Protein 2PL2 (pdb70)

Radius of gyration: 21.68 Å; Cα contacts (8 Å, |Δi|>4): 576; chains: 2; bounding box: 60×59×41 Å

Organism: Thermus thermophilus (strain ATCC BAA-163 / DSM 7039 / HB27) (NCBI:txid262724)

Foldseek 3Di:
DLVVLQVVLVVVVVVVNLVSSLVSLVVSCVVVVQDLSSLLSNLVSCVVVVNQVSQLVSLVSNCVVPVLDLSSLLSNLVSLQSCLVVPPDPVSNVVSLVVSLVSLVSSCVSPVLALSSLQSNLVSCVSVVNLPSNLVSLVSSCVSPPALVSLQSNLVSCVVVVVLVSSLVSLVVNCVRPVVDPVSVVVNVVSVVD/DLVVLQVVLVVCVVVVNLVSSLVSLVVSCVVPVPDLSSLLSNLVSCLVVVVLPSNLVSLVVCCVVPVLDLSSLLSNLSSLCSVLVVDPDPVSNVVSLVVNLVSLVSSCVSPVQALSSLLSNLVSCVVVVNLVVSLVSLVSSCVRPVALVSLQSNLVSCVVVPNLVSSLVSLVVNCVVPVPPVVSVVVSVVSVVD

Secondary structure (DSSP, 8-state):
--HHHHHHHHHHHHTT-HHHHHHHHHHHHTTSSS-HHHHHHHHHHHHHTT-HHHHHHHHHHHHHH-TT-HHHHHHHHHHHHHHHHT-SSHHHHHHHHHHHHHHHHHHHHH-TT-HHHHHHHHHHHHHTT-HHHHHHHHHHHHHH---HHHHHHHHHHHHHHT-HHHHHHHHHHHHHHSTT-HHHHHHHHHHHT-/--HHHHHHHHHHHHHT-HHHHHHHHHHHHHHSTT-HHHHHHHHHHHHHTT-HHHHHHHHHHHHHH-TT-HHHHHHHHHHHHHHHHT-SSHHHHHHHHHHHHHHHHHHHHH-TT-HHHHHHHHHHHHHTT-HHHHHHHHHHHHHH---HHHHHHHHHHHHHHT-HHHHHHHHHHHHHH-TT-HHHHHHHHHHHT-

Sequence (388 aa):
AEQNPLRLGVQLYALGRYDAALTLFERALKENPQDPEALYWLARTQLKLGLVNPALENGKTLVARTPRYLGGYMVLSEAYVALYRQAEDRERGKGYLEQALSVLKDAERVNPRYAPLHLQRGLVYALLGERDKAEASLKQALALEDTPEIRSALAELYLSMGRLDEALAQYAKALEQAPKDLDLRVRYASALLLAEQNPLRLGVQLYALGRYDAALTLFERALKENPQDPEALYWLARTQLKLGLVNPALENGKTLVARTPRYLGGYMVLSEAYVALYRQAEDRERGKGYLEQALSVLKDAERVNPRYAPLHLQRGLVYALLGERDKAEASLKQALALEDTPEIRSALAELYLSMGRLDEALAQYAKALEQAPKDLDLRVRYASALLL

Nearest PDB structures (foldseek):
  2pl2-assembly1_B  TM=1.001E+00  e=4.351E-23  Thermus thermophilus HB27
  5dse-assembly2_C  TM=8.347E-01  e=1.462E-06  Homo sapiens
  5dse-assembly1_A  TM=8.287E-01  e=6.857E-06  Homo sapiens
  5w5h-assembly1_C  TM=8.176E-01  e=6.968E-05  Homo sapiens
  7kdt-assembly1_A  TM=7.840E-01  e=1.098E-04  Homo sapiens

B-factor: mean 37.28, std 11.04, range [10.26, 83.62]

InterPro domains:
  IPR011990 Tetratricopeptide-like helical domain superfamily [G3DSA:1.25.40.10] (25-217)
  IPR011990 Tetratricopeptide-like helical domain superfamily [G3DSA:1.25.40.10] (218-277)
  IPR011990 Tetratricopeptide-like helical domain superfamily [G3DSA:1.25.40.10] (278-355)
  IPR011990 Tetratricopeptide-like helical domain superfamily [SSF48452] (34-166)
  IPR011990 Tetratricopeptide-like helical domain superfamily [SSF48452] (125-348)
  IPR019734 Tetratricopeptide repeat [PF13181] (143-172)
  IPR019734 Tetratricopeptide repeat [PS50005] (29-62)
  IPR019734 Tetratricopeptide repeat [PS50005] (175-208)
  IPR019734 Tetratricopeptide repeat [PS50005] (243-276)
  IPR019734 Tetratricopeptide repeat [PS50005] (278-311)
  IPR019734 Tetratricopeptide repeat [SM00028] (33-62)
  IPR019734 Tetratricopeptide repeat [SM00028] (63-96)
  IPR019734 Tetratricopeptide repeat [SM00028] (142-175)
  IPR019734 Tetratricopeptide repeat [SM00028] (176-208)
  IPR019734 Tetratricopeptide repeat [SM00028] (243-276)
  IPR019734 Tetratricopeptide repeat [SM00028] (278-311)
  IPR019734 Tetratricopeptide repeat [SM00028] (312-345)
  IPR050498 Photosystem I assembly protein Ycf3 [PTHR44858] (43-270)

CATH classification: 1.25.40.10

Solvent-accessible surface area: 20330 Å² total; per-residue (Å²): 106,30,126,96,9,20,124,60,0,48,80,16,20,84,72,27,38,59,92,43,0,27,72,14,0,80,140,0,25,173,99,49,100,131,28,43,81,0,24,33,37,15,0,66,0,18,32,106,36,40,35,18,82,61,0,24,99,22,0,92,49,0,37,76,191,42,71,202,65,29,5,0,13,22,0,12,0,46,0,19,12,30,13,57,89,45,24,132,60,221,138,109,0,122,34,39,2,83,77,0,28,60,18,2,90,72,0,32,188,56,54,84,198,76,9,40,5,6,24,19,38,0,61,0,35,37,41,39,43,44,132,89,93,0,22,64,2,4,101,65,0,23,87,57,97,71,37,38,124,6,27,14,25,2,0,62,8,8,56,82,42,59,90,59,121,77,0,33,62,26,0,40,90,0,21,127,70,32,76,176,42,72,88,4,115,57,70,62,52,11,6,86,111,166,100,30,133,96,15,16,123,65,0,47,81,17,18,82,73,34,37,54,84,38,0,28,72,16,0,88,147,0,27,157,88,45,88,125,28,38,81,0,24,29,31,20,0,75,0,15,34,109,27,34,40,20,78,60,0,23,106,32,0,81,42,2,28,79,202,40,66,209,61,26,9,0,13,21,0,11,0,47,0,10,8,24,14,64,110,66,28,163,67,221,141,140,2,133,35,48,3,77,86,0,28,53,11,2,92,61,0,34,173,58,59,75,185,79,2,36,5,2,22,16,40,0,62,0,33,42,53,44,40,51,120,97,93,0,26,56,1,5,105,73,0,21,84,56,94,74,42,38,119,5,29,15,18,3,0,68,9,8,54,85,48,50,87,75,119,83,0,28,54,26,1,37,91,0,20,138,64,28,80,167,51,80,85,5,111,51,67,59,49,11,8,88,105,148

Structure (mmCIF, N/CA/C/O backbone):
data_2PL2
#
_entry.id   2PL2
#
_cell.length_a   90.070
_cell.length_b   71.020
_cell.length_c   77.720
_cell.angle_alpha   90.00
_cell.angle_beta   122.97
_cell.angle_gamma   90.00
#
_symmetry.space_group_name_H-M   'C 1 2 1'
#
loop_
_entity.id
_entity.type
_entity.pdbx_description
1 polymer 'Hypothetical conserved protein TTC0263'
2 water water
#
loop_
_atom_site.group_PDB
_atom_site.id
_atom_site.type_symbol
_atom_site.label_atom_id
_atom_site.label_alt_id
_atom_site.label_comp_id
_atom_site.label_asym_id
_atom_site.label_entity_id
_atom_site.label_seq_id
_atom_site.pdbx_PDB_ins_code
_atom_site.Cartn_x
_atom_site.Cartn_y
_atom_site.Cartn_z
_atom_site.occupancy
_atom_site.B_iso_or_equiv
_atom_site.auth_seq_id
_atom_site.auth_comp_id
_atom_site.auth_asym_id
_atom_site.auth_atom_id
_atom_site.pdbx_PDB_model_num
ATOM 1 N N . ALA A 1 4 ? 30.227 14.867 13.753 1.00 54.78 28 ALA A N 1
ATOM 2 C CA . ALA A 1 4 ? 29.995 13.511 14.335 1.00 55.39 28 ALA A CA 1
ATOM 3 C C . ALA A 1 4 ? 28.511 13.289 14.626 1.00 55.32 28 ALA A C 1
ATOM 4 O O . ALA A 1 4 ? 27.997 12.173 14.499 1.00 54.93 28 ALA A O 1
ATOM 6 N N . GLU A 1 5 ? 27.825 14.356 15.029 1.00 54.57 29 GLU A N 1
ATOM 7 C CA . GLU A 1 5 ? 26.398 14.268 15.316 1.00 53.72 29 GLU A CA 1
ATOM 8 C C . GLU A 1 5 ? 25.604 14.642 14.070 1.00 53.07 29 GLU A C 1
ATOM 9 O O . GLU A 1 5 ? 24.396 14.439 14.010 1.00 53.33 29 GLU A O 1
ATOM 15 N N . GLN A 1 6 ? 26.294 15.193 13.077 1.00 52.10 30 GLN A N 1
ATOM 16 C CA . GLN A 1 6 ? 25.646 15.618 11.840 1.00 53.21 30 GLN A CA 1
ATOM 17 C C . GLN A 1 6 ? 25.010 14.464 11.063 1.00 50.53 30 GLN A C 1
ATOM 18 O O . GLN A 1 6 ? 23.800 14.462 10.830 1.00 49.54 30 GLN A O 1
ATOM 24 N N . ASN A 1 7 ? 25.825 13.488 10.672 1.00 47.45 31 ASN A N 1
ATOM 25 C CA . ASN A 1 7 ? 25.333 12.348 9.915 1.00 46.74 31 ASN A CA 1
ATOM 26 C C . ASN A 1 7 ? 24.203 11.589 10.603 1.00 45.33 31 ASN A C 1
ATOM 27 O O . ASN A 1 7 ? 23.119 11.442 10.041 1.00 46.21 31 ASN A O 1
ATOM 32 N N . PRO A 1 8 ? 24.433 11.095 11.827 1.00 43.13 32 PRO A N 1
ATOM 33 C CA . PRO A 1 8 ? 23.335 10.368 12.470 1.00 41.17 32 PRO A CA 1
ATOM 34 C C . PRO A 1 8 ? 22.058 11.195 12.631 1.00 38.47 32 PRO A C 1
ATOM 35 O O . PRO A 1 8 ? 20.955 10.688 12.431 1.00 38.76 32 PRO A O 1
ATOM 39 N N . LEU A 1 9 ? 22.205 12.466 12.984 1.00 36.17 33 LEU A N 1
ATOM 40 C CA . LEU A 1 9 ? 21.045 13.333 13.165 1.00 34.92 33 LEU A CA 1
ATOM 41 C C . LEU A 1 9 ? 20.322 13.589 11.844 1.00 34.19 33 LEU A C 1
ATOM 42 O O . LEU A 1 9 ? 19.092 13.548 11.781 1.00 32.27 33 LEU A O 1
ATOM 47 N N . ARG A 1 10 ? 21.092 13.843 10.789 1.00 34.70 34 ARG A N 1
ATOM 48 C CA . ARG A 1 10 ? 20.511 14.113 9.480 1.00 37.14 34 ARG A CA 1
ATOM 49 C C . ARG A 1 10 ? 19.788 12.903 8.905 1.00 37.44 34 ARG A C 1
ATOM 50 O O . ARG A 1 10 ? 18.709 13.037 8.325 1.00 37.29 34 ARG A O 1
ATOM 58 N N . LEU A 1 11 ? 20.378 11.724 9.071 1.00 37.44 35 LEU A N 1
ATOM 59 C CA . LEU A 1 11 ? 19.767 10.505 8.561 1.00 36.74 35 LEU A CA 1
ATOM 60 C C . LEU A 1 11 ? 18.517 10.193 9.361 1.00 35.81 35 LEU A C 1
ATOM 61 O O . LEU A 1 11 ? 17.527 9.689 8.828 1.00 35.26 35 LEU A O 1
ATOM 66 N N . GLY A 1 12 ? 18.561 10.507 10.646 1.00 33.10 36 GLY A N 1
ATOM 67 C CA . GLY A 1 12 ? 17.408 10.252 11.479 1.00 30.92 36 GLY A CA 1
ATOM 68 C C . GLY A 1 12 ? 16.203 11.045 11.016 1.00 29.82 36 GLY A C 1
ATOM 69 O O . GLY A 1 12 ? 15.092 10.518 10.970 1.00 30.74 36 GLY A O 1
ATOM 70 N N . VAL A 1 13 ? 16.407 12.312 10.667 1.00 29.69 37 VAL A N 1
ATOM 71 C CA . VAL A 1 13 ? 15.296 13.160 10.221 1.00 28.58 37 VAL A CA 1
ATOM 72 C C . VAL A 1 13 ? 14.690 12.633 8.920 1.00 27.07 37 VAL A C 1
ATOM 73 O O . VAL A 1 13 ? 13.481 12.711 8.707 1.00 26.84 37 VAL A O 1
ATOM 77 N N . GLN A 1 14 ? 15.540 12.105 8.048 1.00 27.05 38 GLN A N 1
ATOM 78 C CA . GLN A 1 14 ? 15.081 11.561 6.772 1.00 27.02 38 GLN A CA 1
ATOM 79 C C . GLN A 1 14 ? 14.224 10.323 7.031 1.00 27.49 38 GLN A C 1
ATOM 80 O O . GLN A 1 14 ? 13.082 10.247 6.576 1.00 28.70 38 GLN A O 1
ATOM 86 N N . LEU A 1 15 ? 14.756 9.377 7.799 1.00 28.33 39 LEU A N 1
ATOM 87 C CA . LEU A 1 15 ? 14.020 8.156 8.125 1.00 28.02 39 LEU A CA 1
ATOM 88 C C . LEU A 1 15 ? 12.726 8.478 8.838 1.00 27.97 39 LEU A C 1
ATOM 89 O O . LEU A 1 15 ? 11.736 7.764 8.675 1.00 27.60 39 LEU A O 1
ATOM 94 N N . TYR A 1 16 ? 12.726 9.540 9.640 1.00 27.25 40 TYR A N 1
ATOM 95 C CA . TYR A 1 16 ? 11.512 9.890 10.355 1.00 26.66 40 TYR A CA 1
ATOM 96 C C . TYR A 1 16 ? 10.468 10.272 9.323 1.00 26.63 40 TYR A C 1
ATOM 97 O O . TYR A 1 16 ? 9.337 9.818 9.390 1.00 27.05 40 TYR A O 1
ATOM 106 N N . ALA A 1 17 ? 10.860 11.108 8.361 1.00 26.91 41 ALA A N 1
ATOM 107 C CA . ALA A 1 17 ? 9.955 11.554 7.295 1.00 25.51 41 ALA A CA 1
ATOM 108 C C . ALA A 1 17 ? 9.502 10.371 6.447 1.00 26.79 41 ALA A C 1
ATOM 109 O O . ALA A 1 17 ? 8.452 10.425 5.804 1.00 28.71 41 ALA A O 1
ATOM 111 N N . LEU A 1 18 ? 10.303 9.309 6.436 1.00 24.10 42 LEU A N 1
ATOM 112 C CA . LEU A 1 18 ? 9.952 8.113 5.681 1.00 21.75 42 LEU A CA 1
ATOM 113 C C . LEU A 1 18 ? 9.048 7.183 6.500 1.00 22.52 42 LEU A C 1
ATOM 114 O O . LEU A 1 18 ? 8.599 6.151 6.013 1.00 23.06 42 LEU A O 1
ATOM 119 N N . GLY A 1 19 ? 8.774 7.556 7.748 1.00 22.73 43 GLY A N 1
ATOM 120 C CA . GLY A 1 19 ? 7.905 6.742 8.588 1.00 22.59 43 GLY A CA 1
ATOM 121 C C . GLY A 1 19 ? 8.558 5.568 9.307 1.00 23.27 43 GLY A C 1
ATOM 122 O O . GLY A 1 19 ? 7.867 4.761 9.940 1.00 24.50 43 GLY A O 1
ATOM 123 N N . ARG A 1 20 ? 9.878 5.456 9.215 1.00 22.60 44 ARG A N 1
ATOM 124 C CA . ARG A 1 20 ? 10.594 4.368 9.877 1.00 25.01 44 ARG A CA 1
ATOM 125 C C . ARG A 1 20 ? 11.101 4.908 11.223 1.00 26.61 44 ARG A C 1
ATOM 126 O O . ARG A 1 20 ? 12.273 5.261 11.380 1.00 25.07 44 ARG A O 1
ATOM 134 N N . TYR A 1 21 ? 10.189 4.976 12.185 1.00 26.90 45 TYR A N 1
ATOM 135 C CA . TYR A 1 21 ? 10.486 5.508 13.499 1.00 28.67 45 TYR A CA 1
ATOM 136 C C . TYR A 1 21 ? 11.458 4.671 14.313 1.00 30.40 45 TYR A C 1
ATOM 137 O O . TYR A 1 21 ? 12.406 5.209 14.879 1.00 31.28 45 TYR A O 1
ATOM 146 N N . ASP A 1 22 ? 11.243 3.363 14.364 1.00 31.42 46 ASP A N 1
ATOM 147 C CA . ASP A 1 22 ? 12.151 2.496 15.102 1.00 31.33 46 ASP A CA 1
ATOM 148 C C . ASP A 1 22 ? 13.594 2.716 14.686 1.00 30.82 46 ASP A C 1
ATOM 149 O O . ASP A 1 22 ? 14.490 2.701 15.523 1.00 33.53 46 ASP A O 1
ATOM 154 N N . ALA A 1 23 ? 13.828 2.911 13.395 1.00 29.62 47 ALA A N 1
ATOM 155 C CA . ALA A 1 23 ? 15.189 3.157 12.920 1.00 30.16 47 ALA A CA 1
ATOM 156 C C . ALA A 1 23 ? 15.574 4.593 13.262 1.00 30.38 47 ALA A C 1
ATOM 157 O O . ALA A 1 23 ? 16.742 4.891 13.513 1.00 29.62 47 ALA A O 1
ATOM 159 N N . ALA A 1 24 ? 14.575 5.472 13.275 1.00 30.82 48 ALA A N 1
ATOM 160 C CA . ALA A 1 24 ? 14.788 6.883 13.576 1.00 32.38 48 ALA A CA 1
ATOM 161 C C . ALA A 1 24 ? 15.284 7.058 15.012 1.00 32.22 48 ALA A C 1
ATOM 162 O O . ALA A 1 24 ? 16.239 7.797 15.268 1.00 31.19 48 ALA A O 1
ATOM 164 N N . LEU A 1 25 ? 14.630 6.356 15.935 1.00 32.58 49 LEU A N 1
ATOM 165 C CA . LEU A 1 25 ? 14.959 6.420 17.354 1.00 33.41 49 LEU A CA 1
ATOM 166 C C . LEU A 1 25 ? 16.431 6.148 17.645 1.00 34.23 49 LEU A C 1
ATOM 167 O O . LEU A 1 25 ? 17.086 6.940 18.316 1.00 33.48 49 LEU A O 1
ATOM 172 N N . THR A 1 26 ? 16.943 5.033 17.130 1.00 33.53 50 THR A N 1
ATOM 173 C CA . THR A 1 26 ? 18.328 4.651 17.349 1.00 34.84 50 THR A CA 1
ATOM 174 C C . THR A 1 26 ? 19.326 5.681 16.825 1.00 35.01 50 THR A C 1
ATOM 175 O O . THR A 1 26 ? 20.381 5.904 17.429 1.00 36.00 50 THR A O 1
ATOM 179 N N . LEU A 1 27 ? 19.001 6.320 15.707 1.00 35.08 51 LEU A N 1
ATOM 180 C CA . LEU A 1 27 ? 19.892 7.332 15.143 1.00 34.09 51 LEU A CA 1
ATOM 181 C C . LEU A 1 27 ? 19.909 8.579 16.016 1.00 35.03 51 LEU A C 1
ATOM 182 O O . LEU A 1 27 ? 20.952 9.186 16.217 1.00 33.86 51 LEU A O 1
ATOM 187 N N . PHE A 1 28 ? 18.741 8.956 16.529 1.00 34.73 52 PHE A N 1
ATOM 188 C CA . PHE A 1 28 ? 18.622 10.127 17.390 1.00 34.98 52 PHE A CA 1
ATOM 189 C C . PHE A 1 28 ? 19.321 9.894 18.732 1.00 36.13 52 PHE A C 1
ATOM 190 O O . PHE A 1 28 ? 19.716 10.844 19.417 1.00 36.01 52 PHE A O 1
ATOM 198 N N . GLU A 1 29 ? 19.458 8.625 19.110 1.00 36.34 53 GLU A N 1
ATOM 199 C CA . GLU A 1 29 ? 20.125 8.290 20.350 1.00 35.98 53 GLU A CA 1
ATOM 200 C C . GLU A 1 29 ? 21.622 8.468 20.119 1.00 36.97 53 GLU A C 1
ATOM 201 O O . GLU A 1 29 ? 22.320 9.047 20.951 1.00 38.02 53 GLU A O 1
ATOM 207 N N . ARG A 1 30 ? 22.108 8.018 18.966 1.00 38.21 54 ARG A N 1
ATOM 208 C CA . ARG A 1 30 ?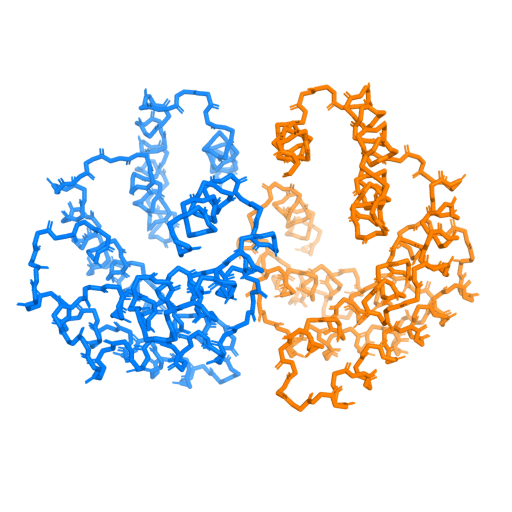 23.521 8.179 18.636 1.00 39.16 54 ARG A CA 1
ATOM 209 C C . ARG A 1 30 ? 23.846 9.671 18.514 1.00 38.65 54 ARG A C 1
ATOM 210 O O . ARG A 1 30 ? 24.982 10.089 18.718 1.00 38.64 54 ARG A O 1
ATOM 218 N N . ALA A 1 31 ? 22.831 10.459 18.175 1.00 37.73 55 ALA A N 1
ATOM 219 C CA . ALA A 1 31 ? 22.972 11.898 18.012 1.00 36.26 55 ALA A CA 1
ATOM 220 C C . ALA A 1 31 ? 23.195 12.519 19.374 1.00 35.59 55 ALA A C 1
ATOM 221 O O . ALA A 1 31 ? 23.934 13.492 19.517 1.00 34.32 55 ALA A O 1
ATOM 223 N N . LEU A 1 32 ? 22.537 11.946 20.371 1.00 35.64 56 LEU A N 1
ATOM 224 C CA . LEU A 1 32 ? 22.657 12.416 21.736 1.00 36.42 56 LEU A CA 1
ATOM 225 C C . LEU A 1 32 ? 23.962 11.966 22.393 1.00 38.65 56 LEU A C 1
ATOM 226 O O . LEU A 1 32 ? 24.578 12.726 23.131 1.00 39.19 56 LEU A O 1
ATOM 231 N N . LYS A 1 33 ? 24.394 10.737 22.123 1.00 40.48 57 LYS A N 1
ATOM 232 C CA . LYS A 1 33 ? 25.633 10.259 22.714 1.00 42.77 57 LYS A CA 1
ATOM 233 C C . LYS A 1 33 ? 26.804 11.106 22.242 1.00 42.91 57 LYS A C 1
ATOM 234 O O . LYS A 1 33 ? 27.891 11.028 22.809 1.00 45.27 57 LYS A O 1
ATOM 240 N N . GLU A 1 34 ? 26.587 11.917 21.210 1.00 42.01 58 GLU A N 1
ATOM 241 C CA . GLU A 1 34 ? 27.647 12.774 20.695 1.00 41.73 58 GLU A CA 1
ATOM 242 C C . GLU A 1 34 ? 27.491 14.198 21.206 1.00 40.48 58 GLU A C 1
ATOM 243 O O . GLU A 1 34 ? 28.473 14.914 21.374 1.00 38.65 58 GLU A O 1
ATOM 249 N N . ASN A 1 35 ? 26.248 14.592 21.451 1.00 40.23 59 ASN A N 1
ATOM 250 C CA . ASN A 1 35 ? 25.914 15.929 21.931 1.00 41.52 59 ASN A CA 1
ATOM 251 C C . ASN A 1 35 ? 24.694 15.738 22.837 1.00 42.81 59 ASN A C 1
ATOM 252 O O . ASN A 1 35 ? 23.572 16.072 22.466 1.00 42.08 59 ASN A O 1
ATOM 257 N N . PRO A 1 36 ? 24.915 15.206 24.051 1.00 44.45 60 PRO A N 1
ATOM 258 C CA . PRO A 1 36 ? 23.939 14.901 25.106 1.00 45.10 60 PRO A CA 1
ATOM 259 C C . PRO A 1 36 ? 22.845 15.923 25.401 1.00 47.64 60 PRO A C 1
ATOM 260 O O . PRO A 1 36 ? 21.747 15.567 25.840 1.00 48.43 60 PRO A O 1
ATOM 264 N N . GLN A 1 37 ? 23.139 17.192 25.164 1.00 49.22 61 GLN A N 1
ATOM 265 C CA . GLN A 1 37 ? 22.176 18.252 25.438 1.00 50.59 61 GLN A CA 1
ATOM 266 C C . GLN A 1 37 ? 21.297 18.580 24.239 1.00 50.76 61 GLN A C 1
ATOM 267 O O . GLN A 1 37 ? 20.071 18.458 24.300 1.00 51.48 61 GLN A O 1
ATOM 273 N N . ASP A 1 38 ? 21.951 19.001 23.160 1.00 49.22 62 ASP A N 1
ATOM 274 C CA . ASP A 1 38 ? 21.313 19.390 21.910 1.00 47.75 62 ASP A CA 1
ATOM 275 C C . ASP A 1 38 ? 19.794 19.209 21.901 1.00 45.70 62 ASP A C 1
ATOM 276 O O . ASP A 1 38 ? 19.289 18.093 21.829 1.00 45.75 62 ASP A O 1
ATOM 281 N N . PRO A 1 39 ? 19.047 20.322 21.975 1.00 43.62 63 PRO A N 1
ATOM 282 C CA . PRO A 1 39 ? 17.581 20.285 21.981 1.00 42.38 63 PRO A CA 1
ATOM 283 C C . PRO A 1 39 ? 16.960 19.715 20.699 1.00 40.37 63 PRO A C 1
ATOM 284 O O . PRO A 1 39 ? 15.916 19.062 20.750 1.00 38.91 63 PRO A O 1
ATOM 288 N N . GLU A 1 40 ? 17.596 19.973 19.556 1.00 38.69 64 GLU A N 1
ATOM 289 C CA . GLU A 1 40 ? 17.090 19.475 18.287 1.00 37.92 64 GLU A CA 1
ATOM 290 C C . GLU A 1 40 ? 17.040 17.945 18.263 1.00 35.22 64 GLU A C 1
ATOM 291 O O . GLU A 1 40 ? 16.046 17.372 17.822 1.00 34.90 64 GLU A O 1
ATOM 297 N N . ALA A 1 41 ? 18.089 17.282 18.744 1.00 33.64 65 ALA A N 1
ATOM 298 C CA . ALA A 1 41 ? 18.078 15.822 18.781 1.00 32.25 65 ALA A CA 1
ATOM 299 C C . ALA A 1 41 ? 16.994 15.341 19.754 1.00 31.61 65 ALA A C 1
ATOM 300 O O . ALA A 1 41 ? 16.231 14.425 19.420 1.00 31.96 65 ALA A O 1
ATOM 302 N N . LEU A 1 42 ? 16.918 15.973 20.932 1.00 30.18 66 LEU A N 1
ATOM 303 C CA . LEU A 1 42 ? 15.928 15.633 21.968 1.00 29.46 66 LEU A CA 1
ATOM 304 C C . LEU A 1 42 ? 14.519 15.836 21.449 1.00 28.92 66 LEU A C 1
ATOM 305 O O . LEU A 1 42 ? 13.589 15.112 21.805 1.00 26.60 66 LEU A O 1
ATOM 310 N N . TYR A 1 43 ? 14.363 16.876 20.642 1.00 29.52 67 TYR A N 1
ATOM 311 C CA . TYR A 1 43 ? 13.074 17.191 20.046 1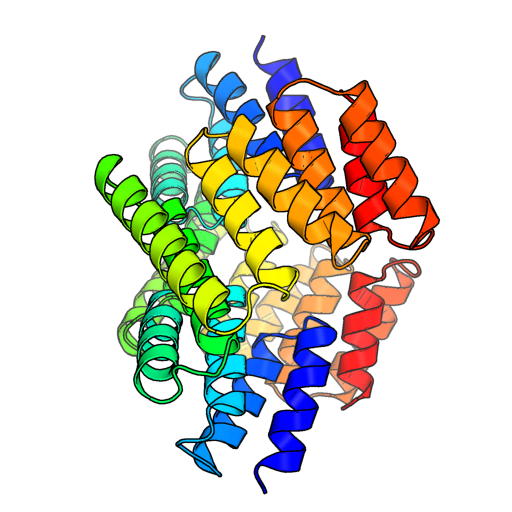.00 29.79 67 TYR A CA 1
ATOM 312 C C . TYR A 1 43 ? 12.668 16.036 19.127 1.00 27.47 67 TYR A C 1
ATOM 313 O O . TYR A 1 43 ? 11.587 15.465 19.277 1.00 24.29 67 TYR A O 1
ATOM 322 N N . TRP A 1 44 ? 13.544 15.701 18.182 1.00 26.81 68 TRP A N 1
ATOM 323 C CA . TRP A 1 44 ? 13.259 14.627 17.241 1.00 28.88 68 TRP A CA 1
ATOM 324 C C . TRP A 1 44 ? 13.104 13.296 17.959 1.00 30.79 68 TRP A C 1
ATOM 325 O O . TRP A 1 44 ? 12.216 12.508 17.628 1.00 31.35 68 TRP A O 1
ATOM 336 N N . LEU A 1 45 ? 13.964 13.058 18.944 1.00 30.87 69 LEU A N 1
ATOM 337 C CA . LEU A 1 45 ? 13.904 11.841 19.736 1.00 31.27 69 LEU A CA 1
ATOM 338 C C . LEU A 1 45 ? 12.518 11.735 20.353 1.00 31.22 69 LEU A C 1
ATOM 339 O O . LEU A 1 45 ? 11.856 10.704 20.250 1.00 31.85 69 LEU A O 1
ATOM 344 N N . ALA A 1 46 ? 12.089 12.808 21.005 1.00 30.97 70 ALA A N 1
ATOM 345 C CA . ALA A 1 46 ? 10.784 12.845 21.640 1.00 30.08 70 ALA A CA 1
ATOM 346 C C . ALA A 1 46 ? 9.669 12.598 20.624 1.00 29.18 70 ALA A C 1
ATOM 347 O O . ALA A 1 46 ? 8.733 11.853 20.898 1.00 27.67 70 ALA A O 1
ATOM 349 N N . ARG A 1 47 ? 9.763 13.240 19.461 1.00 30.17 71 ARG A N 1
ATOM 350 C CA . ARG A 1 47 ? 8.752 13.079 18.420 1.00 30.50 71 ARG A CA 1
ATOM 351 C C . ARG A 1 47 ? 8.658 11.617 18.025 1.00 29.52 71 ARG A C 1
ATOM 352 O O . ARG A 1 47 ? 7.565 11.066 17.879 1.00 28.43 71 ARG A O 1
ATOM 360 N N . THR A 1 48 ? 9.813 10.990 17.862 1.00 29.09 72 THR A N 1
ATOM 361 C CA . THR A 1 48 ? 9.862 9.586 17.496 1.00 30.69 72 THR A CA 1
ATOM 362 C C . THR A 1 48 ? 9.291 8.696 18.612 1.00 33.20 72 THR A C 1
ATOM 363 O O . THR A 1 48 ? 8.660 7.677 18.332 1.00 35.51 72 THR A O 1
ATOM 367 N N . GLN A 1 49 ? 9.498 9.092 19.866 1.00 32.84 73 GLN A N 1
ATOM 368 C CA . GLN A 1 49 ? 8.988 8.334 21.003 1.00 32.23 73 GLN A CA 1
ATOM 369 C C . GLN A 1 49 ? 7.463 8.357 21.043 1.00 34.72 73 GLN A C 1
ATOM 370 O O . GLN A 1 49 ? 6.827 7.361 21.384 1.00 34.72 73 GLN A O 1
ATOM 376 N N . LEU A 1 50 ? 6.872 9.500 20.703 1.00 36.56 74 LEU A N 1
ATOM 377 C CA . LEU A 1 50 ? 5.415 9.618 20.695 1.00 36.94 74 LEU A CA 1
ATOM 378 C C . LEU A 1 50 ? 4.864 8.638 19.655 1.00 38.16 74 LEU A C 1
ATOM 379 O O . LEU A 1 50 ? 3.887 7.939 19.908 1.00 37.99 74 LEU A O 1
ATOM 384 N N . LYS A 1 51 ? 5.508 8.592 18.489 1.00 38.10 75 LYS A N 1
ATOM 385 C CA . LYS A 1 51 ? 5.105 7.700 17.406 1.00 36.95 75 LYS A CA 1
ATOM 386 C C . LYS A 1 51 ? 5.229 6.244 17.839 1.00 35.86 75 LYS A C 1
ATOM 387 O O . LYS A 1 51 ? 4.385 5.421 17.510 1.00 36.16 75 LYS A O 1
ATOM 393 N N . LEU A 1 52 ? 6.282 5.929 18.589 1.00 35.28 76 LEU A N 1
ATOM 394 C CA . LEU A 1 52 ? 6.493 4.563 19.065 1.00 33.73 76 LEU A CA 1
ATOM 395 C C . LEU A 1 52 ? 5.733 4.285 20.365 1.00 34.08 76 LEU A C 1
ATOM 396 O O . LEU A 1 52 ? 6.056 3.356 21.097 1.00 35.76 76 LEU A O 1
ATOM 401 N N . GLY A 1 53 ? 4.725 5.098 20.653 1.00 33.93 77 GLY A N 1
ATOM 402 C CA . GLY A 1 53 ? 3.940 4.906 21.863 1.00 34.08 77 GLY A CA 1
ATOM 403 C C . GLY A 1 53 ? 4.665 5.083 23.192 1.00 33.75 77 GLY A C 1
ATOM 404 O O . GLY A 1 53 ? 4.123 4.722 24.239 1.00 33.69 77 GLY A O 1
ATOM 405 N N . LEU A 1 54 ? 5.875 5.642 23.162 1.00 32.73 78 LEU A N 1
ATOM 406 C CA . LEU A 1 54 ? 6.666 5.870 24.379 1.00 30.63 78 LEU A CA 1
ATOM 407 C C . LEU A 1 54 ? 6.346 7.240 25.028 1.00 30.50 78 LEU A C 1
ATOM 408 O O . LEU A 1 54 ? 7.191 8.131 25.058 1.00 29.23 78 LEU A O 1
ATOM 413 N N . VAL A 1 55 ? 5.137 7.386 25.558 1.00 30.84 79 VAL A N 1
ATOM 414 C CA . VAL A 1 55 ? 4.682 8.634 26.168 1.00 34.38 79 VAL A CA 1
ATOM 415 C C . VAL A 1 55 ? 5.581 9.288 27.234 1.00 35.62 79 VAL A C 1
ATOM 416 O O . VAL A 1 55 ? 6.236 10.303 26.973 1.00 33.06 79 VAL A O 1
ATOM 420 N N . ASN A 1 56 ? 5.600 8.710 28.431 1.00 36.38 80 ASN A N 1
ATOM 421 C CA . ASN A 1 56 ? 6.382 9.263 29.527 1.00 38.07 80 ASN A CA 1
ATOM 422 C C . ASN A 1 56 ? 7.756 9.792 29.127 1.00 37.62 80 ASN A C 1
ATOM 423 O O . ASN A 1 56 ? 8.111 10.922 29.456 1.00 37.67 80 ASN A O 1
ATOM 428 N N . PRO A 1 57 ? 8.549 8.988 28.410 1.00 37.44 81 PRO A N 1
ATOM 429 C CA . PRO A 1 57 ? 9.881 9.438 27.990 1.00 37.15 81 PRO A CA 1
ATOM 430 C C . PRO A 1 57 ? 9.862 10.712 27.128 1.00 37.14 81 PRO A C 1
ATOM 431 O O . PRO A 1 57 ? 10.802 11.517 27.164 1.00 35.79 81 PRO A O 1
ATOM 435 N N . ALA A 1 58 ? 8.790 10.879 26.354 1.00 36.28 82 ALA A N 1
ATOM 436 C CA . ALA A 1 58 ? 8.640 12.034 25.478 1.00 35.68 82 ALA A CA 1
ATOM 437 C C . ALA A 1 58 ? 8.136 13.227 26.263 1.00 35.29 82 ALA A C 1
ATOM 438 O O . ALA A 1 58 ? 8.443 14.372 25.932 1.00 34.88 82 ALA A O 1
ATOM 440 N N . LEU A 1 59 ? 7.343 12.956 27.292 1.00 34.72 83 LEU A N 1
ATOM 441 C CA . LEU A 1 59 ? 6.814 14.009 28.144 1.00 35.21 83 LEU A CA 1
ATOM 442 C C . LEU A 1 59 ? 7.991 14.582 28.935 1.00 35.52 83 LEU A C 1
ATOM 443 O O . LEU A 1 59 ? 8.066 15.784 29.176 1.00 36.28 83 LEU A O 1
ATOM 448 N N . GLU A 1 60 ? 8.915 13.708 29.320 1.00 35.27 84 GLU A N 1
ATOM 449 C CA . GLU A 1 60 ? 10.084 14.105 30.090 1.00 34.56 84 GLU A CA 1
ATOM 450 C C . GLU A 1 60 ? 11.092 14.886 29.252 1.00 34.92 84 GLU A C 1
ATOM 451 O O . GLU A 1 60 ? 11.779 15.771 29.770 1.00 34.42 84 GLU A O 1
ATOM 457 N N . ASN A 1 61 ? 11.181 14.557 27.965 1.00 34.26 85 ASN A N 1
ATOM 458 C CA . ASN A 1 61 ? 12.095 15.249 27.054 1.00 33.66 85 ASN A CA 1
ATOM 459 C C . ASN A 1 61 ? 11.529 16.613 26.664 1.00 32.28 85 ASN A C 1
ATOM 460 O O . ASN A 1 61 ? 12.274 17.560 26.420 1.00 33.72 85 ASN A O 1
ATOM 465 N N . GLY A 1 62 ? 10.207 16.701 26.590 1.00 30.11 86 GLY A N 1
ATOM 466 C CA . GLY A 1 62 ? 9.574 17.960 26.268 1.00 29.03 86 GLY A CA 1
ATOM 467 C C . GLY A 1 62 ? 9.798 18.904 27.435 1.00 29.59 86 GLY A C 1
ATOM 468 O O . GLY A 1 62 ? 10.089 20.092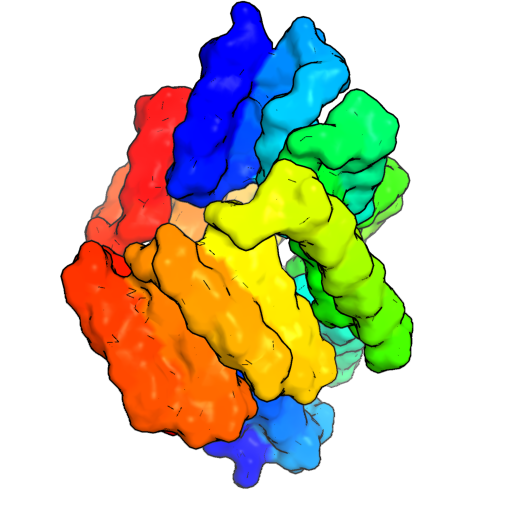 27.241 1.00 27.26 86 GLY A O 1
ATOM 469 N N . LYS A 1 63 ? 9.660 18.360 28.648 1.00 29.15 87 LYS A N 1
ATOM 470 C CA . LYS A 1 63 ? 9.861 19.111 29.883 1.00 28.43 87 LYS A CA 1
ATOM 471 C C . LYS A 1 63 ? 11.254 19.712 29.937 1.00 26.99 87 LYS A C 1
ATOM 472 O O . LYS A 1 63 ? 11.406 20.882 30.221 1.00 27.32 87 LYS A O 1
ATOM 478 N N . THR A 1 64 ? 12.268 18.908 29.655 1.00 28.24 88 THR A N 1
ATOM 479 C CA . THR A 1 64 ? 13.648 19.390 29.684 1.00 29.31 88 THR A CA 1
ATOM 480 C C . THR A 1 64 ? 13.962 20.297 28.494 1.00 28.94 88 THR A C 1
ATOM 481 O O . THR A 1 64 ? 14.986 20.980 28.472 1.00 30.43 88 THR A O 1
ATOM 485 N N . LEU A 1 65 ? 13.067 20.327 27.514 1.00 27.68 89 LEU A N 1
ATOM 486 C CA . LEU A 1 65 ? 13.275 21.173 26.348 1.00 25.86 89 LEU A CA 1
ATOM 487 C C . LEU A 1 65 ? 12.757 22.572 26.619 1.00 25.76 89 LEU A C 1
ATOM 488 O O . LEU A 1 65 ? 13.363 23.556 26.212 1.00 25.65 89 LEU A O 1
ATOM 493 N N . VAL A 1 66 ? 11.631 22.656 27.311 1.00 25.95 90 VAL A N 1
ATOM 494 C CA . VAL A 1 66 ? 11.040 23.947 27.644 1.00 29.73 90 VAL A CA 1
ATOM 495 C C . VAL A 1 66 ? 11.783 24.577 28.815 1.00 30.81 90 VAL A C 1
ATOM 496 O O . VAL A 1 66 ? 11.826 25.801 28.958 1.00 31.17 90 VAL A O 1
ATOM 500 N N . ALA A 1 67 ? 12.389 23.729 29.641 1.00 30.79 91 ALA A N 1
ATOM 501 C CA . ALA A 1 67 ? 13.097 24.194 30.819 1.00 29.76 91 ALA A CA 1
ATOM 502 C C . ALA A 1 67 ? 14.460 24.784 30.529 1.00 30.07 91 ALA A C 1
ATOM 503 O O . ALA A 1 67 ? 14.856 25.765 31.164 1.00 30.51 91 ALA A O 1
ATOM 505 N N . ARG A 1 68 ? 15.176 24.200 29.573 1.00 30.65 92 ARG A N 1
ATOM 506 C CA . ARG A 1 68 ? 16.509 24.683 29.222 1.00 29.94 92 ARG A CA 1
ATOM 507 C C . ARG A 1 68 ? 16.557 25.480 27.916 1.00 30.47 92 ARG A C 1
ATOM 508 O O . ARG A 1 68 ? 17.570 26.103 27.599 1.00 30.58 92 ARG A O 1
ATOM 516 N N . THR A 1 69 ? 15.470 25.441 27.151 1.00 30.19 93 THR A N 1
ATOM 517 C CA . THR A 1 69 ? 15.394 26.167 25.893 1.00 29.19 93 THR A CA 1
ATOM 518 C C . THR A 1 69 ? 13.963 26.651 25.661 1.00 29.75 93 THR A C 1
ATOM 519 O O . THR A 1 69 ? 13.333 26.290 24.680 1.00 29.05 93 THR A O 1
ATOM 523 N N . PRO A 1 70 ? 13.446 27.503 26.562 1.00 29.97 94 PRO A N 1
ATOM 524 C CA . PRO A 1 70 ? 12.088 28.050 26.484 1.00 31.10 94 PRO A CA 1
ATOM 525 C C . PRO A 1 70 ? 11.783 28.846 25.204 1.00 33.80 94 PRO A C 1
ATOM 526 O O . PRO A 1 70 ? 10.632 29.212 24.952 1.00 34.48 94 PRO A O 1
ATOM 530 N N . ARG A 1 71 ? 12.816 29.125 24.415 1.00 34.14 95 ARG A N 1
ATOM 531 C CA . ARG A 1 71 ? 12.655 29.881 23.180 1.00 36.40 95 ARG A CA 1
ATOM 532 C C . ARG A 1 71 ? 12.474 28.970 21.974 1.00 36.28 95 ARG A C 1
ATOM 533 O O . ARG A 1 71 ? 12.115 29.430 20.884 1.00 35.77 95 ARG A O 1
ATOM 541 N N . TYR A 1 72 ? 12.725 27.679 22.180 1.00 35.11 96 TYR A N 1
ATOM 542 C CA . TYR A 1 72 ? 12.588 26.672 21.133 1.00 34.05 96 TYR A CA 1
ATOM 543 C C . TYR A 1 72 ? 11.154 26.134 21.129 1.00 33.60 96 TYR A C 1
ATOM 544 O O . TYR A 1 72 ? 10.661 25.649 22.156 1.00 34.10 96 TYR A O 1
ATOM 553 N N . LEU A 1 73 ? 10.489 26.225 19.978 1.00 32.69 97 LEU A N 1
ATOM 554 C CA . LEU A 1 73 ? 9.109 25.763 19.842 1.00 31.74 97 LEU A CA 1
ATOM 555 C C . LEU A 1 73 ? 8.975 24.261 20.027 1.00 29.91 97 LEU A C 1
ATOM 556 O O . LEU A 1 73 ? 7.943 23.782 20.483 1.00 29.53 97 LEU A O 1
ATOM 561 N N . GLY A 1 74 ? 10.017 23.525 19.653 1.00 29.07 98 GLY A N 1
ATOM 562 C CA . GLY A 1 74 ? 10.005 22.075 19.785 1.00 29.17 98 GLY A CA 1
ATOM 563 C C . GLY A 1 74 ? 9.490 21.563 21.112 1.00 28.97 98 GLY A C 1
ATOM 564 O O . GLY A 1 74 ? 8.615 20.700 21.149 1.00 29.77 98 GLY A O 1
ATOM 565 N N . GLY A 1 75 ? 10.025 22.106 22.202 1.00 30.24 99 GLY A N 1
ATOM 566 C CA . GLY A 1 75 ? 9.613 21.695 23.533 1.00 29.16 99 GLY A CA 1
ATOM 567 C C . GLY A 1 75 ? 8.116 21.735 23.769 1.00 29.64 99 GLY A C 1
ATOM 568 O O . GLY A 1 75 ? 7.527 20.771 24.276 1.00 30.16 99 GLY A O 1
ATOM 569 N N . TYR A 1 76 ? 7.495 22.853 23.412 1.00 28.47 100 TYR A N 1
ATOM 570 C CA . TYR A 1 76 ? 6.061 23.007 23.595 1.00 29.33 100 TYR A CA 1
ATOM 571 C C . TYR A 1 76 ? 5.301 22.034 22.686 1.00 30.96 100 TYR A C 1
ATOM 572 O O . TYR A 1 76 ? 4.331 21.415 23.110 1.00 31.74 100 TYR A O 1
ATOM 581 N N . MET A 1 77 ? 5.740 21.894 21.437 1.00 31.40 101 MET A N 1
ATOM 582 C CA . MET A 1 77 ? 5.062 20.987 20.507 1.00 31.44 101 MET A CA 1
ATOM 583 C C . MET A 1 77 ? 5.130 19.561 21.054 1.00 30.65 101 MET A C 1
ATOM 584 O O . MET A 1 77 ? 4.104 18.901 21.224 1.00 28.96 101 MET A O 1
ATOM 589 N N . VAL A 1 78 ? 6.335 19.097 21.351 1.00 30.45 102 VAL A N 1
ATOM 590 C CA . VAL A 1 78 ? 6.519 17.754 21.891 1.00 32.29 102 VAL A CA 1
ATOM 591 C C . VAL A 1 78 ? 5.645 17.582 23.130 1.00 33.29 102 VAL A C 1
ATOM 592 O O . VAL A 1 78 ? 4.789 16.706 23.188 1.00 34.54 102 VAL A O 1
ATOM 596 N N . LEU A 1 79 ? 5.860 18.451 24.106 1.00 33.37 103 LEU A N 1
ATOM 597 C CA . LEU A 1 79 ? 5.114 18.451 25.357 1.00 33.27 103 LEU A CA 1
ATOM 598 C C . LEU A 1 79 ? 3.607 18.498 25.103 1.00 32.17 103 LEU A C 1
ATOM 599 O O . LEU A 1 79 ? 2.831 17.825 25.770 1.00 32.20 103 LEU A O 1
ATOM 604 N N . SER A 1 80 ? 3.208 19.300 24.128 1.00 33.68 104 SER A N 1
ATOM 605 C CA . SER A 1 80 ? 1.808 19.455 23.759 1.00 33.98 104 SER A CA 1
ATOM 606 C C . SER A 1 80 ? 1.162 18.157 23.274 1.00 35.36 104 SER A C 1
ATOM 607 O O . SER A 1 80 ? 0.059 17.803 23.700 1.00 36.33 104 SER A O 1
ATOM 610 N N . GLU A 1 81 ? 1.840 17.458 22.368 1.00 35.63 105 GLU A N 1
ATOM 611 C CA . GLU A 1 81 ? 1.321 16.204 21.829 1.00 36.67 105 GLU A CA 1
ATOM 612 C C . GLU A 1 81 ? 1.332 15.109 22.891 1.00 38.01 105 GLU A C 1
ATOM 613 O O . GLU A 1 81 ? 0.465 14.237 22.911 1.00 39.30 105 GLU A O 1
ATOM 619 N N . ALA A 1 82 ? 2.318 15.166 23.778 1.00 36.95 106 ALA A N 1
ATOM 620 C CA . ALA A 1 82 ? 2.440 14.197 24.848 1.00 35.04 106 ALA A CA 1
ATOM 621 C C . ALA A 1 82 ? 1.215 14.232 25.757 1.00 34.93 106 ALA A C 1
ATOM 622 O O . ALA A 1 82 ? 0.724 13.179 26.174 1.00 34.37 106 ALA A O 1
ATOM 624 N N . TYR A 1 83 ? 0.711 15.428 26.055 1.00 35.35 107 TYR A N 1
ATOM 625 C CA . TYR A 1 83 ? -0.471 15.539 26.911 1.00 37.66 107 TYR A CA 1
ATOM 626 C C . TYR A 1 83 ? -1.718 14.981 26.230 1.00 39.51 107 TYR A C 1
ATOM 627 O O . TYR A 1 83 ? -2.604 14.429 26.893 1.00 41.31 107 TYR A O 1
ATOM 636 N N . VAL A 1 84 ? -1.796 15.140 24.911 1.00 40.82 108 VAL A N 1
ATOM 637 C CA . VAL A 1 84 ? -2.932 14.625 24.151 1.00 40.50 108 VAL A CA 1
ATOM 638 C C . VAL A 1 84 ? -2.928 13.093 24.180 1.00 40.25 108 VAL A C 1
ATOM 639 O O . VAL A 1 84 ? -3.970 12.468 24.343 1.00 40.06 108 VAL A O 1
ATOM 643 N N . ALA A 1 85 ? -1.755 12.494 24.021 1.00 39.26 109 ALA A N 1
ATOM 644 C CA . ALA A 1 85 ? -1.660 11.046 24.041 1.00 40.62 109 ALA A CA 1
ATOM 645 C C . ALA A 1 85 ? -2.194 10.571 25.383 1.00 42.21 109 ALA A C 1
ATOM 646 O O . ALA A 1 85 ? -2.998 9.642 25.451 1.00 42.55 109 ALA A O 1
ATOM 648 N N . LEU A 1 86 ? -1.741 11.229 26.447 1.00 43.68 110 LEU A N 1
ATOM 649 C CA . LEU A 1 86 ? -2.163 10.919 27.810 1.00 43.15 110 LEU A CA 1
ATOM 650 C C . LEU A 1 86 ? -3.673 11.116 27.974 1.00 45.39 110 LEU A C 1
ATOM 651 O O . LEU A 1 86 ? -4.295 10.483 28.826 1.00 45.07 110 LEU A O 1
ATOM 656 N N . TYR A 1 87 ? -4.252 12.005 27.169 1.00 47.87 111 TYR A N 1
ATOM 657 C CA . TYR A 1 87 ? -5.689 12.276 27.216 1.00 51.69 111 TYR A CA 1
ATOM 658 C C . TYR A 1 87 ? -6.507 11.142 26.614 1.00 52.87 111 TYR A C 1
ATOM 659 O O . TYR A 1 87 ? -7.581 10.816 27.112 1.00 52.07 111 TYR A O 1
ATOM 668 N N . ARG A 1 88 ? -6.017 10.575 25.517 1.00 54.82 112 ARG A N 1
ATOM 669 C CA . ARG A 1 88 ? -6.714 9.480 24.864 1.00 56.76 112 ARG A CA 1
ATOM 670 C C . ARG A 1 88 ? -6.651 8.294 25.809 1.00 58.41 112 ARG A C 1
ATOM 671 O O . ARG A 1 88 ? -7.631 7.567 25.986 1.00 59.33 112 ARG A O 1
ATOM 679 N N . GLN A 1 89 ? -5.483 8.126 26.424 1.00 59.18 113 GLN A N 1
ATOM 680 C CA . GLN A 1 89 ? -5.219 7.048 27.373 1.00 60.00 113 GLN A CA 1
ATOM 681 C C . GLN A 1 89 ? -5.839 7.381 28.734 1.00 62.28 113 GLN A C 1
ATOM 682 O O . GLN A 1 89 ? -5.685 6.635 29.700 1.00 62.75 113 GLN A O 1
ATOM 688 N N . ALA A 1 90 ? -6.557 8.500 28.792 1.00 63.83 114 ALA A N 1
ATOM 689 C CA . ALA A 1 90 ? -7.194 8.940 30.026 1.00 66.46 114 ALA A CA 1
ATOM 690 C C . ALA A 1 90 ? -8.066 7.872 30.668 1.00 68.91 114 ALA A C 1
ATOM 691 O O . ALA A 1 90 ? -9.147 7.555 30.171 1.00 68.96 114 ALA A O 1
ATOM 693 N N . GLU A 1 91 ? -7.587 7.330 31.783 1.00 71.47 115 GLU A N 1
ATOM 694 C CA . GLU A 1 91 ? -8.312 6.308 32.524 1.00 73.33 115 GLU A CA 1
ATOM 695 C C . GLU A 1 91 ? -9.674 6.873 32.936 1.00 73.59 115 GLU A C 1
ATOM 696 O O . GLU A 1 91 ? -10.712 6.249 32.713 1.00 74.13 115 GLU A O 1
ATOM 702 N N . ASP A 1 92 ? -9.656 8.066 33.522 1.00 73.59 116 ASP A N 1
ATOM 703 C CA . ASP A 1 92 ? -10.872 8.743 33.967 1.00 73.82 116 ASP A CA 1
ATOM 704 C C . ASP A 1 92 ? -11.285 9.727 32.871 1.00 73.75 116 ASP A C 1
ATOM 705 O O . ASP A 1 92 ? -10.480 10.066 32.011 1.00 74.33 116 ASP A O 1
ATOM 710 N N . ARG A 1 93 ? -12.532 10.183 32.893 1.00 73.59 117 ARG A N 1
ATOM 711 C CA . ARG A 1 93 ? -12.998 11.135 31.890 1.00 73.60 117 ARG A CA 1
ATOM 712 C C . ARG A 1 93 ? -12.503 12.529 32.250 1.00 71.76 117 ARG A C 1
ATOM 713 O O . ARG A 1 93 ? -12.042 13.278 31.391 1.00 72.26 117 ARG A O 1
ATOM 721 N N . GLU A 1 94 ? -12.601 12.869 33.531 1.00 69.67 118 GLU A N 1
ATOM 722 C CA . GLU A 1 94 ? -12.163 14.172 34.014 1.00 67.62 118 GLU A CA 1
ATOM 723 C C . GLU A 1 94 ? -10.644 14.231 34.075 1.00 64.77 118 GLU A C 1
ATOM 724 O O . GLU A 1 94 ? -10.045 15.298 33.931 1.00 64.55 118 GLU A O 1
ATOM 730 N N . ARG A 1 95 ? -10.021 13.077 34.281 1.00 61.49 119 ARG A N 1
ATOM 731 C CA . ARG A 1 95 ? -8.570 13.014 34.332 1.00 58.64 119 ARG A CA 1
ATOM 732 C C . ARG A 1 95 ? -8.029 13.473 32.983 1.00 55.91 119 ARG A C 1
ATOM 733 O O . ARG A 1 95 ? -6.990 14.132 32.913 1.00 55.71 119 ARG A O 1
ATOM 741 N N . GLY A 1 96 ? -8.747 13.127 31.915 1.00 52.79 120 GLY A N 1
ATOM 742 C CA . GLY A 1 96 ? -8.331 13.502 30.574 1.00 47.91 120 GLY A CA 1
ATOM 743 C C . GLY A 1 96 ? -8.376 14.994 30.302 1.00 45.57 120 GLY A C 1
ATOM 744 O O . GLY A 1 96 ? -7.465 15.545 29.694 1.00 44.62 120 GLY A O 1
ATOM 745 N N . LYS A 1 97 ? -9.437 15.653 30.747 1.00 44.79 121 LYS A N 1
ATOM 746 C CA . LYS A 1 97 ? -9.575 17.088 30.538 1.00 44.28 121 LYS A CA 1
ATOM 747 C C . LYS A 1 97 ? -8.367 17.853 31.049 1.00 42.54 121 LYS A C 1
ATOM 748 O O . LYS A 1 97 ? -7.879 18.763 30.382 1.00 43.47 121 LYS A O 1
ATOM 754 N N . GLY A 1 98 ? -7.890 17.486 32.234 1.00 40.25 122 GLY A N 1
ATOM 755 C CA . GLY A 1 98 ? -6.737 18.163 32.800 1.00 36.34 122 GLY A CA 1
ATOM 756 C C . GLY A 1 98 ? -5.575 18.185 31.830 1.00 34.61 122 GLY A C 1
ATOM 757 O O . GLY A 1 98 ? -5.026 19.248 31.529 1.00 33.53 122 GLY A O 1
ATOM 758 N N . TYR A 1 99 ? -5.205 17.004 31.340 1.00 34.40 123 TYR A N 1
ATOM 759 C CA . TYR A 1 99 ? -4.108 16.862 30.385 1.00 34.54 123 TYR A CA 1
ATOM 760 C C . TYR A 1 99 ? -4.306 17.765 29.152 1.00 35.19 123 TYR A C 1
ATOM 761 O O . TYR A 1 99 ? -3.367 18.391 28.667 1.00 35.01 123 TYR A O 1
ATOM 770 N N . LEU A 1 100 ? -5.538 17.818 28.654 1.00 35.61 124 LEU A N 1
ATOM 771 C CA . LEU A 1 100 ? -5.883 18.620 27.488 1.00 36.80 124 LEU A CA 1
ATOM 772 C C . LEU A 1 100 ? -5.726 20.081 27.844 1.00 37.02 124 LEU A C 1
ATOM 773 O O . LEU A 1 100 ? -5.280 20.897 27.032 1.00 36.60 124 LEU A O 1
ATOM 778 N N . GLU A 1 101 ? -6.111 20.402 29.074 1.00 37.79 125 GLU A N 1
ATOM 779 C CA . GLU A 1 101 ? -6.019 21.763 29.593 1.00 37.15 125 GLU A CA 1
ATOM 780 C C . GLU A 1 101 ? -4.548 22.174 29.614 1.00 34.58 125 GLU A C 1
ATOM 781 O O . GLU A 1 101 ? -4.212 23.318 29.285 1.00 34.84 125 GLU A O 1
ATOM 787 N N . GLN A 1 102 ? -3.678 21.231 29.987 1.00 31.35 126 GLN A N 1
ATOM 788 C CA . GLN A 1 102 ? -2.235 21.484 30.033 1.00 31.73 126 GLN A CA 1
ATOM 789 C C . GLN A 1 102 ? -1.689 21.701 28.634 1.00 31.22 126 GLN A C 1
ATOM 790 O O . GLN A 1 102 ? -0.788 22.523 28.427 1.00 30.57 126 GLN A O 1
ATOM 796 N N . ALA A 1 103 ? -2.231 20.942 27.682 1.00 32.94 127 ALA A N 1
ATOM 797 C CA . ALA A 1 103 ? -1.819 21.041 26.285 1.00 32.99 127 ALA A CA 1
ATOM 798 C C . ALA A 1 103 ? -2.189 22.413 25.738 1.00 32.37 127 ALA A C 1
ATOM 799 O O . ALA A 1 103 ? -1.423 23.006 24.986 1.00 32.64 127 ALA A O 1
ATOM 801 N N . LEU A 1 104 ? -3.357 22.919 26.124 1.00 32.67 128 LEU A N 1
ATOM 802 C CA . LEU A 1 104 ? -3.800 24.239 25.682 1.00 34.04 128 LEU A CA 1
ATOM 803 C C . LEU A 1 104 ? -2.901 25.300 26.279 1.00 34.79 128 LEU A C 1
ATOM 804 O O . LEU A 1 104 ? -2.552 26.286 25.625 1.00 36.85 128 LEU A O 1
ATOM 809 N N . SER A 1 105 ? -2.539 25.096 27.538 1.00 32.72 129 SER A N 1
ATOM 810 C CA . SER A 1 105 ? -1.698 26.040 28.246 1.00 31.28 129 SER A CA 1
ATOM 811 C C . SER A 1 105 ? -0.317 26.136 27.630 1.00 28.70 129 SER A C 1
ATOM 812 O O . SER A 1 105 ? 0.192 27.227 27.388 1.00 28.79 129 SER A O 1
ATOM 815 N N . VAL A 1 106 ? 0.290 24.990 27.370 1.00 26.88 130 VAL A N 1
ATOM 816 C CA . VAL A 1 106 ? 1.629 24.960 26.797 1.00 25.84 130 VAL A CA 1
ATOM 817 C C . VAL A 1 106 ? 1.643 25.516 25.372 1.00 26.52 130 VAL A C 1
ATOM 818 O O . VAL A 1 106 ? 2.595 26.174 24.950 1.00 26.38 130 VAL A O 1
ATOM 822 N N . LEU A 1 107 ? 0.582 25.239 24.625 1.00 29.03 131 LEU A N 1
ATOM 823 C CA . LEU A 1 107 ? 0.476 25.731 23.260 1.00 30.07 131 LEU A CA 1
ATOM 824 C C . LEU A 1 107 ? 0.378 27.243 23.326 1.00 29.55 131 LEU A C 1
ATOM 825 O O . LEU A 1 107 ? 1.003 27.944 22.536 1.00 30.86 131 LEU A O 1
ATOM 830 N N . LYS A 1 108 ? -0.396 27.739 24.285 1.00 31.21 132 LYS A N 1
ATOM 831 C CA . LYS A 1 108 ? -0.548 29.178 24.476 1.00 32.85 132 LYS A CA 1
ATOM 832 C C . LYS A 1 108 ? 0.809 29.833 24.763 1.00 33.51 132 LYS A C 1
ATOM 833 O O . LYS A 1 108 ? 1.139 30.862 24.170 1.00 34.18 132 LYS A O 1
ATOM 839 N N . ASP A 1 109 ? 1.600 29.236 25.661 1.00 33.65 133 ASP A N 1
ATOM 840 C CA . ASP A 1 109 ? 2.925 29.776 25.989 1.00 33.80 133 ASP A CA 1
ATOM 841 C C . ASP A 1 109 ? 3.784 29.786 24.733 1.00 34.41 133 ASP A C 1
ATOM 842 O O . ASP A 1 109 ? 4.557 30.715 24.506 1.00 33.47 133 ASP A O 1
ATOM 847 N N . ALA A 1 110 ? 3.674 28.734 23.929 1.00 35.01 134 ALA A N 1
ATOM 848 C CA . ALA A 1 110 ? 4.452 28.669 22.704 1.00 37.69 134 ALA A CA 1
ATOM 849 C C . ALA A 1 110 ? 4.036 29.811 21.772 1.00 39.61 134 ALA A C 1
ATOM 850 O O . ALA A 1 110 ? 4.859 30.377 21.050 1.00 38.11 134 ALA A O 1
ATOM 852 N N . GLU A 1 111 ? 2.749 30.142 21.795 1.00 42.65 135 GLU A N 1
ATOM 853 C CA . GLU A 1 111 ? 2.218 31.201 20.954 1.00 47.39 135 GLU A CA 1
ATOM 854 C C . GLU A 1 111 ? 2.913 32.526 21.262 1.00 48.61 135 GLU A C 1
ATOM 855 O O . GLU A 1 111 ? 3.023 33.402 20.391 1.00 49.07 135 GLU A O 1
ATOM 861 N N . ARG A 1 112 ? 3.390 32.662 22.498 1.00 48.29 136 ARG A N 1
ATOM 862 C CA . ARG A 1 112 ? 4.093 33.866 22.925 1.00 48.27 136 ARG A CA 1
ATOM 863 C C . ARG A 1 112 ? 5.484 33.943 22.305 1.00 47.72 136 ARG A C 1
ATOM 864 O O . ARG A 1 112 ? 6.047 35.021 22.155 1.00 48.82 136 ARG A O 1
ATOM 872 N N . VAL A 1 113 ? 6.032 32.788 21.946 1.00 47.68 137 VAL A N 1
ATOM 873 C CA . VAL A 1 113 ? 7.356 32.699 21.339 1.00 47.14 137 VAL A CA 1
ATOM 874 C C . VAL A 1 113 ? 7.286 32.861 19.817 1.00 47.72 137 VAL A C 1
ATOM 875 O O . VAL A 1 113 ? 8.292 33.150 19.167 1.00 47.93 137 VAL A O 1
ATOM 879 N N . ASN A 1 114 ? 6.097 32.661 19.255 1.00 47.14 138 ASN A N 1
ATOM 880 C CA . ASN A 1 114 ? 5.885 32.789 17.817 1.00 46.87 138 ASN A CA 1
ATOM 881 C C . ASN A 1 114 ? 4.400 32.609 17.493 1.00 46.71 138 ASN A C 1
ATOM 882 O O . ASN A 1 114 ? 3.873 31.499 17.562 1.00 48.84 138 ASN A O 1
ATOM 887 N N . PRO A 1 115 ? 3.706 33.700 17.131 1.00 45.17 139 PRO A N 1
ATOM 888 C CA . PRO A 1 115 ? 2.277 33.640 16.804 1.00 44.95 139 PRO A CA 1
ATOM 889 C C . PRO A 1 115 ? 1.994 33.194 15.378 1.00 45.10 139 PRO A C 1
ATOM 890 O O . PRO A 1 115 ? 0.871 32.811 15.047 1.00 45.63 139 PRO A O 1
ATOM 894 N N . ARG A 1 116 ? 3.014 33.244 14.533 1.00 45.10 140 ARG A N 1
ATOM 895 C CA . ARG A 1 116 ? 2.856 32.874 13.133 1.00 45.57 140 ARG A CA 1
ATOM 896 C C . ARG A 1 116 ? 3.273 31.448 12.788 1.00 44.13 140 ARG A C 1
ATOM 897 O O . ARG A 1 116 ? 3.550 31.155 11.631 1.00 44.43 140 ARG A O 1
ATOM 905 N N . TYR A 1 117 ? 3.316 30.561 13.779 1.00 43.18 141 TYR A N 1
ATOM 906 C CA . TYR A 1 117 ? 3.706 29.174 13.524 1.00 41.28 141 TYR A CA 1
ATOM 907 C C . TYR A 1 117 ? 2.487 28.270 13.288 1.00 38.61 141 TYR A C 1
ATOM 908 O O . TYR A 1 117 ? 1.732 27.962 14.212 1.00 38.59 141 TYR A O 1
ATOM 917 N N . ALA A 1 118 ? 2.312 27.845 12.039 1.00 35.49 142 ALA A N 1
ATOM 918 C CA . ALA A 1 118 ? 1.179 27.002 11.641 1.00 32.92 142 ALA A CA 1
ATOM 919 C C . ALA A 1 118 ? 0.909 25.786 12.525 1.00 29.88 142 ALA A C 1
ATOM 920 O O . ALA A 1 118 ? -0.227 25.573 12.962 1.00 28.41 142 ALA A O 1
ATOM 922 N N . PRO A 1 119 ? 1.940 24.962 12.787 1.00 28.77 143 PRO A N 1
ATOM 923 C CA . PRO A 1 119 ? 1.764 23.775 13.624 1.00 29.03 143 PRO A CA 1
ATOM 924 C C . PRO A 1 119 ? 1.063 24.041 14.949 1.00 30.01 143 PRO A C 1
ATOM 925 O O . PRO A 1 119 ? 0.208 23.257 15.368 1.00 30.08 143 PRO A O 1
ATOM 929 N N . LEU A 1 120 ? 1.409 25.151 15.600 1.00 31.37 144 LEU A N 1
ATOM 930 C CA . LEU A 1 120 ? 0.794 25.490 16.883 1.00 32.91 144 LEU A CA 1
ATOM 931 C C . LEU A 1 120 ? -0.706 25.628 16.759 1.00 32.52 144 LEU A C 1
ATOM 932 O O . LEU A 1 120 ? -1.459 24.996 17.499 1.00 34.50 144 LEU A O 1
ATOM 937 N N . HIS A 1 121 ? -1.138 26.472 15.829 1.00 30.71 145 HIS A N 1
ATOM 938 C CA . HIS A 1 121 ? -2.558 26.697 15.603 1.00 29.54 145 HIS A CA 1
ATOM 939 C C . HIS A 1 121 ? -3.256 25.402 15.195 1.00 28.61 145 HIS A C 1
ATOM 940 O O . HIS A 1 121 ? -4.424 25.185 15.508 1.00 27.11 145 HIS A O 1
ATOM 947 N N . LEU A 1 122 ? -2.523 24.535 14.510 1.00 28.58 146 LEU A N 1
ATOM 948 C CA . LEU A 1 122 ? -3.062 23.252 14.101 1.00 29.38 146 LEU A CA 1
ATOM 949 C C . LEU A 1 122 ? -3.305 22.423 15.352 1.00 30.64 146 LEU A C 1
ATOM 950 O O . LEU A 1 122 ? -4.404 21.883 15.556 1.00 29.48 146 LEU A O 1
ATOM 955 N N . GLN A 1 123 ? -2.273 22.332 16.192 1.00 33.14 147 GLN A N 1
ATOM 956 C CA . GLN A 1 123 ? -2.365 21.582 17.439 1.00 34.72 147 GLN A CA 1
ATOM 957 C C . GLN A 1 123 ? -3.420 22.188 18.350 1.00 34.71 147 GLN A C 1
ATOM 958 O O . GLN A 1 123 ? -4.186 21.470 18.988 1.00 34.32 147 GLN A O 1
ATOM 964 N N . ARG A 1 124 ? -3.460 23.511 18.418 1.00 34.49 148 ARG A N 1
ATOM 965 C CA . ARG A 1 124 ? -4.431 24.163 19.272 1.00 36.48 148 ARG A CA 1
ATOM 966 C C . ARG A 1 124 ? -5.835 23.774 18.836 1.00 36.17 148 ARG A C 1
ATOM 967 O O . ARG A 1 124 ? -6.699 23.524 19.677 1.00 38.83 148 ARG A O 1
ATOM 975 N N . GLY A 1 125 ? -6.064 23.710 17.526 1.00 35.15 149 GLY A N 1
ATOM 976 C CA . GLY A 1 125 ? -7.379 23.339 17.024 1.00 35.38 149 GLY A CA 1
ATOM 977 C C . GLY A 1 125 ? -7.722 21.894 17.342 1.00 35.48 149 GLY A C 1
ATOM 978 O O . GLY A 1 125 ? -8.843 21.573 17.730 1.00 35.88 149 GLY A O 1
ATOM 979 N N . LEU A 1 126 ? -6.738 21.016 17.187 1.00 36.05 150 LEU A N 1
ATOM 980 C CA . LEU A 1 126 ? -6.919 19.600 17.469 1.00 36.78 150 LEU A CA 1
ATOM 981 C C . LEU A 1 126 ? -7.222 19.410 18.952 1.00 37.04 150 LEU A C 1
ATOM 982 O O . LEU A 1 126 ? -7.942 18.485 19.334 1.00 38.24 150 LEU A O 1
ATOM 987 N N . VAL A 1 127 ? -6.676 20.293 19.785 1.00 35.62 151 VAL A N 1
ATOM 988 C CA . VAL A 1 127 ? -6.891 20.223 21.225 1.00 33.11 151 VAL A CA 1
ATOM 989 C C . VAL A 1 127 ? -8.277 20.730 21.606 1.00 32.81 151 VAL A C 1
ATOM 990 O O . VAL A 1 127 ? -8.949 20.139 22.457 1.00 32.63 151 VAL A O 1
ATOM 994 N N . TYR A 1 128 ? -8.712 21.823 20.986 1.00 34.96 152 TYR A N 1
ATOM 995 C CA . TYR A 1 128 ? -10.046 22.348 21.263 1.00 35.79 152 TYR A CA 1
ATOM 996 C C . TYR A 1 128 ? -11.112 21.332 20.864 1.00 37.51 152 TYR A C 1
ATOM 997 O O . TYR A 1 128 ? -12.150 21.218 21.522 1.00 38.49 152 TYR A O 1
ATOM 1006 N N . ALA A 1 129 ? -10.858 20.600 19.781 1.00 37.56 153 ALA A N 1
ATOM 1007 C CA . ALA A 1 129 ? -11.804 19.588 19.316 1.00 37.65 153 ALA A CA 1
ATOM 1008 C C . ALA A 1 129 ? -11.933 18.476 20.362 1.00 38.44 153 ALA A C 1
ATOM 1009 O O . ALA A 1 129 ? -13.038 18.102 20.747 1.00 38.69 153 ALA A O 1
ATOM 1011 N N . LEU A 1 130 ? -10.801 17.950 20.822 1.00 40.17 154 LEU A N 1
ATOM 1012 C CA . LEU A 1 130 ? -10.814 16.896 21.834 1.00 40.25 154 LEU A CA 1
ATOM 1013 C C . LEU A 1 130 ? -11.561 17.394 23.061 1.00 41.54 154 LEU A C 1
ATOM 1014 O O . LEU A 1 130 ? -12.119 16.600 23.820 1.00 42.02 154 LEU A O 1
ATOM 1019 N N . LEU A 1 131 ? -11.559 18.714 23.252 1.00 43.30 155 LEU A N 1
ATOM 1020 C CA . LEU A 1 131 ? -12.255 19.333 24.374 1.00 45.37 155 LEU A CA 1
ATOM 1021 C C . LEU A 1 131 ? -13.721 19.546 24.007 1.00 46.77 155 LEU A C 1
ATOM 1022 O O . LEU A 1 131 ? -14.488 20.124 24.771 1.00 48.37 155 LEU A O 1
ATOM 1027 N N . GLY A 1 132 ? -14.111 19.075 22.832 1.00 47.74 156 GLY A N 1
ATOM 1028 C CA . GLY A 1 132 ? -15.482 19.254 22.410 1.00 47.95 156 GLY A CA 1
ATOM 1029 C C . GLY A 1 132 ? -15.777 20.723 22.188 1.00 49.15 156 GLY A C 1
ATOM 1030 O O . GLY A 1 132 ? -16.919 21.163 22.319 1.00 50.34 156 GLY A O 1
ATOM 1031 N N . GLU A 1 133 ? -14.742 21.494 21.875 1.00 49.22 157 GLU A N 1
ATOM 1032 C CA . GLU A 1 133 ? -14.919 22.918 21.614 1.00 50.61 157 GLU A CA 1
ATOM 1033 C C . GLU A 1 133 ? -14.815 23.177 20.119 1.00 50.73 157 GLU A C 1
ATOM 1034 O O . GLU A 1 133 ? -13.904 23.859 19.642 1.00 49.57 157 GLU A O 1
ATOM 1040 N N . ARG A 1 134 ? -15.765 22.589 19.395 1.00 51.27 158 ARG A N 1
ATOM 1041 C CA . ARG A 1 134 ? -15.874 22.694 17.943 1.00 50.63 158 ARG A CA 1
ATOM 1042 C C . ARG A 1 134 ? -15.612 24.108 17.461 1.00 48.24 158 ARG A C 1
ATOM 1043 O O . ARG A 1 134 ? -14.817 24.330 16.549 1.00 47.05 158 ARG A O 1
ATOM 1051 N N . ASP A 1 135 ? -16.289 25.054 18.099 1.00 46.17 159 ASP A N 1
ATOM 1052 C CA . ASP A 1 135 ? -16.186 26.472 17.787 1.00 44.44 159 ASP A CA 1
ATOM 1053 C C . ASP A 1 135 ? -14.755 27.003 17.738 1.00 42.64 159 ASP A C 1
ATOM 1054 O O . ASP A 1 135 ? -14.317 27.541 16.715 1.00 42.70 159 ASP A O 1
ATOM 1059 N N . LYS A 1 136 ? -14.028 26.853 18.844 1.00 41.03 160 LYS A N 1
ATOM 1060 C CA . LYS A 1 136 ? -12.651 27.342 18.929 1.00 38.13 160 LYS A CA 1
ATOM 1061 C C . LYS A 1 136 ? -11.706 26.579 18.009 1.00 33.76 160 LYS A C 1
ATOM 1062 O O . LYS A 1 136 ? -10.720 27.140 17.516 1.00 30.08 160 LYS A O 1
ATOM 1068 N N . ALA A 1 137 ? -12.011 25.299 17.801 1.00 31.08 161 ALA A N 1
ATOM 1069 C CA . ALA A 1 137 ? -11.205 24.434 16.945 1.00 30.09 161 ALA A CA 1
ATOM 1070 C C . ALA A 1 137 ? -11.145 24.935 15.501 1.00 28.44 161 ALA A C 1
ATOM 1071 O O . ALA A 1 137 ? -10.073 24.984 14.896 1.00 28.25 161 ALA A O 1
ATOM 1073 N N . GLU A 1 138 ? -12.296 25.334 14.968 1.00 29.31 162 GLU A N 1
ATOM 1074 C CA . GLU A 1 138 ? -12.389 25.817 13.591 1.00 31.86 162 GLU A CA 1
ATOM 1075 C C . GLU A 1 138 ? -11.572 27.091 13.373 1.00 30.57 162 GLU A C 1
ATOM 1076 O O . GLU A 1 138 ? -10.801 27.206 12.414 1.00 29.31 162 GLU A O 1
ATOM 1082 N N . ALA A 1 139 ? -11.742 28.040 14.280 1.00 29.81 163 ALA A N 1
ATOM 1083 C CA . ALA A 1 139 ? -11.019 29.303 14.227 1.00 30.54 163 ALA A CA 1
ATOM 1084 C C . ALA A 1 139 ? -9.501 29.071 14.251 1.00 32.39 163 ALA A C 1
ATOM 1085 O O . ALA A 1 139 ? -8.755 29.702 13.495 1.00 34.03 163 ALA A O 1
ATOM 1087 N N . SER A 1 140 ? -9.041 28.164 15.116 1.00 31.98 164 SER A N 1
ATOM 1088 C CA . SER A 1 140 ? -7.616 27.862 15.220 1.00 31.90 164 SER A CA 1
ATOM 1089 C C . SER A 1 140 ? -7.137 27.191 13.947 1.00 31.31 164 SER A C 1
ATOM 1090 O O . SER A 1 140 ? -6.073 27.525 13.422 1.00 31.11 164 SER A O 1
ATOM 1093 N N . LEU A 1 141 ? -7.920 26.233 13.456 1.00 31.65 165 LEU A N 1
ATOM 1094 C CA . LEU A 1 141 ? -7.556 25.537 12.229 1.00 31.41 165 LEU A CA 1
ATOM 1095 C C . LEU A 1 141 ? -7.563 26.495 11.046 1.00 31.34 165 LEU A C 1
ATOM 1096 O O . LEU A 1 141 ? -6.641 26.491 10.228 1.00 29.09 165 LEU A O 1
ATOM 1101 N N . LYS A 1 142 ? -8.597 27.327 10.961 1.00 33.37 166 LYS A N 1
ATOM 1102 C CA . LYS A 1 142 ? -8.667 28.302 9.882 1.00 34.92 166 LYS A CA 1
ATOM 1103 C C . LYS A 1 142 ? -7.462 29.203 10.031 1.00 35.71 166 LYS A C 1
ATOM 1104 O O . LYS A 1 142 ? -6.832 29.590 9.045 1.00 36.26 166 LYS A O 1
ATOM 1110 N N . GLN A 1 143 ? -7.128 29.510 11.279 1.00 36.90 167 GLN A N 1
ATOM 1111 C CA . GLN A 1 143 ? -5.975 30.348 11.563 1.00 36.93 167 GLN A CA 1
ATOM 1112 C C . GLN A 1 143 ? -4.758 29.621 11.008 1.00 35.07 167 GLN A C 1
ATOM 1113 O O . GLN A 1 143 ? -3.974 30.190 10.252 1.00 35.28 167 GLN A O 1
ATOM 1119 N N . ALA A 1 144 ? -4.626 28.346 11.369 1.00 33.35 168 ALA A N 1
ATOM 1120 C CA . ALA A 1 144 ? -3.513 27.517 10.904 1.00 33.73 168 ALA A CA 1
ATOM 1121 C C . ALA A 1 144 ? -3.400 27.593 9.392 1.00 32.73 168 ALA A C 1
ATOM 1122 O O . ALA A 1 144 ? -2.329 27.841 8.852 1.00 31.66 168 ALA A O 1
ATOM 1124 N N . LEU A 1 145 ? -4.529 27.377 8.727 1.00 35.03 169 LEU A N 1
ATOM 1125 C CA . LEU A 1 145 ? -4.634 27.398 7.267 1.00 34.74 169 LEU A CA 1
ATOM 1126 C C . LEU A 1 145 ? -4.240 28.742 6.669 1.00 34.40 169 LEU A C 1
ATOM 1127 O O . LEU A 1 145 ? -3.557 28.799 5.658 1.00 34.85 169 LEU A O 1
ATOM 1132 N N . ALA A 1 146 ? -4.671 29.825 7.302 1.00 35.91 170 ALA A N 1
ATOM 1133 C CA . ALA A 1 146 ? -4.352 31.173 6.836 1.00 34.97 170 ALA A CA 1
ATOM 1134 C C . ALA A 1 146 ? -2.840 31.374 6.798 1.00 35.65 170 ALA A C 1
ATOM 1135 O O . ALA A 1 146 ? -2.325 32.128 5.972 1.00 36.65 170 ALA A O 1
ATOM 1137 N N . LEU A 1 147 ? -2.126 30.685 7.686 1.00 35.99 171 LEU A N 1
ATOM 1138 C CA . LEU A 1 147 ? -0.664 30.777 7.735 1.00 35.25 171 LEU A CA 1
ATOM 1139 C C . LEU A 1 147 ? -0.002 29.840 6.729 1.00 35.29 171 LEU A C 1
ATOM 1140 O O . LEU A 1 147 ? 0.971 30.199 6.080 1.00 33.36 171 LEU A O 1
ATOM 1145 N N . GLU A 1 148 ? -0.538 28.633 6.602 1.00 37.23 172 GLU A N 1
ATOM 1146 C CA . GLU A 1 148 ? 0.014 27.643 5.678 1.00 38.98 172 GLU A CA 1
ATOM 1147 C C . GLU A 1 148 ? -1.123 26.797 5.137 1.00 39.17 172 GLU A C 1
ATOM 1148 O O . GLU A 1 148 ? -1.653 25.967 5.867 1.00 41.59 172 GLU A O 1
ATOM 1154 N N . ASP A 1 149 ? -1.511 27.000 3.881 1.00 37.71 173 ASP A N 1
ATOM 1155 C CA . ASP A 1 149 ? -2.584 26.189 3.303 1.00 36.89 173 ASP A CA 1
ATOM 1156 C C . ASP A 1 149 ? -1.897 24.898 2.881 1.00 34.38 173 ASP A C 1
ATOM 1157 O O . ASP A 1 149 ? -1.036 24.914 2.003 1.00 34.38 173 ASP A O 1
ATOM 1162 N N . THR A 1 150 ? -2.252 23.783 3.512 1.00 30.82 174 THR A N 1
ATOM 1163 C CA . THR A 1 150 ? -1.608 22.523 3.165 1.00 29.66 174 THR A CA 1
ATOM 1164 C C . THR A 1 150 ? -2.587 21.378 3.242 1.00 27.28 174 THR A C 1
ATOM 1165 O O . THR A 1 150 ? -3.664 21.513 3.826 1.00 28.27 174 THR A O 1
ATOM 1169 N N . PRO A 1 151 ? -2.231 20.231 2.645 1.00 24.78 175 PRO A N 1
ATOM 1170 C CA . PRO A 1 151 ? -3.126 19.071 2.676 1.00 23.98 175 PRO A CA 1
ATOM 1171 C C . PRO A 1 151 ? -3.366 18.585 4.098 1.00 22.27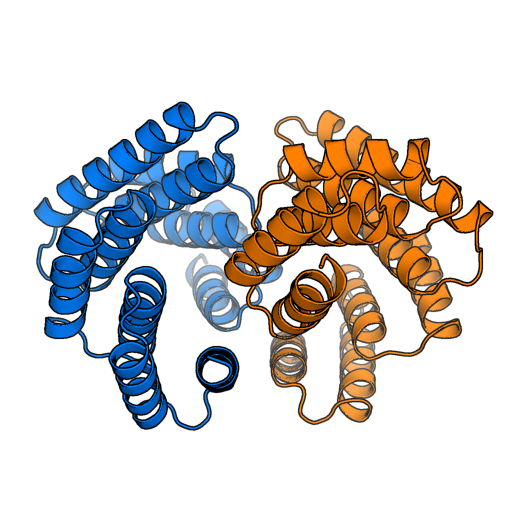 175 PRO A C 1
ATOM 1172 O O . PRO A 1 151 ? -4.506 18.264 4.469 1.00 18.67 175 PRO A O 1
ATOM 1176 N N . GLU A 1 152 ? -2.293 18.537 4.892 1.00 22.62 176 GLU A N 1
ATOM 1177 C CA . GLU A 1 152 ? -2.404 18.104 6.280 1.00 22.73 176 GLU A CA 1
ATOM 1178 C C . GLU A 1 152 ? -3.424 18.943 7.044 1.00 23.80 176 GLU A C 1
ATOM 1179 O O . GLU A 1 152 ? -4.238 18.397 7.792 1.00 26.60 176 GLU A O 1
ATOM 1185 N N . ILE A 1 153 ? -3.408 20.262 6.863 1.00 22.46 177 ILE A N 1
ATOM 1186 C CA . ILE A 1 153 ? -4.369 21.076 7.591 1.00 23.24 177 ILE A CA 1
ATOM 1187 C C . ILE A 1 153 ? -5.765 20.968 6.988 1.00 23.77 177 ILE A C 1
ATOM 1188 O O . ILE A 1 153 ? -6.748 20.892 7.733 1.00 24.56 177 ILE A O 1
ATOM 1193 N N . ARG A 1 154 ? -5.872 2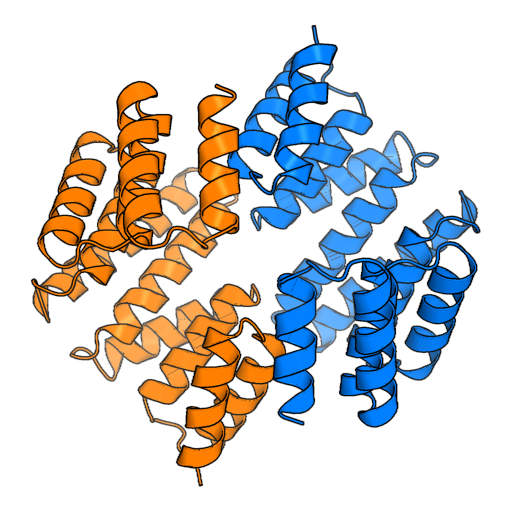0.958 5.655 1.00 25.90 178 ARG A N 1
ATOM 1194 C CA . ARG A 1 154 ? -7.195 20.814 5.038 1.00 26.61 178 ARG A CA 1
ATOM 1195 C C . ARG A 1 154 ? -7.839 19.546 5.615 1.00 24.35 178 ARG A C 1
ATOM 1196 O O . ARG A 1 154 ? -9.046 19.526 5.855 1.00 22.47 178 ARG A O 1
ATOM 1204 N N . SER A 1 155 ? -7.029 18.505 5.851 1.00 23.27 179 SER A N 1
ATOM 1205 C CA . SER A 1 155 ? -7.530 17.236 6.416 1.00 24.76 179 SER A CA 1
ATOM 1206 C C . SER A 1 155 ? -8.046 17.374 7.850 1.00 22.62 179 SER A C 1
ATOM 1207 O O . SER A 1 155 ? -9.077 16.812 8.211 1.00 20.79 179 SER A O 1
ATOM 1210 N N . ALA A 1 156 ? -7.315 18.109 8.682 1.00 22.61 180 ALA A N 1
ATOM 1211 C CA . ALA A 1 156 ? -7.751 18.311 10.062 1.00 21.73 180 ALA A CA 1
ATOM 1212 C C . ALA A 1 156 ? -9.101 19.015 10.015 1.00 21.27 180 ALA A C 1
ATOM 1213 O O . ALA A 1 156 ? -10.063 18.608 10.697 1.00 20.72 180 ALA A O 1
ATOM 1215 N N . LEU A 1 157 ? -9.159 20.074 9.207 1.00 22.05 181 LEU A N 1
ATOM 1216 C CA . LEU A 1 157 ? -10.385 20.843 9.018 1.00 24.58 181 LEU A CA 1
ATOM 1217 C C . LEU A 1 157 ? -11.507 19.883 8.632 1.00 25.25 181 LEU A C 1
ATOM 1218 O O . LEU A 1 157 ? -12.609 19.939 9.181 1.00 25.11 181 LEU A O 1
ATOM 1223 N N . ALA A 1 158 ? -11.210 18.998 7.682 1.00 26.65 182 ALA A N 1
ATOM 1224 C CA . ALA A 1 158 ? -12.171 18.000 7.212 1.00 29.13 182 ALA A CA 1
ATOM 1225 C C . ALA A 1 158 ? -12.660 17.226 8.406 1.00 29.85 182 ALA A C 1
ATOM 1226 O O . ALA A 1 158 ? -13.867 17.122 8.644 1.00 29.28 182 ALA A O 1
ATOM 1228 N N . GLU A 1 159 ? -11.698 16.680 9.147 1.00 33.35 183 GLU A N 1
ATOM 1229 C CA . GLU A 1 159 ? -11.962 15.912 10.362 1.00 34.67 183 GLU A CA 1
ATOM 1230 C C . GLU A 1 159 ? -12.838 16.660 11.338 1.00 32.21 183 GLU A C 1
ATOM 1231 O O . GLU A 1 159 ? -13.772 16.083 11.883 1.00 32.34 183 GLU A O 1
ATOM 1237 N N . LEU A 1 160 ? -12.538 17.934 11.578 1.00 31.34 184 LEU A N 1
ATOM 1238 C CA . LEU A 1 160 ? -13.375 18.725 12.490 1.00 31.67 184 LEU A CA 1
ATOM 1239 C C . LEU A 1 160 ? -14.800 18.905 11.934 1.00 32.47 184 LEU A C 1
ATOM 1240 O O . LEU A 1 160 ? -15.742 19.122 12.688 1.00 32.20 184 LEU A O 1
ATOM 1245 N N . TYR A 1 161 ? -14.959 18.810 10.614 1.00 34.24 185 TYR A N 1
ATOM 1246 C CA . TYR A 1 161 ? -16.282 18.951 10.015 1.00 34.99 185 TYR A CA 1
ATOM 1247 C C . TYR A 1 161 ? -17.106 17.685 10.165 1.00 36.78 185 TYR A C 1
ATOM 1248 O O . TYR A 1 161 ? -18.340 17.743 10.263 1.00 38.12 185 TYR A O 1
ATOM 1257 N N . LEU A 1 162 ? -16.432 16.540 10.187 1.00 37.38 186 LEU A N 1
ATOM 1258 C CA . LEU A 1 162 ? -17.139 15.282 10.377 1.00 38.66 186 LEU A CA 1
ATOM 1259 C C . LEU A 1 162 ? -17.625 15.230 11.822 1.00 40.71 186 LEU A C 1
ATOM 1260 O O . LEU A 1 162 ? -18.717 14.739 12.106 1.00 41.62 186 LEU A O 1
ATOM 1265 N N . SER A 1 163 ? -16.817 15.773 12.726 1.00 43.59 187 SER A N 1
ATOM 1266 C CA . SER A 1 163 ? -17.154 15.812 14.148 1.00 45.85 187 SER A CA 1
ATOM 1267 C C . SER A 1 163 ? -18.333 16.755 14.395 1.00 47.32 187 SER A C 1
ATOM 1268 O O . SER A 1 163 ? -19.200 16.474 15.225 1.00 47.88 187 SER A O 1
ATOM 1271 N N . MET A 1 164 ? -18.348 17.878 13.676 1.00 47.32 188 MET A N 1
ATOM 1272 C CA . MET A 1 164 ? -19.412 18.868 13.804 1.00 47.13 188 MET A CA 1
ATOM 1273 C C . MET A 1 164 ? -20.665 18.467 13.028 1.00 49.16 188 MET A C 1
ATOM 1274 O O . MET A 1 164 ? -21.757 18.977 13.291 1.00 49.78 188 MET A O 1
ATOM 1279 N N . GLY A 1 165 ? -20.509 17.561 12.068 1.00 50.31 189 GLY A N 1
ATOM 1280 C CA . GLY A 1 165 ? -21.654 17.131 11.289 1.00 50.26 189 GLY A CA 1
ATOM 1281 C C . GLY A 1 165 ? -21.760 17.853 9.960 1.00 50.54 189 GLY A C 1
ATOM 1282 O O . GLY A 1 165 ? -22.763 17.708 9.253 1.00 51.14 189 GLY A O 1
ATOM 1283 N N . ARG A 1 166 ? -20.739 18.644 9.627 1.00 49.38 190 ARG A N 1
ATOM 1284 C CA . ARG A 1 166 ? -20.711 19.372 8.360 1.00 48.14 190 ARG A CA 1
ATOM 1285 C C . ARG A 1 166 ? -20.081 18.482 7.288 1.00 46.08 190 ARG A C 1
ATOM 1286 O O . ARG A 1 166 ? -18.989 18.757 6.796 1.00 45.82 190 ARG A O 1
ATOM 1294 N N . LEU A 1 167 ? -20.784 17.411 6.941 1.00 43.22 191 LEU A N 1
ATOM 1295 C CA . LEU A 1 167 ? -20.320 16.450 5.950 1.00 40.63 191 LEU A CA 1
ATOM 1296 C C . LEU A 1 167 ? -19.962 17.059 4.588 1.00 38.40 191 LEU A C 1
ATOM 1297 O O . LEU A 1 167 ? -18.865 16.832 4.058 1.00 36.13 191 LEU A O 1
ATOM 1302 N N . ASP A 1 168 ? -20.876 17.832 4.014 1.00 36.74 192 ASP A N 1
ATOM 1303 C CA . ASP A 1 168 ? -20.600 18.431 2.720 1.00 37.44 192 ASP A CA 1
ATOM 1304 C C . ASP A 1 168 ? -19.325 19.252 2.743 1.00 36.91 192 ASP A C 1
ATOM 1305 O O . ASP A 1 168 ? -18.541 19.212 1.799 1.00 36.44 192 ASP A O 1
ATOM 1310 N N . GLU A 1 169 ? -19.127 19.985 3.833 1.00 36.92 193 GLU A N 1
ATOM 1311 C CA . GLU A 1 169 ? -17.950 20.834 4.008 1.00 36.23 193 GLU A CA 1
ATOM 1312 C C . GLU A 1 169 ? -16.684 20.008 4.236 1.00 34.13 193 GLU A C 1
ATOM 1313 O O . GLU A 1 169 ? -15.593 20.388 3.810 1.00 32.74 193 GLU A O 1
ATOM 1319 N N . ALA A 1 170 ? -16.831 18.869 4.902 1.00 32.50 194 ALA A N 1
ATOM 1320 C CA . ALA A 1 170 ? -15.688 17.991 5.142 1.00 32.02 194 ALA A CA 1
ATOM 1321 C C . ALA A 1 170 ? -15.222 17.461 3.784 1.00 31.09 194 ALA A C 1
ATOM 1322 O O . ALA A 1 170 ? -14.036 17.528 3.438 1.00 32.01 194 ALA A O 1
ATOM 1324 N N . LEU A 1 171 ? -16.173 16.947 3.008 1.00 28.98 195 LEU A N 1
ATOM 1325 C CA . LEU A 1 171 ? -15.865 16.424 1.687 1.00 27.36 195 LEU A CA 1
ATOM 1326 C C . LEU A 1 171 ? -15.184 17.498 0.837 1.00 26.30 195 LEU A C 1
ATOM 1327 O O . LEU A 1 171 ? -14.231 17.211 0.116 1.00 26.00 195 LEU A O 1
ATOM 1332 N N . ALA A 1 172 ? -15.661 18.738 0.936 1.00 24.00 196 ALA A N 1
ATOM 1333 C CA . ALA A 1 172 ? -15.074 19.837 0.169 1.00 23.29 196 ALA A CA 1
ATOM 1334 C C . ALA A 1 172 ? -13.618 20.074 0.529 1.00 23.06 196 ALA A C 1
ATOM 1335 O O . ALA A 1 172 ? -12.800 20.393 -0.340 1.00 23.91 196 ALA A O 1
ATOM 1337 N N . GLN A 1 173 ? -13.288 19.922 1.807 1.00 23.68 197 GLN A N 1
ATOM 1338 C CA . GLN A 1 173 ? -11.909 20.121 2.254 1.00 23.57 197 GLN A CA 1
ATOM 1339 C C . GLN A 1 173 ? -10.989 18.987 1.790 1.00 23.47 197 GLN A C 1
ATOM 1340 O O . GLN A 1 173 ? -9.794 19.213 1.522 1.00 23.77 197 GLN A O 1
ATOM 1346 N N . TYR A 1 174 ? -11.532 17.772 1.684 1.00 21.96 198 TYR A N 1
ATOM 1347 C CA . TYR A 1 174 ? -10.718 16.647 1.212 1.00 20.68 198 TYR A CA 1
ATOM 1348 C C . TYR A 1 174 ? -10.443 16.841 -0.278 1.00 20.20 198 TYR A C 1
ATOM 1349 O O . TYR A 1 174 ? -9.312 16.650 -0.751 1.00 18.41 198 TYR A O 1
ATOM 1358 N N . ALA A 1 175 ? -11.487 17.226 -1.018 1.00 22.04 199 ALA A N 1
ATOM 1359 C CA . ALA A 1 175 ? -11.375 17.457 -2.468 1.00 21.83 199 ALA A CA 1
ATOM 1360 C C . ALA A 1 175 ? -10.273 18.486 -2.739 1.00 21.97 199 ALA A C 1
ATOM 1361 O O . ALA A 1 175 ? -9.493 18.348 -3.687 1.00 24.40 199 ALA A O 1
ATOM 1363 N N . LYS A 1 176 ? -10.201 19.515 -1.898 1.00 21.88 200 LYS A N 1
ATOM 1364 C CA . LYS A 1 176 ? -9.167 20.534 -2.053 1.00 23.72 200 LYS A CA 1
ATOM 1365 C C . LYS A 1 176 ? -7.803 19.947 -1.691 1.00 24.37 200 LYS A C 1
ATOM 1366 O O . LYS A 1 176 ? -6.834 20.073 -2.444 1.00 25.01 200 LYS A O 1
ATOM 1372 N N . ALA A 1 177 ? -7.733 19.311 -0.523 1.00 24.83 201 ALA A N 1
ATOM 1373 C CA . ALA A 1 177 ? -6.497 18.687 -0.061 1.00 23.14 201 ALA A CA 1
ATOM 1374 C C . ALA A 1 177 ? -5.969 17.756 -1.140 1.00 20.32 201 ALA A C 1
ATOM 1375 O O . ALA A 1 177 ? -4.771 17.729 -1.411 1.00 17.70 201 ALA A O 1
ATOM 1377 N N . LEU A 1 178 ? -6.868 17.007 -1.776 1.00 21.92 202 LEU A N 1
ATOM 1378 C CA . LEU A 1 178 ? -6.457 16.089 -2.845 1.00 23.83 202 LEU A CA 1
ATOM 1379 C C . LEU A 1 178 ? -5.980 16.784 -4.116 1.00 25.38 202 LEU A C 1
ATOM 1380 O O . LEU A 1 178 ? -5.311 16.169 -4.938 1.00 25.13 202 LEU A O 1
ATOM 1385 N N . GLU A 1 179 ? -6.311 18.060 -4.289 1.00 27.12 203 GLU A N 1
ATOM 1386 C CA . GLU A 1 179 ? -5.825 18.771 -5.462 1.00 29.72 203 GLU A CA 1
ATOM 1387 C C . GLU A 1 179 ? -4.377 19.176 -5.200 1.00 29.19 203 GLU A C 1
ATOM 1388 O O . GLU A 1 179 ? -3.564 19.260 -6.113 1.00 27.85 203 GLU A O 1
ATOM 1394 N N . GLN A 1 180 ? -4.043 19.423 -3.942 1.00 29.90 204 GLN A N 1
ATOM 1395 C CA . GLN A 1 180 ? -2.667 19.799 -3.608 1.00 28.74 204 GLN A CA 1
ATOM 1396 C C . GLN A 1 180 ? -1.741 18.590 -3.705 1.00 27.37 204 GLN A C 1
ATOM 1397 O O . GLN A 1 180 ? -0.570 18.719 -4.092 1.00 27.75 204 GLN A O 1
ATOM 1403 N N . ALA A 1 181 ? -2.275 17.416 -3.378 1.00 25.46 205 ALA A N 1
ATOM 1404 C CA . ALA A 1 181 ? -1.502 16.178 -3.448 1.00 25.01 205 ALA A CA 1
ATOM 1405 C C . ALA A 1 181 ? -2.431 15.065 -3.943 1.00 24.48 205 ALA A C 1
ATOM 1406 O O . ALA A 1 181 ? -2.910 14.243 -3.170 1.00 21.02 205 ALA A O 1
ATOM 1408 N N . PRO A 1 182 ? -2.687 15.032 -5.257 1.00 25.88 206 PRO A N 1
ATOM 1409 C CA . PRO A 1 182 ? -3.561 14.053 -5.929 1.00 24.93 206 PRO A CA 1
ATOM 1410 C C . PRO A 1 182 ? -3.173 12.566 -5.804 1.00 24.58 206 PRO A C 1
ATOM 1411 O O . PRO A 1 182 ? -4.031 11.680 -5.906 1.00 25.00 206 PRO A O 1
ATOM 1415 N N . LYS A 1 183 ? -1.892 12.285 -5.609 1.00 23.22 207 LYS A N 1
ATOM 1416 C CA . LYS A 1 183 ? -1.463 10.896 -5.465 1.00 24.95 207 LYS A CA 1
ATOM 1417 C C . LYS A 1 183 ? -1.353 10.476 -4.000 1.00 26.28 207 LYS A C 1
ATOM 1418 O O . LYS A 1 183 ? -0.647 9.523 -3.681 1.00 29.43 207 LYS A O 1
ATOM 1424 N N . ASP A 1 184 ? -2.057 11.182 -3.115 1.00 26.57 208 ASP A N 1
ATOM 1425 C CA . ASP A 1 184 ? -2.011 10.883 -1.686 1.00 26.97 208 ASP A CA 1
ATOM 1426 C C . ASP A 1 184 ? -3.055 9.843 -1.294 1.00 25.41 208 ASP A C 1
ATOM 1427 O O . ASP A 1 184 ? -4.254 10.148 -1.122 1.00 22.54 208 ASP A O 1
ATOM 1432 N N . LEU A 1 185 ? -2.586 8.612 -1.123 1.00 23.72 209 LEU A N 1
ATOM 1433 C CA . LEU A 1 185 ? -3.474 7.515 -0.768 1.00 24.01 209 LEU A CA 1
ATOM 1434 C C . LEU A 1 185 ? -4.083 7.705 0.608 1.00 23.79 209 LEU A C 1
ATOM 1435 O O . LEU A 1 185 ? -5.257 7.412 0.824 1.00 23.43 209 LEU A O 1
ATOM 1440 N N . ASP A 1 186 ? -3.289 8.222 1.536 1.00 26.12 210 ASP A N 1
ATOM 1441 C CA . ASP A 1 186 ? -3.777 8.472 2.873 1.00 25.44 210 ASP A CA 1
ATOM 1442 C C . ASP A 1 186 ? -5.016 9.335 2.708 1.00 23.42 210 ASP A C 1
ATOM 1443 O O . ASP A 1 186 ? -6.086 9.045 3.236 1.00 24.85 210 ASP A O 1
ATOM 1448 N N . LEU A 1 187 ? -4.858 10.402 1.945 1.00 22.23 211 LEU A N 1
ATOM 1449 C CA . LEU A 1 187 ? -5.954 11.323 1.673 1.00 22.53 211 LEU A CA 1
ATOM 1450 C C . LEU A 1 187 ? -7.144 10.652 0.946 1.00 19.28 211 LEU A C 1
ATOM 1451 O O . LEU A 1 187 ? -8.302 10.871 1.313 1.00 16.19 211 LEU A O 1
ATOM 1456 N N . ARG A 1 188 ? -6.864 9.822 -0.058 1.00 17.62 212 ARG A N 1
ATOM 1457 C CA . ARG A 1 188 ? -7.940 9.150 -0.800 1.00 16.32 212 ARG A CA 1
ATOM 1458 C C . ARG A 1 188 ? -8.811 8.283 0.086 1.00 15.40 212 ARG A C 1
ATOM 1459 O O . ARG A 1 188 ? -10.032 8.307 -0.023 1.00 13.20 212 ARG A O 1
ATOM 1467 N N . VAL A 1 189 ? -8.185 7.528 0.981 1.00 16.28 213 VAL A N 1
ATOM 1468 C CA . VAL A 1 189 ? -8.927 6.676 1.901 1.00 15.45 213 VAL A CA 1
ATOM 1469 C C . VAL A 1 189 ? -9.854 7.474 2.821 1.00 17.24 213 VAL A C 1
ATOM 1470 O O . VAL A 1 189 ? -10.974 7.054 3.081 1.00 17.21 213 VAL A O 1
ATOM 1474 N N . ARG A 1 190 ? -9.400 8.617 3.329 1.00 22.23 214 ARG A N 1
ATOM 1475 C CA . ARG A 1 190 ? -10.247 9.404 4.222 1.00 25.13 214 ARG A CA 1
ATOM 1476 C C . ARG A 1 190 ? -11.412 9.960 3.438 1.00 25.79 214 ARG A C 1
ATOM 1477 O O . ARG A 1 190 ? -12.540 9.980 3.920 1.00 25.37 214 ARG A O 1
ATOM 1485 N N . TYR A 1 191 ? -11.132 10.415 2.220 1.00 27.04 215 TYR A N 1
ATOM 1486 C CA . TYR A 1 191 ? -12.164 10.973 1.349 1.00 26.53 215 TYR A CA 1
ATOM 1487 C C . TYR A 1 191 ? -13.193 9.886 1.073 1.00 26.09 215 TYR A C 1
ATOM 1488 O O . TYR A 1 191 ? -14.398 10.091 1.252 1.00 23.71 215 TYR A O 1
ATOM 1497 N N . ALA A 1 192 ? -12.700 8.717 0.665 1.00 25.67 216 ALA A N 1
ATOM 1498 C CA . ALA A 1 192 ? -13.565 7.566 0.377 1.00 26.74 216 ALA A CA 1
ATOM 1499 C C . ALA A 1 192 ? -14.398 7.217 1.599 1.00 27.06 216 ALA A C 1
ATOM 1500 O O . ALA A 1 192 ? -15.630 7.197 1.554 1.00 28.87 216 ALA A O 1
ATOM 1502 N N . SER A 1 193 ? -13.721 6.956 2.707 1.00 27.05 217 SER A N 1
ATOM 1503 C CA . SER A 1 193 ? -14.423 6.607 3.928 1.00 27.64 217 SER A CA 1
ATOM 1504 C C . SER A 1 193 ? -15.443 7.676 4.310 1.00 26.17 217 SER A C 1
ATOM 1505 O O . SER A 1 193 ? -16.509 7.366 4.848 1.00 26.51 217 SER A O 1
ATOM 1508 N N . ALA A 1 194 ? -15.121 8.934 4.024 1.00 25.91 218 ALA A N 1
ATOM 1509 C CA . ALA A 1 194 ? -16.037 10.021 4.335 1.00 25.29 218 ALA A CA 1
ATOM 1510 C C . ALA A 1 194 ? -17.222 9.954 3.381 1.00 25.15 218 ALA A C 1
ATOM 1511 O O . ALA A 1 194 ? -18.358 10.125 3.807 1.00 22.85 218 ALA A O 1
ATOM 1513 N N . LEU A 1 195 ? -16.959 9.710 2.095 1.00 27.07 219 LEU A N 1
ATOM 1514 C CA . LEU A 1 195 ? -18.031 9.612 1.100 1.00 27.89 219 LEU A CA 1
ATOM 1515 C C . LEU A 1 195 ? -19.017 8.541 1.555 1.00 28.59 219 LEU A C 1
ATOM 1516 O O . LEU A 1 195 ? -20.214 8.638 1.292 1.00 29.23 219 LEU A O 1
ATOM 1521 N N . LEU A 1 196 ? -18.522 7.537 2.272 1.00 31.09 220 LEU A N 1
ATOM 1522 C CA . LEU A 1 196 ? -19.394 6.491 2.789 1.00 33.49 220 LEU A CA 1
ATOM 1523 C C . LEU A 1 196 ? -20.336 7.126 3.783 1.00 36.23 220 LEU A C 1
ATOM 1524 O O . LEU A 1 196 ? -21.061 6.432 4.496 1.00 36.78 220 LEU A O 1
ATOM 1529 N N . LEU A 1 197 ? -20.316 8.460 3.801 1.00 39.21 221 LEU A N 1
ATOM 1530 C CA . LEU A 1 197 ? -21.126 9.307 4.677 1.00 41.28 221 LEU A CA 1
ATOM 1531 C C . LEU A 1 197 ? -21.702 8.598 5.889 1.00 43.04 221 LEU A C 1
ATOM 1532 O O . LEU A 1 197 ? -21.115 8.788 6.977 1.00 37.29 221 LEU A O 1
ATOM 1537 N N . ALA B 1 4 ? -29.870 -5.679 14.948 1.00 50.17 28 ALA B N 1
ATOM 1538 C CA . ALA B 1 4 ? -29.556 -4.294 15.402 1.00 50.24 28 ALA B CA 1
ATOM 1539 C C . ALA B 1 4 ? -28.067 -4.102 15.668 1.00 50.50 28 ALA B C 1
ATOM 1540 O O . ALA B 1 4 ? -27.555 -2.989 15.564 1.00 52.30 28 ALA B O 1
ATOM 1542 N N . GLU B 1 5 ? -27.376 -5.182 16.023 1.00 50.15 29 GLU B N 1
ATOM 1543 C CA . GLU B 1 5 ? -25.938 -5.120 16.271 1.00 49.81 29 GLU B CA 1
ATOM 1544 C C . GLU B 1 5 ? -25.197 -5.341 14.953 1.00 49.59 29 GLU B C 1
ATOM 1545 O O . GLU B 1 5 ? -24.113 -4.798 14.736 1.00 48.58 29 GLU B O 1
ATOM 1551 N N . GLN B 1 6 ? -25.797 -6.153 14.084 1.00 50.09 30 GLN B N 1
ATOM 1552 C CA . GLN B 1 6 ? -25.229 -6.484 12.781 1.00 50.16 30 GLN B CA 1
ATOM 1553 C C . GLN B 1 6 ? -24.739 -5.263 11.991 1.00 49.11 30 GLN B C 1
ATOM 1554 O O . GLN B 1 6 ? -23.543 -5.135 11.712 1.00 49.62 30 GLN B O 1
ATOM 1560 N N . ASN B 1 7 ? -25.657 -4.371 11.630 1.00 47.06 31 ASN B N 1
ATOM 1561 C CA . ASN B 1 7 ? -25.289 -3.195 10.858 1.00 45.75 31 ASN B CA 1
ATOM 1562 C C . ASN B 1 7 ? -24.064 -2.467 11.417 1.00 44.04 31 ASN B C 1
ATOM 1563 O O . ASN B 1 7 ? -23.036 -2.372 10.746 1.00 44.46 31 ASN B O 1
ATOM 1568 N N . PRO B 1 8 ? -24.143 -1.966 12.661 1.00 41.89 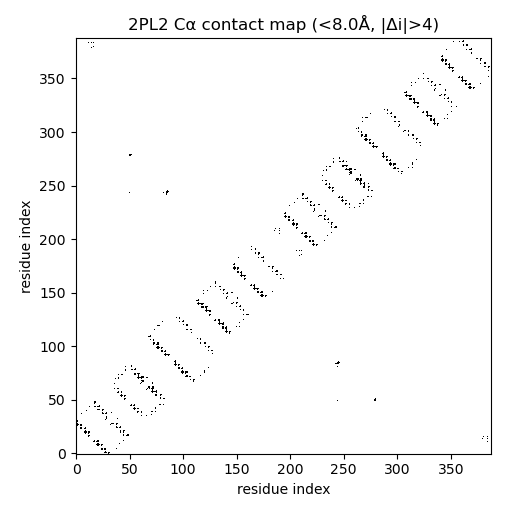32 PRO B N 1
ATOM 1569 C CA . PRO B 1 8 ? -22.998 -1.252 13.240 1.00 40.16 32 PRO B CA 1
ATOM 1570 C C . PRO B 1 8 ? -21.699 -2.048 13.280 1.00 38.38 32 PRO B C 1
ATOM 1571 O O . PRO B 1 8 ? -20.647 -1.548 12.869 1.00 36.77 32 PRO B O 1
ATOM 1575 N N . LEU B 1 9 ? -21.773 -3.282 13.768 1.00 36.31 33 LEU B N 1
ATOM 1576 C CA . LEU B 1 9 ? -20.593 -4.131 13.853 1.00 34.59 33 LEU B CA 1
ATOM 1577 C C . LEU B 1 9 ? -19.966 -4.383 12.490 1.00 34.09 33 LEU B C 1
ATOM 1578 O O . LEU B 1 9 ? -18.743 -4.320 12.347 1.00 32.33 33 LEU B O 1
ATOM 1583 N N . ARG B 1 10 ? -20.791 -4.663 11.483 1.00 34.55 34 ARG B N 1
ATOM 1584 C CA . ARG B 1 10 ? -20.247 -4.927 10.158 1.00 35.40 34 ARG B CA 1
ATOM 1585 C C . ARG B 1 10 ? -19.593 -3.682 9.585 1.00 32.79 34 ARG B C 1
ATOM 1586 O O . ARG B 1 10 ? -18.623 -3.768 8.837 1.00 31.61 34 ARG B O 1
ATOM 1594 N N . LEU B 1 11 ? -20.121 -2.523 9.957 1.00 31.80 35 LEU B N 1
ATOM 1595 C CA . LEU B 1 11 ? -19.596 -1.254 9.475 1.00 31.51 35 LEU B CA 1
ATOM 1596 C C . LEU B 1 11 ? -18.263 -0.912 10.115 1.00 30.43 35 LEU B C 1
ATOM 1597 O O . LEU B 1 11 ? -17.368 -0.372 9.458 1.00 30.23 35 LEU B O 1
ATOM 1602 N N . GLY B 1 12 ? -18.131 -1.221 11.400 1.00 30.82 36 GLY B N 1
ATOM 1603 C CA . GLY B 1 12 ? -16.885 -0.946 12.096 1.00 27.72 36 GLY B CA 1
ATOM 1604 C C . GLY B 1 12 ? -15.753 -1.771 11.521 1.00 25.31 36 GLY B C 1
ATOM 1605 O O . GLY B 1 12 ? -14.639 -1.281 11.323 1.00 24.76 36 GLY B O 1
ATOM 1606 N N . VAL B 1 13 ? -16.031 -3.036 11.238 1.00 25.84 37 VAL B N 1
ATOM 1607 C CA . VAL B 1 13 ? -15.000 -3.901 10.685 1.00 26.16 37 VAL B CA 1
ATOM 1608 C C . VAL B 1 13 ? -14.449 -3.300 9.410 1.00 25.63 37 VAL B C 1
ATOM 1609 O O . VAL B 1 13 ? -13.238 -3.302 9.180 1.00 24.73 37 VAL B O 1
ATOM 1613 N N . GLN B 1 14 ? -15.351 -2.775 8.589 1.00 27.31 38 GLN B N 1
ATOM 1614 C CA . GLN B 1 14 ? -14.965 -2.156 7.332 1.00 27.06 38 GLN B CA 1
ATOM 1615 C C . GLN B 1 14 ? -14.179 -0.883 7.636 1.00 26.44 38 GLN B C 1
ATOM 1616 O O . GLN B 1 14 ? -13.110 -0.668 7.063 1.00 28.15 38 GLN B O 1
ATOM 1622 N N . LEU B 1 15 ? -14.676 -0.043 8.542 1.00 24.24 39 LEU B N 1
ATOM 1623 C CA . LEU B 1 15 ? -13.921 1.164 8.876 1.00 26.03 39 LEU B CA 1
ATOM 1624 C C . LEU B 1 15 ? -12.563 0.791 9.488 1.00 25.56 39 LEU B C 1
ATOM 1625 O O . LEU B 1 15 ? -11.547 1.423 9.173 1.00 24.81 39 LEU B O 1
ATOM 1630 N N . TYR B 1 16 ? -12.531 -0.231 10.346 1.00 24.12 40 TYR B N 1
ATOM 1631 C CA . TYR B 1 16 ? -11.263 -0.617 10.930 1.00 26.52 40 TYR B CA 1
ATOM 1632 C C . TYR B 1 16 ? -10.315 -0.930 9.786 1.00 26.44 40 TYR B C 1
ATOM 1633 O O . TYR B 1 16 ? -9.192 -0.431 9.757 1.00 27.80 40 TYR B O 1
ATOM 1642 N N . ALA B 1 17 ? -10.773 -1.750 8.843 1.00 26.45 41 ALA B N 1
ATOM 1643 C CA . ALA B 1 17 ? -9.961 -2.131 7.691 1.00 27.19 41 ALA B CA 1
ATOM 1644 C C . ALA B 1 17 ? -9.495 -0.929 6.873 1.00 27.56 41 ALA B C 1
ATOM 1645 O O . ALA B 1 17 ? -8.431 -0.977 6.252 1.00 28.26 41 ALA B O 1
ATOM 1647 N N . LEU B 1 18 ? -10.290 0.140 6.857 1.00 27.86 42 LEU B N 1
ATOM 1648 C CA . LEU B 1 18 ? -9.926 1.348 6.113 1.00 27.77 42 LEU B CA 1
ATOM 1649 C C . LEU B 1 18 ? -8.961 2.223 6.915 1.00 28.63 42 LEU B C 1
ATOM 1650 O O . LEU B 1 18 ? -8.329 3.137 6.372 1.00 25.18 42 LEU B O 1
ATOM 1655 N N . GLY B 1 19 ? -8.848 1.933 8.212 1.00 30.17 43 GLY B N 1
ATOM 1656 C CA . GLY B 1 19 ? -7.940 2.680 9.073 1.00 28.89 43 GLY B CA 1
ATOM 1657 C C . GLY B 1 19 ? -8.567 3.830 9.837 1.00 28.76 43 GLY B C 1
ATOM 1658 O O . GLY B 1 19 ? -7.850 4.679 10.355 1.00 28.66 43 GLY B O 1
ATOM 1659 N N . ARG B 1 20 ? -9.898 3.852 9.893 1.00 28.67 44 ARG B N 1
ATOM 1660 C CA . ARG B 1 20 ? -10.668 4.889 10.579 1.00 29.47 44 ARG B CA 1
ATOM 1661 C C . ARG B 1 20 ? -11.066 4.341 11.945 1.00 31.23 44 ARG B C 1
ATOM 1662 O O . ARG B 1 20 ? -12.232 4.028 12.201 1.00 30.75 44 ARG B O 1
ATOM 1670 N N . TYR B 1 21 ? -10.070 4.239 12.819 1.00 32.54 45 TYR B N 1
ATOM 1671 C CA . TYR B 1 21 ? -10.234 3.678 14.155 1.00 31.51 45 TYR B CA 1
ATOM 1672 C C . TYR B 1 21 ? -11.158 4.402 15.124 1.00 32.40 45 TYR B C 1
ATOM 1673 O O . TYR B 1 21 ? -11.923 3.757 15.832 1.00 31.75 45 TYR B O 1
ATOM 1682 N N . ASP B 1 22 ? -11.104 5.729 15.165 1.00 35.73 46 ASP B N 1
ATOM 1683 C CA . ASP B 1 22 ? -11.991 6.470 16.062 1.00 37.56 46 ASP B CA 1
ATOM 1684 C C . ASP B 1 22 ? -13.448 6.199 15.684 1.00 37.48 46 ASP B C 1
ATOM 1685 O O . ASP B 1 22 ? -14.281 5.961 16.557 1.00 39.53 46 ASP B O 1
ATOM 1690 N N . ALA B 1 23 ? -13.748 6.217 14.386 1.00 35.89 47 ALA B N 1
ATOM 1691 C CA . ALA B 1 23 ? -15.110 5.974 13.911 1.00 34.59 47 ALA B CA 1
ATOM 1692 C C . ALA B 1 23 ? -15.515 4.508 14.118 1.00 33.30 47 ALA B C 1
ATOM 1693 O O . ALA B 1 23 ? -16.683 4.201 14.375 1.00 29.85 47 ALA B O 1
ATOM 1695 N N . ALA B 1 24 ? -14.548 3.603 14.003 1.00 33.52 48 ALA B N 1
ATOM 1696 C CA . ALA B 1 24 ? -14.827 2.191 14.207 1.00 34.96 48 ALA B CA 1
ATOM 1697 C C . ALA B 1 24 ? -15.099 1.977 15.696 1.00 35.62 48 ALA B C 1
ATOM 1698 O O . ALA B 1 24 ? -15.986 1.204 16.072 1.00 35.53 48 ALA B O 1
ATOM 1700 N N . LEU B 1 25 ? -14.347 2.687 16.534 1.00 35.95 49 LEU B N 1
ATOM 1701 C CA . LEU B 1 25 ? -14.497 2.579 17.977 1.00 36.84 49 LEU B CA 1
ATOM 1702 C C . LEU B 1 25 ? -15.905 2.914 18.439 1.00 37.08 49 LEU B C 1
ATOM 1703 O O . LEU B 1 25 ? -16.406 2.331 19.398 1.00 37.91 49 LEU B O 1
ATOM 1708 N N . THR B 1 26 ? -16.546 3.859 17.767 1.00 37.47 50 THR B N 1
ATOM 1709 C CA . THR B 1 26 ? -17.893 4.256 18.159 1.00 37.33 50 THR B CA 1
ATOM 1710 C C . THR B 1 26 ? -18.918 3.238 17.654 1.00 35.21 50 THR B C 1
ATOM 1711 O O . THR B 1 26 ? -19.897 2.927 18.342 1.00 34.65 50 THR B O 1
ATOM 1715 N N . LEU B 1 27 ? -18.679 2.711 16.457 1.00 34.01 51 LEU B N 1
ATOM 1716 C CA . LEU B 1 27 ? -19.570 1.711 15.871 1.00 33.87 51 LEU B CA 1
ATOM 1717 C C . LEU B 1 27 ? -19.538 0.400 16.674 1.00 32.72 51 LEU B C 1
ATOM 1718 O O . LEU B 1 27 ? -20.577 -0.224 16.907 1.00 30.99 51 LEU B O 1
ATOM 1723 N N . PHE B 1 28 ? -18.347 -0.010 17.104 1.00 32.50 52 PHE B N 1
ATOM 1724 C CA . PHE B 1 28 ? -18.217 -1.241 17.877 1.00 32.54 52 PHE B CA 1
ATOM 1725 C C . PHE B 1 28 ? -18.857 -1.094 19.265 1.00 34.38 52 PHE B C 1
ATOM 1726 O O . PHE B 1 28 ? -19.327 -2.081 19.855 1.00 34.12 52 PHE B O 1
ATOM 1734 N N . GLU B 1 29 ? -18.886 0.137 19.779 1.00 35.33 53 GLU B N 1
ATOM 1735 C CA . GLU B 1 29 ? -19.492 0.384 21.083 1.00 35.87 53 GLU B CA 1
ATOM 1736 C C . GLU B 1 29 ? -20.998 0.227 20.936 1.00 35.43 53 GLU B C 1
ATOM 1737 O O . GLU B 1 29 ? -21.657 -0.392 21.773 1.00 34.21 53 GLU B O 1
ATOM 1743 N N . ARG B 1 30 ? -21.532 0.755 19.841 1.00 37.76 54 ARG B N 1
ATOM 1744 C CA . ARG B 1 30 ? -22.962 0.645 19.579 1.00 39.84 54 ARG B CA 1
ATOM 1745 C C . ARG B 1 30 ? -23.288 -0.847 19.505 1.00 38.95 54 ARG B C 1
ATOM 1746 O O . ARG B 1 30 ? -24.292 -1.306 20.058 1.00 38.33 54 ARG B O 1
ATOM 1754 N N . ALA B 1 31 ? -22.419 -1.608 18.845 1.00 37.46 55 ALA B N 1
ATOM 1755 C CA . ALA B 1 31 ? -22.625 -3.043 18.724 1.00 39.18 55 ALA B CA 1
ATOM 1756 C C . ALA B 1 31 ? -22.749 -3.665 20.109 1.00 39.67 55 ALA B C 1
ATOM 1757 O O . ALA B 1 31 ? -23.691 -4.408 20.389 1.00 39.94 55 ALA B O 1
ATOM 1759 N N . LEU B 1 32 ? -21.806 -3.338 20.983 1.00 39.60 56 LEU B N 1
ATOM 1760 C CA . LEU B 1 32 ? -21.821 -3.876 22.331 1.00 39.73 56 LEU B CA 1
ATOM 1761 C C . LEU B 1 32 ? -23.054 -3.506 23.129 1.00 40.77 56 LEU B C 1
ATOM 1762 O O . LEU B 1 32 ? -23.468 -4.261 23.999 1.00 42.04 56 LEU B O 1
ATOM 1767 N N . LYS B 1 33 ? -23.647 -2.352 22.846 1.00 41.99 57 LYS B N 1
ATOM 1768 C CA . LYS B 1 33 ? -24.848 -1.961 23.571 1.00 43.12 57 LYS B CA 1
ATOM 1769 C C . LYS B 1 33 ? -26.033 -2.801 23.092 1.00 43.47 57 LYS B C 1
ATOM 1770 O O . LYS B 1 33 ? -26.994 -3.008 23.829 1.00 44.55 57 LYS B O 1
ATOM 1776 N N . GLU B 1 34 ? -25.969 -3.280 21.854 1.00 42.04 58 GLU B N 1
ATOM 1777 C CA . GLU B 1 34 ? -27.052 -4.096 21.326 1.00 42.55 58 GLU B CA 1
ATOM 1778 C C . GLU B 1 34 ? -26.857 -5.544 21.750 1.00 41.95 58 GLU B C 1
ATOM 1779 O O . GLU B 1 34 ? -27.826 -6.252 22.029 1.00 42.48 58 GLU B O 1
ATOM 1785 N N . ASN B 1 35 ? -25.606 -5.986 21.809 1.00 41.51 59 ASN B N 1
ATOM 1786 C CA . ASN B 1 35 ? -25.315 -7.354 22.222 1.00 41.24 59 ASN B CA 1
ATOM 1787 C C . ASN B 1 35 ? -24.068 -7.373 23.114 1.00 40.73 59 ASN B C 1
ATOM 1788 O O . ASN B 1 35 ? -22.974 -7.734 22.682 1.00 38.69 59 ASN B O 1
ATOM 1793 N N . PRO B 1 36 ? -24.240 -6.988 24.385 1.00 41.31 60 PRO B N 1
ATOM 1794 C CA . PRO B 1 36 ? -23.244 -6.893 25.462 1.00 42.13 60 PRO B CA 1
ATOM 1795 C C . PRO B 1 36 ? -22.207 -8.009 25.587 1.00 44.85 60 PRO B C 1
ATOM 1796 O O . PRO B 1 36 ? -21.030 -7.741 25.843 1.00 45.03 60 PRO B O 1
ATOM 1800 N N . GLN B 1 37 ? -22.627 -9.260 25.418 1.00 48.48 61 GLN B N 1
ATOM 1801 C CA . GLN B 1 37 ? -21.679 -10.360 25.566 1.00 51.27 61 GLN B CA 1
ATOM 1802 C C . GLN B 1 37 ? -21.111 -10.946 24.276 1.00 51.20 61 GLN B C 1
ATOM 1803 O O . GLN B 1 37 ? -20.369 -11.934 24.332 1.00 53.68 61 GLN B O 1
ATOM 1809 N N . ASP B 1 38 ? -21.429 -10.359 23.123 1.00 48.51 62 ASP B N 1
ATOM 1810 C CA . ASP B 1 38 ? -20.901 -10.918 21.887 1.00 45.95 62 ASP B CA 1
ATOM 1811 C C . ASP B 1 38 ? -19.394 -10.749 21.801 1.00 44.10 62 ASP B C 1
ATOM 1812 O O . ASP B 1 38 ? -18.893 -9.641 21.615 1.00 43.45 62 ASP B O 1
ATOM 1817 N N . PRO B 1 39 ? -18.648 -11.858 21.927 1.00 41.59 63 PRO B N 1
ATOM 1818 C CA . PRO B 1 39 ? -17.186 -11.832 21.864 1.00 39.86 63 PRO B CA 1
ATOM 1819 C C . PRO B 1 39 ? -16.603 -11.177 20.618 1.00 36.83 63 PRO B C 1
ATOM 1820 O O . PRO B 1 39 ? -15.510 -10.617 20.664 1.00 36.75 63 PRO B O 1
ATOM 1824 N N . GLU B 1 40 ? -17.321 -11.242 19.506 1.00 36.05 64 GLU B N 1
ATOM 1825 C CA . GLU B 1 40 ? -16.810 -10.626 18.293 1.00 33.80 64 GLU B CA 1
ATOM 1826 C C . GLU B 1 40 ? -16.747 -9.103 18.470 1.00 29.75 64 GLU B C 1
ATOM 1827 O O . GLU B 1 40 ? -15.712 -8.489 18.216 1.00 27.64 64 GLU B O 1
ATOM 1833 N N . ALA B 1 41 ? -17.840 -8.500 18.924 1.00 27.69 65 ALA B N 1
ATOM 1834 C CA . ALA B 1 41 ? -17.870 -7.056 19.133 1.00 29.09 65 ALA B CA 1
ATOM 1835 C C . ALA B 1 41 ? -16.828 -6.653 20.189 1.00 29.49 65 ALA B C 1
ATOM 1836 O O . ALA B 1 41 ? -16.049 -5.714 20.000 1.00 29.26 65 ALA B O 1
ATOM 1838 N N . LEU B 1 42 ? -16.824 -7.374 21.303 1.00 29.33 66 LEU B N 1
ATOM 1839 C CA . LEU B 1 42 ? -15.879 -7.127 22.377 1.00 28.42 66 LEU B CA 1
ATOM 1840 C C . LEU B 1 42 ? -14.465 -7.114 21.796 1.00 27.68 66 LEU B C 1
ATOM 1841 O O . LEU B 1 42 ? -13.662 -6.212 22.074 1.00 29.55 66 LEU B O 1
ATOM 1846 N N . TYR B 1 43 ? -14.168 -8.123 20.987 1.00 23.90 67 TYR B N 1
ATOM 1847 C CA . TYR B 1 43 ? -12.869 -8.262 20.337 1.00 21.27 67 TYR B CA 1
ATOM 1848 C C . TYR B 1 43 ? -12.495 -7.112 19.379 1.00 21.11 67 TYR B C 1
ATOM 1849 O O . TYR B 1 43 ? -11.342 -6.675 19.348 1.00 21.78 67 TYR B O 1
ATOM 1858 N N . TRP B 1 44 ? -13.444 -6.657 18.562 1.00 19.80 68 TRP B N 1
ATOM 1859 C CA . TRP B 1 44 ? -13.145 -5.568 17.653 1.00 20.83 68 TRP B CA 1
ATOM 1860 C C . TRP B 1 44 ? -12.908 -4.309 18.482 1.00 22.02 68 TRP B C 1
ATOM 1861 O O . TRP B 1 44 ? -11.996 -3.535 18.194 1.00 21.64 68 TRP B O 1
ATOM 1872 N N . LEU B 1 45 ? -13.700 -4.132 19.536 1.00 22.82 69 LEU B N 1
ATOM 1873 C CA . LEU B 1 45 ? -13.542 -2.979 20.411 1.00 26.54 69 LEU B CA 1
ATOM 1874 C C . LEU B 1 45 ? -12.128 -2.943 20.986 1.00 29.11 69 LEU B C 1
ATOM 1875 O O . LEU B 1 45 ? -11.400 -1.960 20.823 1.00 31.71 69 LEU B O 1
ATOM 1880 N N . ALA B 1 46 ? -11.737 -4.025 21.656 1.00 29.97 70 ALA B N 1
ATOM 1881 C CA . ALA B 1 46 ? -10.411 -4.118 22.259 1.00 29.55 70 ALA B CA 1
ATOM 1882 C 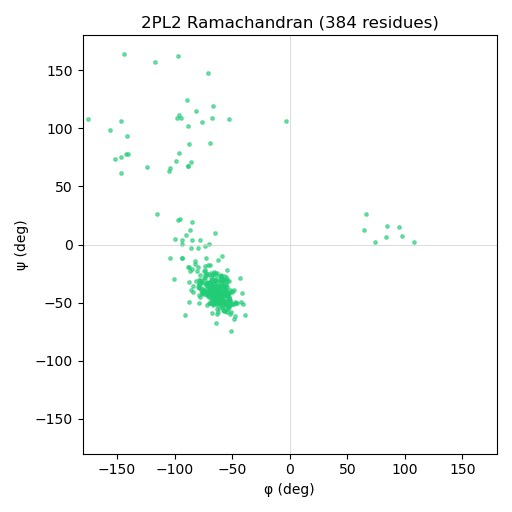C . ALA B 1 46 ? -9.306 -3.904 21.233 1.00 29.99 70 ALA B C 1
ATOM 1883 O O . ALA B 1 46 ? -8.310 -3.239 21.517 1.00 31.30 70 ALA B O 1
ATOM 1885 N N . ARG B 1 47 ? -9.484 -4.460 20.040 1.00 30.24 71 ARG B N 1
ATOM 1886 C CA . ARG B 1 47 ? -8.477 -4.321 18.999 1.00 30.70 71 ARG B CA 1
ATOM 1887 C C . ARG B 1 47 ? -8.360 -2.864 18.538 1.00 30.08 71 ARG B C 1
ATOM 1888 O O . ARG B 1 47 ? -7.269 -2.385 18.210 1.00 28.85 71 ARG B O 1
ATOM 1896 N N . THR B 1 48 ? -9.487 -2.161 18.512 1.00 29.89 72 THR B N 1
ATOM 1897 C CA . THR B 1 48 ? -9.481 -0.768 18.106 1.00 31.15 72 THR B CA 1
ATOM 1898 C C . THR B 1 48 ? -8.798 0.030 19.211 1.00 31.79 72 THR B C 1
ATOM 1899 O O . THR B 1 48 ? -7.984 0.913 18.940 1.00 31.37 72 THR B O 1
ATOM 1903 N N . GLN B 1 49 ? -9.123 -0.298 20.459 1.00 31.85 73 GLN B N 1
ATOM 1904 C CA . GLN B 1 49 ? -8.520 0.379 21.609 1.00 31.64 73 GLN B CA 1
ATOM 1905 C C . GLN B 1 49 ? -6.994 0.320 21.484 1.00 32.75 73 GLN B C 1
ATOM 1906 O O . GLN B 1 49 ? -6.313 1.327 21.669 1.00 30.33 73 GLN B O 1
ATOM 1912 N N . LEU B 1 50 ? -6.460 -0.852 21.147 1.00 34.56 74 LEU B N 1
ATOM 1913 C CA . LEU B 1 50 ? -5.018 -0.990 20.955 1.00 36.73 74 LEU B CA 1
ATOM 1914 C C . LEU B 1 50 ? -4.550 0.071 19.948 1.00 38.13 74 LEU B C 1
ATOM 1915 O O . LEU B 1 50 ? -3.658 0.868 20.255 1.00 40.94 74 LEU B O 1
ATOM 1920 N N . LYS B 1 51 ? -5.162 0.088 18.759 1.00 37.99 75 LYS B N 1
ATOM 1921 C CA . LYS B 1 51 ? -4.809 1.062 17.722 1.00 35.24 75 LYS B CA 1
ATOM 1922 C C . LYS B 1 51 ? -4.944 2.501 18.226 1.00 33.91 75 LYS B C 1
ATOM 1923 O O . LYS B 1 51 ? -4.132 3.358 17.888 1.00 33.90 75 LYS B O 1
ATOM 1929 N N . LEU B 1 52 ? -5.959 2.765 19.040 1.00 31.44 76 LEU B N 1
ATOM 1930 C CA . LEU B 1 52 ? -6.178 4.112 19.567 1.00 30.88 76 LEU B CA 1
ATOM 1931 C C . LEU B 1 52 ? -5.400 4.413 20.863 1.00 32.45 76 LEU B C 1
ATOM 1932 O O . LEU B 1 52 ? -5.658 5.410 21.532 1.00 32.86 76 LEU B O 1
ATOM 1937 N N . GLY B 1 53 ? -4.446 3.554 21.216 1.00 33.07 77 GLY B N 1
ATOM 1938 C CA . GLY B 1 53 ? -3.662 3.776 22.425 1.00 31.16 77 GLY B CA 1
ATOM 1939 C C . GLY B 1 53 ? -4.315 3.515 23.782 1.00 30.23 77 GLY B C 1
ATOM 1940 O O . GLY B 1 53 ? -3.692 3.752 24.821 1.00 30.78 77 GLY B O 1
ATOM 1941 N N . LEU B 1 54 ? -5.559 3.051 23.792 1.00 28.52 78 LEU B N 1
ATOM 1942 C CA . LEU B 1 54 ? -6.244 2.762 25.043 1.00 28.76 78 LEU B CA 1
ATOM 1943 C C . LEU B 1 54 ? -5.868 1.331 25.467 1.00 30.71 78 LEU B C 1
ATOM 1944 O O . LEU B 1 54 ? -6.691 0.411 25.416 1.00 30.37 78 LEU B O 1
ATOM 1949 N N . VAL B 1 55 ? -4.614 1.169 25.885 1.00 31.39 79 VAL B N 1
ATOM 1950 C CA . VAL B 1 55 ? -4.043 -0.110 26.293 1.00 32.80 79 VAL B CA 1
ATOM 1951 C C . VAL B 1 55 ? -4.693 -0.864 27.467 1.00 35.09 79 VAL B C 1
ATOM 1952 O O . VAL B 1 55 ? -4.956 -2.069 27.370 1.00 32.70 79 VAL B O 1
ATOM 1956 N N . ASN B 1 56 ? -4.940 -0.168 28.575 1.00 35.72 80 ASN B N 1
ATOM 1957 C CA . ASN B 1 56 ? -5.529 -0.814 29.745 1.00 36.77 80 ASN B CA 1
ATOM 1958 C C . ASN B 1 56 ? -6.915 -1.406 29.509 1.00 36.03 80 ASN B C 1
ATOM 1959 O O . ASN B 1 56 ? -7.189 -2.526 29.934 1.00 35.56 80 ASN B O 1
ATOM 1964 N N . PRO B 1 57 ? -7.815 -0.656 28.846 1.00 35.31 81 PRO B N 1
ATOM 1965 C CA . PRO B 1 57 ? -9.162 -1.177 28.586 1.00 33.26 81 PRO B CA 1
ATOM 1966 C C . PRO B 1 57 ? -9.137 -2.400 27.670 1.00 32.18 81 PRO B C 1
ATOM 1967 O O . PRO B 1 57 ? -9.991 -3.276 27.775 1.00 31.43 81 PRO B O 1
ATOM 1971 N N . ALA B 1 58 ? -8.143 -2.453 26.788 1.00 30.85 82 ALA B N 1
ATOM 1972 C CA . ALA B 1 58 ? -7.982 -3.553 25.849 1.00 31.22 82 ALA B CA 1
ATOM 1973 C C . ALA B 1 58 ? -7.478 -4.810 26.546 1.00 32.16 82 ALA B C 1
ATOM 1974 O O . ALA B 1 58 ? -7.932 -5.920 26.261 1.00 30.74 82 ALA B O 1
ATOM 1976 N N . LEU B 1 59 ? -6.516 -4.636 27.446 1.00 33.71 83 LEU B N 1
ATOM 1977 C CA . LEU B 1 59 ? -5.964 -5.768 28.179 1.00 33.39 83 LEU B CA 1
ATOM 1978 C C . LEU B 1 59 ? -7.086 -6.393 28.998 1.00 31.57 83 LEU B C 1
ATOM 1979 O O . LEU B 1 59 ? -7.221 -7.606 29.053 1.00 32.22 83 LEU B O 1
ATOM 1984 N N . GLU B 1 60 ? -7.899 -5.549 29.622 1.00 31.12 84 GLU B N 1
ATOM 1985 C CA . GLU B 1 60 ? -9.000 -6.026 30.445 1.00 31.94 84 GLU B CA 1
ATOM 1986 C C . GLU B 1 60 ? -10.094 -6.704 29.613 1.00 31.39 84 GLU B C 1
ATOM 1987 O O . GLU B 1 60 ? -10.755 -7.632 30.087 1.00 30.68 84 GLU B O 1
ATOM 1993 N N . ASN B 1 61 ? -10.284 -6.243 28.378 1.00 30.31 85 ASN B N 1
ATOM 1994 C CA . ASN B 1 61 ? -11.272 -6.846 27.483 1.00 28.06 85 ASN B CA 1
ATOM 1995 C C . ASN B 1 61 ? -10.639 -8.126 26.922 1.00 25.76 85 ASN B C 1
ATOM 1996 O O . ASN B 1 61 ? -11.320 -9.117 26.663 1.00 22.17 85 ASN B O 1
ATOM 2001 N N . GLY B 1 62 ? -9.327 -8.092 26.729 1.00 23.67 86 GLY B N 1
ATOM 2002 C CA . GLY B 1 62 ? -8.651 -9.274 26.230 1.00 27.20 86 GLY B CA 1
ATOM 2003 C C . GLY B 1 62 ? -8.785 -10.404 27.249 1.00 29.56 86 GLY B C 1
ATOM 2004 O O . GLY B 1 62 ? -9.097 -11.556 26.902 1.00 29.55 86 GLY B O 1
ATOM 2005 N N . LYS B 1 63 ? -8.572 -10.067 28.518 1.00 28.60 87 LYS B N 1
ATOM 2006 C CA . LYS B 1 63 ? -8.671 -11.037 29.595 1.00 29.18 87 LYS B CA 1
ATOM 2007 C C . LYS B 1 63 ? -10.080 -11.597 29.742 1.00 29.58 87 LYS B C 1
ATOM 2008 O O . LYS B 1 63 ? -10.244 -12.786 30.026 1.00 31.10 87 LYS B O 1
ATOM 2014 N N . THR B 1 64 ? -11.096 -10.765 29.545 1.00 29.37 88 THR B N 1
ATOM 2015 C CA . THR B 1 64 ? -12.456 -11.260 29.656 1.00 30.61 88 THR B CA 1
ATOM 2016 C C . THR B 1 64 ? -12.803 -12.215 28.507 1.00 30.73 88 THR B C 1
ATOM 2017 O O . THR B 1 64 ? -13.558 -13.158 28.693 1.00 32.38 88 THR B O 1
ATOM 2021 N N . LEU B 1 65 ? -12.237 -11.988 27.325 1.00 31.18 89 LEU B N 1
ATOM 2022 C CA . LEU B 1 65 ? -12.512 -12.848 26.164 1.00 30.65 89 LEU B CA 1
ATOM 2023 C C . LEU B 1 65 ? -11.947 -14.248 26.372 1.00 29.90 89 LEU B C 1
ATOM 2024 O O . LEU B 1 65 ? -12.672 -15.235 26.362 1.00 29.50 89 LEU B O 1
ATOM 2029 N N . VAL B 1 66 ? -10.640 -14.317 26.572 1.00 31.85 90 VAL B N 1
ATOM 2030 C CA . VAL B 1 66 ? -9.961 -15.578 26.796 1.00 32.41 90 VAL B CA 1
ATOM 2031 C C . VAL B 1 66 ? -10.607 -16.384 27.925 1.00 33.01 90 VAL B C 1
ATOM 2032 O O . VAL B 1 66 ? -10.595 -17.616 27.904 1.00 33.35 90 VAL B O 1
ATOM 2036 N N . ALA B 1 67 ? -11.173 -15.684 28.902 1.00 32.58 91 ALA B N 1
ATOM 2037 C CA . ALA B 1 67 ? -11.819 -16.329 30.038 1.00 33.27 91 ALA B CA 1
ATOM 2038 C C . ALA B 1 67 ? -13.214 -16.826 29.690 1.00 34.40 91 ALA B C 1
ATOM 2039 O O . ALA B 1 67 ? -13.537 -17.981 29.956 1.00 35.55 91 ALA B O 1
ATOM 2041 N N . ARG B 1 68 ? -14.034 -15.953 29.109 1.00 33.18 92 ARG B N 1
ATOM 2042 C CA . ARG B 1 68 ? -15.396 -16.307 28.712 1.00 33.85 92 ARG B CA 1
ATOM 2043 C C . ARG B 1 68 ? -15.467 -17.156 27.441 1.00 33.36 92 ARG B C 1
ATOM 2044 O O . ARG B 1 68 ? -16.248 -18.103 27.356 1.00 33.53 92 ARG B O 1
ATOM 2052 N N . THR B 1 69 ? -14.647 -16.815 26.456 1.00 31.10 93 THR B N 1
ATOM 2053 C CA . THR B 1 69 ? -14.658 -17.534 25.199 1.00 29.85 93 THR B CA 1
ATOM 2054 C C . THR B 1 69 ? -13.278 -18.091 24.840 1.00 30.31 93 THR B C 1
ATOM 2055 O O . THR B 1 69 ? -12.670 -17.690 23.850 1.00 28.91 93 THR B O 1
ATOM 2059 N N . PRO B 1 70 ? -12.790 -19.065 25.635 1.00 31.39 94 PRO B N 1
ATOM 2060 C CA . PRO B 1 70 ? -11.501 -19.756 25.507 1.00 32.14 94 PRO B CA 1
ATOM 2061 C C . PRO B 1 70 ? -11.173 -20.427 24.172 1.00 34.02 94 PRO B C 1
ATOM 2062 O O . PRO B 1 70 ? -10.001 -20.672 23.889 1.00 33.82 94 PRO B O 1
ATOM 2066 N N . ARG B 1 71 ? -12.187 -20.742 23.364 1.00 35.42 95 ARG B N 1
ATOM 2067 C CA . ARG B 1 71 ? -11.944 -21.372 22.060 1.00 35.67 95 ARG B CA 1
ATOM 2068 C C . ARG B 1 71 ? -11.865 -20.339 20.938 1.00 34.32 95 ARG B C 1
ATOM 2069 O O . ARG B 1 71 ? -11.661 -20.691 19.779 1.00 33.00 95 ARG B O 1
ATOM 2077 N N . TYR B 1 72 ? -12.018 -19.068 21.302 1.00 33.90 96 TYR B N 1
ATOM 2078 C CA . TYR B 1 72 ? -11.964 -17.951 20.363 1.00 33.14 96 TYR B CA 1
ATOM 2079 C C . TYR B 1 72 ? -10.554 -17.332 20.342 1.00 32.55 96 TYR B C 1
ATOM 2080 O O . TYR B 1 72 ? -10.097 -16.726 21.319 1.00 31.78 96 TYR B O 1
ATOM 2089 N N . LEU B 1 73 ? -9.866 -17.503 19.219 1.00 31.01 97 LEU B N 1
ATOM 2090 C CA . LEU B 1 73 ? -8.519 -16.997 19.057 1.00 31.98 97 LEU B CA 1
ATOM 2091 C C . LEU B 1 73 ? -8.411 -15.490 19.244 1.00 34.17 97 LEU B C 1
ATOM 2092 O O . LEU B 1 73 ? -7.431 -15.009 19.815 1.00 36.51 97 LEU B O 1
ATOM 2097 N N . GLY B 1 74 ? -9.407 -14.748 18.763 1.00 33.51 98 GLY B N 1
ATOM 2098 C CA . GLY B 1 74 ? -9.385 -13.301 18.890 1.00 31.77 98 GLY B CA 1
ATOM 2099 C C . GLY B 1 74 ? -8.847 -12.806 20.217 1.00 31.15 98 GLY B C 1
ATOM 2100 O O . GLY B 1 74 ? -7.849 -12.094 20.258 1.00 32.26 98 GLY B O 1
ATOM 2101 N N . GLY B 1 75 ? -9.516 -13.185 21.302 1.00 32.01 99 GLY B N 1
ATOM 2102 C CA . GLY B 1 75 ? -9.092 -12.788 22.634 1.00 30.98 99 GLY B CA 1
ATOM 2103 C C . GLY B 1 75 ? -7.606 -13.003 22.898 1.00 32.00 99 GLY B C 1
ATOM 2104 O O . GLY B 1 75 ? -6.954 -12.165 23.529 1.00 32.37 99 GLY B O 1
ATOM 2105 N N . TYR B 1 76 ? -7.057 -14.112 22.412 1.00 30.67 100 TYR B N 1
ATOM 2106 C CA . TYR B 1 76 ? -5.642 -14.400 22.630 1.00 30.93 100 TYR B CA 1
ATOM 2107 C C . TYR B 1 76 ? -4.742 -13.419 21.895 1.00 31.59 100 TYR B C 1
ATOM 2108 O O . TYR B 1 76 ? -3.732 -12.970 22.430 1.00 32.97 100 TYR B O 1
ATOM 2117 N N . MET B 1 77 ? -5.113 -13.083 20.664 1.00 32.35 101 MET B N 1
ATOM 2118 C CA . MET B 1 77 ? -4.322 -12.149 19.871 1.00 30.79 101 MET B CA 1
ATOM 2119 C C . MET B 1 77 ? -4.336 -10.748 20.499 1.00 29.82 101 MET B C 1
ATOM 2120 O O . MET B 1 77 ? -3.309 -10.082 20.563 1.00 27.88 101 MET B O 1
ATOM 2125 N N . VAL B 1 78 ? -5.499 -10.319 20.976 1.00 30.20 102 VAL B N 1
ATOM 2126 C CA . VAL B 1 78 ? -5.642 -9.000 21.587 1.00 32.98 102 VAL B CA 1
ATOM 2127 C C . VAL B 1 78 ? -4.897 -8.900 22.921 1.00 33.57 102 VAL B C 1
ATOM 2128 O O . VAL B 1 78 ? -4.138 -7.963 23.145 1.00 34.56 102 VAL B O 1
ATOM 2132 N N . LEU B 1 79 ? -5.128 -9.868 23.801 1.00 33.47 103 LEU B N 1
ATOM 2133 C CA . LEU B 1 79 ? -4.484 -9.896 25.101 1.00 32.33 103 LEU B CA 1
ATOM 2134 C C . LEU B 1 79 ? -2.978 -9.854 24.881 1.00 32.12 103 LEU B C 1
ATOM 2135 O O . LEU B 1 79 ? -2.259 -9.064 25.503 1.00 30.75 103 LEU B O 1
ATOM 2140 N N . SER B 1 80 ? -2.508 -10.699 23.977 1.00 30.01 104 SER B N 1
ATOM 2141 C CA . SER B 1 80 ? -1.091 -10.758 23.666 1.00 31.98 104 SER B CA 1
ATOM 2142 C C . SER B 1 80 ? -0.530 -9.421 23.175 1.00 33.53 104 SER B C 1
ATOM 2143 O O . SER B 1 80 ? 0.574 -9.015 23.572 1.00 35.34 104 SER B O 1
ATOM 2146 N N . GLU B 1 81 ? -1.283 -8.753 22.300 1.00 33.14 105 GLU B N 1
ATOM 2147 C CA . GLU B 1 81 ? -0.870 -7.467 21.738 1.00 30.53 105 GLU B CA 1
ATOM 2148 C C . GLU B 1 81 ? -0.862 -6.400 22.817 1.00 27.11 105 GLU B C 1
ATOM 2149 O O . GLU B 1 81 ? -0.036 -5.505 22.808 1.00 24.38 105 GLU B O 1
ATOM 2155 N N . ALA B 1 82 ? -1.809 -6.505 23.736 1.00 26.93 106 ALA B N 1
ATOM 2156 C CA . ALA B 1 82 ? -1.911 -5.563 24.834 1.00 30.18 106 ALA B CA 1
ATOM 2157 C C . ALA B 1 82 ? -0.699 -5.738 25.762 1.00 32.79 106 ALA B C 1
ATOM 2158 O O . ALA B 1 82 ? -0.178 -4.759 26.290 1.00 35.24 106 ALA B O 1
ATOM 2160 N N . TYR B 1 83 ? -0.233 -6.972 25.949 1.00 32.73 107 TYR B N 1
ATOM 2161 C CA . TYR B 1 83 ? 0.925 -7.183 26.803 1.00 34.07 107 TYR B CA 1
ATOM 2162 C C . TYR B 1 83 ? 2.168 -6.580 26.192 1.00 35.33 107 TYR B C 1
ATOM 2163 O O . TYR B 1 83 ? 3.080 -6.166 26.904 1.00 36.43 107 TYR B O 1
ATOM 2172 N N . VAL B 1 84 ? 2.212 -6.530 24.867 1.00 36.17 108 VAL B N 1
ATOM 2173 C CA . VAL B 1 84 ? 3.364 -5.959 24.183 1.00 34.88 108 VAL B CA 1
ATOM 2174 C C . VAL B 1 84 ? 3.250 -4.430 24.181 1.00 34.74 108 VAL B C 1
ATOM 2175 O O . VAL B 1 84 ? 4.243 -3.720 24.072 1.00 35.26 108 VAL B O 1
ATOM 2179 N N . ALA B 1 85 ? 2.032 -3.925 24.325 1.00 34.16 109 ALA B N 1
ATOM 2180 C CA . ALA B 1 85 ? 1.839 -2.484 24.361 1.00 35.10 109 ALA B CA 1
ATOM 2181 C C . ALA B 1 85 ? 2.362 -2.032 25.713 1.00 35.03 109 ALA B C 1
ATOM 2182 O O . ALA B 1 85 ? 3.022 -1.001 25.820 1.00 34.36 109 ALA B O 1
ATOM 2184 N N . LEU B 1 86 ? 2.061 -2.820 26.743 1.00 35.63 110 LEU B N 1
ATOM 2185 C CA . LEU B 1 86 ? 2.512 -2.511 28.095 1.00 35.44 110 LEU B CA 1
ATOM 2186 C C . LEU B 1 86 ? 4.027 -2.686 28.198 1.00 36.92 110 LEU B C 1
ATOM 2187 O O . LEU B 1 86 ? 4.694 -1.945 28.914 1.00 35.13 110 LEU B O 1
ATOM 2192 N N . TYR B 1 87 ? 4.571 -3.648 27.461 1.00 40.05 111 TYR B N 1
ATOM 2193 C CA . TYR B 1 87 ? 6.010 -3.871 27.479 1.00 44.74 111 TYR B CA 1
ATOM 2194 C C . TYR B 1 87 ? 6.727 -2.613 27.020 1.00 48.12 111 TYR B C 1
ATOM 2195 O O . TYR B 1 87 ? 7.639 -2.119 27.689 1.00 48.10 111 TYR B O 1
ATOM 2204 N N . ARG B 1 88 ? 6.314 -2.110 25.862 1.00 51.33 112 ARG B N 1
ATOM 2205 C CA . ARG B 1 88 ? 6.910 -0.917 25.283 1.00 53.60 112 ARG B CA 1
ATOM 2206 C C . ARG B 1 88 ? 6.787 0.289 26.204 1.00 54.72 112 ARG B C 1
ATOM 2207 O O . ARG B 1 88 ? 7.634 1.175 26.190 1.00 54.81 112 ARG B O 1
ATOM 2215 N N . GLN B 1 89 ? 5.733 0.311 27.007 1.00 55.84 113 GLN B N 1
ATOM 2216 C CA . GLN B 1 89 ? 5.483 1.414 27.929 1.00 57.47 113 GLN B CA 1
ATOM 2217 C C . GLN B 1 89 ? 6.064 1.149 29.326 1.00 58.65 113 GLN B C 1
ATOM 2218 O O . GLN B 1 89 ? 5.895 1.949 30.250 1.00 58.40 113 GLN B O 1
ATOM 2224 N N . ALA B 1 90 ? 6.763 0.029 29.468 1.00 60.07 114 ALA B N 1
ATOM 2225 C CA . ALA B 1 90 ? 7.337 -0.362 30.750 1.00 60.87 114 ALA B CA 1
ATOM 2226 C C . ALA B 1 90 ? 8.446 0.527 31.281 1.00 62.36 114 ALA B C 1
ATOM 2227 O O . ALA B 1 90 ? 9.496 0.683 30.663 1.00 61.05 114 ALA B O 1
ATOM 2229 N N . GLU B 1 91 ? 8.191 1.094 32.454 1.00 64.72 115 GLU B N 1
ATOM 2230 C CA . GLU B 1 91 ? 9.139 1.953 33.145 1.00 67.17 115 GLU B CA 1
ATOM 2231 C C . GLU B 1 91 ? 10.358 1.108 33.515 1.00 67.41 115 GLU B C 1
ATOM 2232 O O . GLU B 1 91 ? 11.448 1.291 32.971 1.00 67.15 115 GLU B O 1
ATOM 2238 N N . ASP B 1 92 ? 10.140 0.170 34.435 1.00 67.33 116 ASP B N 1
ATOM 2239 C CA . ASP B 1 92 ? 11.175 -0.738 34.926 1.00 67.45 116 ASP B CA 1
ATOM 2240 C C . ASP B 1 92 ? 11.548 -1.744 33.837 1.00 66.57 116 ASP B C 1
ATOM 2241 O O . ASP B 1 92 ? 10.703 -2.141 33.045 1.00 66.29 116 ASP B O 1
ATOM 2246 N N . ARG B 1 93 ? 12.808 -2.164 33.805 1.00 66.27 117 ARG B N 1
ATOM 2247 C CA . ARG B 1 93 ? 13.264 -3.111 32.793 1.00 66.46 117 ARG B CA 1
ATOM 2248 C C . ARG B 1 93 ? 12.789 -4.555 32.991 1.00 65.61 117 ARG B C 1
ATOM 2249 O O . ARG B 1 93 ? 12.642 -5.290 32.016 1.00 66.34 117 ARG B O 1
ATOM 2257 N N . GLU B 1 94 ? 12.552 -4.969 34.236 1.00 63.90 118 GLU B N 1
ATOM 2258 C CA . GLU B 1 94 ? 12.095 -6.338 34.488 1.00 62.44 118 GLU B CA 1
ATOM 2259 C C . GLU B 1 94 ? 10.569 -6.446 34.424 1.00 60.00 118 GLU B C 1
ATOM 2260 O O . GLU B 1 94 ? 10.023 -7.540 34.258 1.00 58.51 118 GLU B O 1
ATOM 2266 N N . ARG B 1 95 ? 9.886 -5.313 34.563 1.00 57.24 119 ARG B N 1
ATOM 2267 C CA . ARG B 1 95 ? 8.430 -5.292 34.475 1.00 55.27 119 ARG B CA 1
ATOM 2268 C C . ARG B 1 95 ? 8.135 -5.596 33.003 1.00 53.64 119 ARG B C 1
ATOM 2269 O O . ARG B 1 95 ? 7.197 -6.324 32.676 1.00 51.81 119 ARG B O 1
ATOM 2277 N N . GLY B 1 96 ? 8.971 -5.039 32.128 1.00 51.65 120 GLY B N 1
ATOM 2278 C CA . GLY B 1 96 ? 8.822 -5.233 30.698 1.00 50.93 120 GLY B CA 1
ATOM 2279 C C . GLY B 1 96 ? 8.945 -6.680 30.272 1.00 50.11 120 GLY B C 1
ATOM 2280 O O . GLY B 1 96 ? 8.206 -7.134 29.402 1.00 49.97 120 GLY B O 1
ATOM 2281 N N . LYS B 1 97 ? 9.875 -7.409 30.875 1.00 48.62 121 LYS B N 1
ATOM 2282 C CA . LYS B 1 97 ? 10.055 -8.810 30.532 1.00 48.24 121 LYS B CA 1
ATOM 2283 C C . LYS B 1 97 ? 8.851 -9.630 31.014 1.00 46.16 121 LYS B C 1
ATOM 2284 O O . LYS B 1 97 ? 8.414 -10.562 30.342 1.00 46.05 121 LYS B O 1
ATOM 2290 N N . GLY B 1 98 ? 8.311 -9.269 32.172 1.00 43.57 122 GLY B N 1
ATOM 2291 C CA . GLY B 1 98 ? 7.160 -9.981 32.691 1.00 41.03 122 GLY B CA 1
ATOM 2292 C C . GLY B 1 98 ? 6.014 -9.882 31.704 1.00 39.17 122 GLY B C 1
ATOM 2293 O O . GLY B 1 98 ? 5.375 -10.884 31.373 1.00 40.27 122 GLY B O 1
ATOM 2294 N N . TYR B 1 99 ? 5.756 -8.666 31.235 1.00 37.62 123 TYR B N 1
ATOM 2295 C CA . TYR B 1 99 ? 4.701 -8.414 30.261 1.00 34.11 123 TYR B CA 1
ATOM 2296 C C . TYR B 1 99 ? 4.960 -9.243 29.006 1.00 32.41 123 TYR B C 1
ATOM 2297 O O . TYR B 1 99 ? 4.116 -10.000 28.563 1.00 31.73 123 TYR B O 1
ATOM 2306 N N . LEU B 1 100 ? 6.154 -9.110 28.461 1.00 32.87 124 LEU B N 1
ATOM 2307 C CA . LEU B 1 100 ? 6.541 -9.844 27.269 1.00 33.81 124 LEU B CA 1
ATOM 2308 C C . LEU B 1 100 ? 6.402 -11.342 27.504 1.00 34.24 124 LEU B C 1
ATOM 2309 O O . LEU B 1 100 ? 6.114 -12.108 26.583 1.00 35.15 124 LEU B O 1
ATOM 2314 N N . GLU B 1 101 ? 6.601 -11.751 28.752 1.00 35.58 125 GLU B N 1
ATOM 2315 C CA . GLU B 1 101 ? 6.522 -13.156 29.117 1.00 33.71 125 GLU B CA 1
ATOM 2316 C C . GLU B 1 101 ? 5.058 -13.579 29.192 1.00 33.16 125 GLU B C 1
ATOM 2317 O O . GLU B 1 101 ? 4.701 -14.724 28.894 1.00 33.16 125 GLU B O 1
ATOM 2323 N N . GLN B 1 102 ? 4.219 -12.642 29.610 1.00 31.78 126 GLN B N 1
ATOM 2324 C CA . GLN B 1 102 ? 2.790 -12.879 29.701 1.00 32.61 126 GLN B CA 1
ATOM 2325 C C . GLN B 1 102 ? 2.256 -13.076 28.277 1.00 32.67 126 GLN B C 1
ATOM 2326 O O . GLN B 1 102 ? 1.305 -13.838 28.057 1.00 32.25 126 GLN B O 1
ATOM 2332 N N . ALA B 1 103 ? 2.887 -12.385 27.325 1.00 32.11 127 ALA B N 1
ATOM 2333 C CA . ALA B 1 103 ? 2.512 -12.435 25.916 1.00 32.61 127 ALA B CA 1
ATOM 2334 C C . ALA B 1 103 ? 2.800 -13.786 25.267 1.00 32.89 127 ALA B C 1
ATOM 2335 O O . ALA B 1 103 ? 1.992 -14.292 24.483 1.00 32.24 127 ALA B O 1
ATOM 2337 N N . LEU B 1 104 ? 3.948 -14.368 25.594 1.00 33.62 128 LEU B N 1
ATOM 2338 C CA . LEU B 1 104 ? 4.326 -15.650 25.028 1.00 33.63 128 LEU B CA 1
ATOM 2339 C C . LEU B 1 104 ? 3.463 -16.759 25.606 1.00 33.99 128 LEU B C 1
ATOM 2340 O O . LEU B 1 104 ? 3.265 -17.802 24.975 1.00 35.96 128 LEU B O 1
ATOM 2345 N N . SER B 1 105 ? 2.950 -16.529 26.809 1.00 31.99 129 SER B N 1
ATOM 2346 C CA . SER B 1 105 ? 2.107 -17.510 27.485 1.00 31.27 129 SER B CA 1
ATOM 2347 C C . SER B 1 105 ? 0.742 -17.578 26.802 1.00 31.93 129 SER B C 1
ATOM 2348 O O . SER B 1 105 ? 0.252 -18.648 26.436 1.00 32.49 129 SER B O 1
ATOM 2351 N N . VAL B 1 106 ? 0.130 -16.412 26.646 1.00 32.07 130 VAL B N 1
ATOM 2352 C CA . VAL B 1 106 ? -1.169 -16.300 26.017 1.00 30.90 130 VAL B CA 1
ATOM 2353 C C . VAL B 1 106 ? -1.138 -16.933 24.638 1.00 29.29 130 VAL B C 1
ATOM 2354 O O . VAL B 1 106 ? -2.090 -17.582 24.226 1.00 26.64 130 VAL B O 1
ATOM 2358 N N . LEU B 1 107 ? -0.026 -16.753 23.939 1.00 30.04 131 LEU B N 1
ATOM 2359 C CA . LEU B 1 107 ? 0.131 -17.311 22.604 1.00 32.89 131 LEU B CA 1
ATOM 2360 C C . LEU B 1 107 ? 0.269 -18.826 22.670 1.00 33.97 131 LEU B C 1
ATOM 2361 O O . LEU B 1 107 ? -0.318 -19.545 21.860 1.00 33.64 131 LEU B O 1
ATOM 2366 N N . LYS B 1 108 ? 1.052 -19.300 23.637 1.00 35.88 132 LYS B N 1
ATOM 2367 C CA . LYS B 1 108 ? 1.237 -20.733 23.844 1.00 35.17 132 LYS B CA 1
ATOM 2368 C C . LYS B 1 108 ? -0.154 -21.315 24.101 1.00 33.83 132 LYS B C 1
ATOM 2369 O O . LYS B 1 108 ? -0.485 -22.391 23.607 1.00 32.74 132 LYS B O 1
ATOM 2375 N N . ASP B 1 109 ? -0.963 -20.594 24.880 1.00 33.25 133 ASP B N 1
ATOM 2376 C CA . ASP B 1 109 ? -2.336 -21.015 25.164 1.00 33.72 133 ASP B CA 1
ATOM 2377 C C . ASP B 1 109 ? -3.024 -21.172 23.817 1.00 34.97 133 ASP B C 1
ATOM 2378 O O . ASP B 1 109 ? -3.563 -22.229 23.484 1.00 35.59 133 ASP B O 1
ATOM 2383 N N . ALA B 1 110 ? -2.990 -20.077 23.061 1.00 35.04 134 ALA B N 1
ATOM 2384 C CA . ALA B 1 110 ? -3.592 -19.974 21.749 1.00 35.77 134 ALA B CA 1
ATOM 2385 C C . ALA B 1 110 ? -3.292 -21.137 20.816 1.00 36.96 134 ALA B C 1
ATOM 2386 O O . ALA B 1 110 ? -4.208 -21.705 20.213 1.00 34.45 134 ALA B O 1
ATOM 2388 N N . GLU B 1 111 ? -2.014 -21.483 20.687 1.00 38.99 135 GLU B N 1
ATOM 2389 C CA . GLU B 1 111 ? -1.624 -22.572 19.813 1.00 41.18 135 GLU B CA 1
ATOM 2390 C C . GLU B 1 111 ? -2.357 -23.855 20.174 1.00 41.90 135 GLU B C 1
ATOM 2391 O O . GLU B 1 111 ? -2.585 -24.700 19.310 1.00 42.22 135 GLU B O 1
ATOM 2397 N N . ARG B 1 112 ? -2.731 -23.993 21.446 1.00 42.26 136 ARG B N 1
ATOM 2398 C CA . ARG B 1 112 ? -3.444 -25.181 21.910 1.00 43.56 136 ARG B CA 1
ATOM 2399 C C . ARG B 1 112 ? -4.863 -25.276 21.349 1.00 43.24 136 ARG B C 1
ATOM 2400 O O . ARG B 1 112 ? -5.391 -26.371 21.169 1.00 42.69 136 ARG B O 1
ATOM 2408 N N . VAL B 1 113 ? -5.488 -24.135 21.084 1.00 43.69 137 VAL B N 1
ATOM 2409 C CA . VAL B 1 113 ? -6.844 -24.147 20.550 1.00 42.86 137 VAL B CA 1
ATOM 2410 C C . VAL B 1 113 ? -6.791 -24.424 19.054 1.00 42.37 137 VAL B C 1
ATOM 2411 O O . VAL B 1 113 ? -7.649 -25.117 18.510 1.00 42.77 137 VAL B O 1
ATOM 2415 N N . ASN B 1 114 ? -5.764 -23.889 18.405 1.00 41.50 138 ASN B N 1
ATOM 2416 C CA . ASN B 1 114 ? -5.567 -24.063 16.970 1.00 41.97 138 ASN B CA 1
ATOM 2417 C C . ASN B 1 114 ? -4.085 -23.879 16.626 1.00 43.02 138 ASN B C 1
ATOM 2418 O O . ASN B 1 114 ? -3.603 -22.755 16.494 1.00 42.31 138 ASN B O 1
ATOM 2423 N N . PRO B 1 115 ? -3.341 -24.985 16.481 1.00 43.40 139 PRO B N 1
ATOM 2424 C CA . PRO B 1 115 ? -1.915 -24.884 16.156 1.00 43.27 139 PRO B CA 1
ATOM 2425 C C . PRO B 1 115 ? -1.643 -24.474 14.721 1.00 43.52 139 PRO B C 1
ATOM 2426 O O . PRO B 1 115 ? -0.489 -24.313 14.331 1.00 44.39 139 PRO B O 1
ATOM 2430 N N . ARG B 1 116 ? -2.698 -24.284 13.937 1.00 44.81 140 ARG B N 1
ATOM 2431 C CA . ARG B 1 116 ? -2.521 -23.927 12.534 1.00 45.83 140 ARG B CA 1
ATOM 2432 C C . ARG B 1 116 ? -3.021 -22.546 12.108 1.00 44.28 140 ARG B C 1
ATOM 2433 O O . ARG B 1 116 ? -3.355 -22.329 10.938 1.00 43.44 140 ARG B O 1
ATOM 2441 N N . TYR B 1 117 ? -3.065 -21.618 13.058 1.00 43.30 141 TYR B N 1
ATOM 2442 C CA . TYR B 1 117 ? -3.495 -20.246 12.787 1.00 41.66 141 TYR B CA 1
ATOM 2443 C C . TYR B 1 117 ? -2.228 -19.410 12.602 1.00 39.43 141 TYR B C 1
ATOM 2444 O O . TYR B 1 117 ? -1.505 -19.160 13.558 1.00 41.74 141 TYR B O 1
ATOM 2453 N N . ALA B 1 118 ? -1.956 -18.995 11.367 1.00 37.77 142 ALA B N 1
ATOM 2454 C CA . ALA B 1 118 ? -0.763 -18.216 11.040 1.00 34.66 142 ALA B CA 1
ATOM 2455 C C . ALA B 1 118 ? -0.543 -16.955 11.889 1.00 34.47 142 ALA B C 1
ATOM 2456 O O . ALA B 1 118 ? 0.561 -16.721 12.384 1.00 33.48 142 ALA B O 1
ATOM 2458 N N . PRO B 1 119 ? -1.584 -16.120 12.055 1.00 33.78 143 PRO B N 1
ATOM 2459 C CA . PRO B 1 119 ? -1.452 -14.896 12.850 1.00 33.15 143 PRO B CA 1
ATOM 2460 C C . PRO B 1 119 ? -0.821 -15.133 14.226 1.00 33.31 143 PRO B C 1
ATOM 2461 O O . PRO B 1 119 ? -0.013 -14.320 14.689 1.00 32.31 143 PRO B O 1
ATOM 2465 N N . LEU B 1 120 ? -1.190 -16.242 14.876 1.00 32.53 144 LEU B N 1
ATOM 2466 C CA . LEU B 1 120 ? -0.628 -16.573 16.189 1.00 32.39 144 LEU B CA 1
ATOM 2467 C C . LEU B 1 120 ? 0.880 -16.779 16.066 1.00 32.58 144 LEU B C 1
ATOM 2468 O O . LEU B 1 120 ? 1.649 -16.306 16.894 1.00 31.69 144 LEU B O 1
ATOM 2473 N N . HIS B 1 121 ? 1.299 -17.479 15.019 1.00 33.45 145 HIS B N 1
ATOM 2474 C CA . HIS B 1 121 ? 2.718 -17.728 14.797 1.00 33.74 145 HIS B CA 1
ATOM 2475 C C . HIS B 1 121 ? 3.440 -16.450 14.377 1.00 33.13 145 HIS B C 1
ATOM 2476 O O . HIS B 1 121 ? 4.663 -16.363 14.451 1.00 34.32 145 HIS B O 1
ATOM 2483 N N . LEU B 1 122 ? 2.677 -15.461 13.929 1.00 31.50 146 LEU B N 1
ATOM 2484 C CA . LEU B 1 122 ? 3.241 -14.182 13.534 1.00 31.13 146 LEU B CA 1
ATOM 2485 C C . LEU B 1 122 ? 3.550 -13.391 14.817 1.00 32.28 146 LEU B C 1
ATOM 2486 O O . LEU B 1 122 ? 4.624 -12.803 14.943 1.00 30.48 146 LEU B O 1
ATOM 2491 N N . GLN B 1 123 ? 2.609 -13.386 15.765 1.00 34.28 147 GLN B N 1
ATOM 2492 C CA . GLN B 1 123 ? 2.796 -12.687 17.039 1.00 36.87 147 GLN B CA 1
ATOM 2493 C C . GLN B 1 123 ? 3.898 -13.354 17.857 1.00 37.56 147 GLN B C 1
ATOM 2494 O O . GLN B 1 123 ? 4.785 -12.677 18.383 1.00 35.68 147 GLN B O 1
ATOM 2500 N N . ARG B 1 124 ? 3.836 -14.679 17.962 1.00 37.35 148 ARG B N 1
ATOM 2501 C CA . ARG B 1 124 ? 4.838 -15.424 18.702 1.00 38.42 148 ARG B CA 1
ATOM 2502 C C . ARG B 1 124 ? 6.207 -14.952 18.195 1.00 38.06 148 ARG B C 1
ATOM 2503 O O . ARG B 1 124 ? 7.067 -14.562 18.988 1.00 37.97 148 ARG B O 1
ATOM 2511 N N . GLY B 1 125 ? 6.391 -14.965 16.877 1.00 36.67 149 GLY B N 1
ATOM 2512 C CA . GLY B 1 125 ? 7.651 -14.534 16.299 1.00 36.50 149 GLY B CA 1
ATOM 2513 C C . GLY B 1 125 ? 8.014 -13.117 16.701 1.00 37.78 149 GLY B C 1
ATOM 2514 O O . GLY B 1 125 ? 9.187 -12.777 16.907 1.00 36.23 149 GLY B O 1
ATOM 2515 N N . LEU B 1 126 ? 6.994 -12.279 16.814 1.00 39.49 150 LEU B N 1
ATOM 2516 C CA . LEU B 1 126 ? 7.192 -10.894 17.205 1.00 41.90 150 LEU B CA 1
ATOM 2517 C C . LEU B 1 126 ? 7.780 -10.853 18.615 1.00 42.53 150 LEU B C 1
ATOM 2518 O O . LEU B 1 126 ? 8.857 -10.303 18.845 1.00 41.97 150 LEU B O 1
ATOM 2523 N N . VAL B 1 127 ? 7.050 -11.454 19.551 1.00 42.56 151 VAL B N 1
ATOM 2524 C CA . VAL B 1 127 ? 7.439 -11.501 20.951 1.00 43.13 151 VAL B CA 1
ATOM 2525 C C . VAL B 1 127 ? 8.851 -12.028 21.147 1.00 43.52 151 VAL B C 1
ATOM 2526 O O . VAL B 1 127 ? 9.672 -11.393 21.809 1.00 43.60 151 VAL B O 1
ATOM 2530 N N . TYR B 1 128 ? 9.137 -13.190 20.574 1.00 44.33 152 TYR B N 1
ATOM 2531 C CA . TYR B 1 128 ? 10.467 -13.761 20.699 1.00 45.14 152 TYR B CA 1
ATOM 2532 C C . TYR B 1 128 ? 11.511 -12.731 20.272 1.00 46.02 152 TYR B C 1
ATOM 2533 O O . TYR B 1 128 ? 12.521 -12.534 20.951 1.00 47.19 152 TYR B O 1
ATOM 2542 N N . ALA B 1 129 ? 11.261 -12.064 19.152 1.00 46.43 153 ALA B N 1
ATOM 2543 C CA . ALA B 1 129 ? 12.188 -11.052 18.660 1.00 45.59 153 ALA B CA 1
ATOM 2544 C C . ALA B 1 129 ? 12.422 -9.999 19.734 1.00 44.54 153 ALA B C 1
ATOM 2545 O O . ALA B 1 129 ? 13.551 -9.586 19.970 1.00 44.47 153 ALA B O 1
ATOM 2547 N N . LEU B 1 130 ? 11.349 -9.575 20.388 1.00 43.82 154 LEU B N 1
ATOM 2548 C CA . LEU B 1 130 ? 11.460 -8.565 21.431 1.00 45.00 154 LEU B CA 1
ATOM 2549 C C . LEU B 1 130 ? 12.286 -9.051 22.625 1.00 46.37 154 LEU B C 1
ATOM 2550 O O . LEU B 1 130 ? 12.964 -8.255 23.276 1.00 45.87 154 LEU B O 1
ATOM 2555 N N . LEU B 1 131 ? 12.238 -10.355 22.901 1.00 47.76 155 LEU B N 1
ATOM 2556 C CA . LEU B 1 131 ? 12.994 -10.939 24.008 1.00 48.08 155 LEU B CA 1
ATOM 2557 C C . LEU B 1 131 ? 14.467 -11.156 23.638 1.00 49.08 155 LEU B C 1
ATOM 2558 O O . LEU B 1 131 ? 15.267 -11.582 24.466 1.00 50.14 155 LEU B O 1
ATOM 2563 N N . GLY B 1 132 ? 14.826 -10.864 22.396 1.00 49.59 156 GLY B N 1
ATOM 2564 C CA . GLY B 1 132 ? 16.199 -11.073 21.978 1.00 48.46 156 GLY B CA 1
ATOM 2565 C C . GLY B 1 132 ? 16.454 -12.506 21.540 1.00 48.52 156 GLY B C 1
ATOM 2566 O O . GLY B 1 132 ? 17.601 -12.931 21.424 1.00 48.56 156 GLY B O 1
ATOM 2567 N N . GLU B 1 133 ? 15.383 -13.252 21.286 1.00 48.09 157 GLU B N 1
ATOM 2568 C CA . GLU B 1 133 ? 15.502 -14.642 20.856 1.00 49.29 157 GLU B CA 1
ATOM 2569 C C . GLU B 1 133 ? 15.231 -14.760 19.351 1.00 49.41 157 GLU B C 1
ATOM 2570 O O . GLU B 1 133 ? 14.256 -15.376 18.920 1.00 48.63 157 GLU B O 1
ATOM 2576 N N . ARG B 1 134 ? 16.125 -14.161 18.568 1.00 50.03 158 ARG B N 1
ATOM 2577 C CA . ARG B 1 134 ? 16.043 -14.130 17.112 1.00 52.44 158 ARG B CA 1
ATOM 2578 C C . ARG B 1 134 ? 15.998 -15.517 16.485 1.00 52.19 158 ARG B C 1
ATOM 2579 O O . ARG B 1 134 ? 15.325 -15.732 15.471 1.00 51.36 158 ARG B O 1
ATOM 2587 N N . ASP B 1 135 ? 16.729 -16.449 17.087 1.00 51.79 159 ASP B N 1
ATOM 2588 C CA . ASP B 1 135 ? 16.769 -17.831 16.621 1.00 50.63 159 ASP B CA 1
ATOM 2589 C C . ASP B 1 135 ? 15.351 -18.414 16.648 1.00 48.83 159 ASP B C 1
ATOM 2590 O O . ASP B 1 135 ? 14.924 -19.082 15.706 1.00 47.79 159 ASP B O 1
ATOM 2595 N N . LYS B 1 136 ? 14.623 -18.147 17.729 1.00 47.26 160 LYS B N 1
ATOM 2596 C CA . LYS B 1 136 ? 13.259 -18.643 17.862 1.00 47.60 160 LYS B CA 1
ATOM 2597 C C . LYS B 1 136 ? 12.296 -17.837 16.994 1.00 47.04 160 LYS B C 1
ATOM 2598 O O . LYS B 1 136 ? 11.366 -18.391 16.401 1.00 47.60 160 LYS B O 1
ATOM 2604 N N . ALA B 1 137 ? 12.520 -16.527 16.931 1.00 45.77 161 ALA B N 1
ATOM 2605 C CA . ALA B 1 137 ? 11.681 -15.635 16.139 1.00 43.66 161 ALA B CA 1
ATOM 2606 C C . ALA B 1 137 ? 11.556 -16.149 14.712 1.00 42.72 161 ALA B C 1
ATOM 2607 O O . ALA B 1 137 ? 10.458 -16.433 14.242 1.00 41.37 161 ALA B O 1
ATOM 2609 N N . GLU B 1 138 ? 12.694 -16.273 14.034 1.00 42.23 162 GLU B N 1
ATOM 2610 C CA . GLU B 1 138 ? 12.734 -16.754 12.654 1.00 42.93 162 GLU B CA 1
ATOM 2611 C C . GLU B 1 138 ? 11.899 -18.012 12.478 1.00 42.27 162 GLU B C 1
ATOM 2612 O O . GLU B 1 138 ? 11.069 -18.103 11.572 1.00 43.11 162 GLU B O 1
ATOM 2618 N N . ALA B 1 139 ? 12.119 -18.980 13.355 1.00 42.51 163 ALA B N 1
ATOM 2619 C CA . ALA B 1 139 ? 11.368 -20.223 13.308 1.00 42.01 163 ALA B CA 1
ATOM 2620 C C . ALA B 1 139 ? 9.872 -19.924 13.356 1.00 41.15 163 ALA B C 1
ATOM 2621 O O . ALA B 1 139 ? 9.104 -20.430 12.538 1.00 42.68 163 ALA B O 1
ATOM 2623 N N . SER B 1 140 ? 9.456 -19.104 14.316 1.00 40.85 164 SER B N 1
ATOM 2624 C CA . SER B 1 140 ? 8.044 -18.753 14.446 1.00 39.84 164 SER B CA 1
ATOM 2625 C C . SER B 1 140 ? 7.494 -18.101 13.190 1.00 39.03 164 SER B C 1
ATOM 2626 O O . SER B 1 140 ? 6.402 -18.444 12.732 1.00 39.26 164 SER B O 1
ATOM 2629 N N . LEU B 1 141 ? 8.257 -17.154 12.648 1.00 36.81 165 LEU B N 1
ATOM 2630 C CA . LEU B 1 141 ? 7.870 -16.431 11.448 1.00 34.11 165 LEU B CA 1
ATOM 2631 C C . LEU B 1 141 ? 7.840 -17.364 10.250 1.00 35.06 165 LEU B C 1
ATOM 2632 O O . LEU B 1 141 ? 6.928 -17.295 9.417 1.00 33.96 165 LEU B O 1
ATOM 2637 N N . LYS B 1 142 ? 8.839 -18.237 10.163 1.00 35.11 166 LYS B N 1
ATOM 2638 C CA . LYS B 1 142 ? 8.890 -19.197 9.070 1.00 36.49 166 LYS B CA 1
ATOM 2639 C C . LYS B 1 142 ? 7.738 -20.185 9.224 1.00 38.07 166 LYS B C 1
ATOM 2640 O O . LYS B 1 142 ? 7.256 -20.760 8.246 1.00 36.52 166 LYS B O 1
ATOM 2646 N N . GLN B 1 143 ? 7.294 -20.361 10.466 1.00 39.62 167 GLN B N 1
ATOM 2647 C CA . GLN B 1 143 ? 6.197 -21.267 10.775 1.00 40.84 167 GLN B CA 1
ATOM 2648 C C . GLN B 1 143 ? 4.905 -20.633 10.300 1.00 39.34 167 GLN B C 1
ATOM 2649 O O . GLN B 1 143 ? 4.025 -21.316 9.773 1.00 38.98 167 GLN B O 1
ATOM 2655 N N . ALA B 1 144 ? 4.798 -19.321 10.501 1.00 37.46 168 ALA B N 1
ATOM 2656 C CA . ALA B 1 144 ? 3.617 -18.562 10.094 1.00 35.66 168 ALA B CA 1
ATOM 2657 C C . ALA B 1 144 ? 3.583 -18.492 8.579 1.00 35.34 168 ALA B C 1
ATOM 2658 O O . ALA B 1 144 ? 2.547 -18.704 7.950 1.00 33.10 168 ALA B O 1
ATOM 2660 N N . LEU B 1 145 ? 4.746 -18.198 8.014 1.00 35.96 169 LEU B N 1
ATOM 2661 C CA . LEU B 1 145 ? 4.920 -18.082 6.580 1.00 37.86 169 LEU B CA 1
ATOM 2662 C C . LEU B 1 145 ? 4.583 -19.389 5.866 1.00 39.21 169 LEU B C 1
ATOM 2663 O O . LEU B 1 145 ? 4.095 -19.376 4.740 1.00 39.10 169 LEU B O 1
ATOM 2668 N N . ALA B 1 146 ? 4.834 -20.518 6.527 1.00 40.91 170 ALA B N 1
ATOM 2669 C CA . ALA B 1 146 ? 4.546 -21.824 5.936 1.00 41.45 170 ALA B CA 1
ATOM 2670 C C . ALA B 1 146 ? 3.048 -22.061 5.954 1.00 42.12 170 ALA B C 1
ATOM 2671 O O . ALA B 1 146 ? 2.526 -22.861 5.178 1.00 43.72 170 ALA B O 1
ATOM 2673 N N . LEU B 1 147 ? 2.358 -21.368 6.852 1.00 42.23 171 LEU B N 1
ATOM 2674 C CA . LEU B 1 147 ? 0.909 -21.483 6.964 1.00 42.20 171 LEU B CA 1
ATOM 2675 C C . LEU B 1 147 ? 0.231 -20.490 6.013 1.00 42.72 171 LEU B C 1
ATOM 2676 O O . LEU B 1 147 ? -0.651 -20.861 5.241 1.00 43.42 171 LEU B O 1
ATOM 2681 N N . GLU B 1 148 ? 0.659 -19.231 6.063 1.00 42.28 172 GLU B N 1
ATOM 2682 C CA . GLU B 1 148 ? 0.093 -18.195 5.210 1.00 40.51 172 GLU B CA 1
ATOM 2683 C C . GLU B 1 148 ? 1.145 -17.227 4.694 1.00 39.06 172 GLU B C 1
ATOM 2684 O O . GLU B 1 148 ? 1.463 -16.235 5.344 1.00 39.52 172 GLU B O 1
ATOM 2690 N N . ASP B 1 149 ? 1.667 -17.522 3.511 1.00 37.81 173 ASP B N 1
ATOM 2691 C CA . ASP B 1 149 ? 2.691 -16.707 2.870 1.00 36.99 173 ASP B CA 1
ATOM 2692 C C . ASP B 1 149 ? 2.088 -15.362 2.430 1.00 36.99 173 ASP B C 1
ATOM 2693 O O . ASP B 1 149 ? 1.630 -15.223 1.296 1.00 37.43 173 ASP B O 1
ATOM 2698 N N . THR B 1 150 ? 2.088 -14.379 3.328 1.00 35.83 174 THR B N 1
ATOM 2699 C CA . THR B 1 150 ? 1.513 -13.069 3.024 1.00 34.63 174 THR B CA 1
ATOM 2700 C C . THR B 1 150 ? 2.558 -11.951 3.075 1.00 33.43 174 THR B C 1
ATOM 2701 O O . THR B 1 150 ? 3.592 -12.086 3.728 1.00 33.12 174 THR B O 1
ATOM 2705 N N . PRO B 1 151 ? 2.303 -10.829 2.378 1.00 31.91 175 PRO B N 1
ATOM 2706 C CA . PRO B 1 151 ? 3.241 -9.699 2.366 1.00 30.21 175 PRO B CA 1
ATOM 2707 C C . PRO B 1 151 ? 3.553 -9.220 3.778 1.00 27.27 175 PRO B C 1
ATOM 2708 O O . PRO B 1 151 ? 4.662 -8.797 4.063 1.00 25.92 175 PRO B O 1
ATOM 2712 N N . GLU B 1 152 ? 2.555 -9.298 4.651 1.00 25.83 176 GLU B N 1
ATOM 2713 C CA . GLU B 1 152 ? 2.696 -8.878 6.029 1.00 26.63 176 GLU B CA 1
ATOM 2714 C C . GLU B 1 152 ? 3.748 -9.706 6.764 1.00 26.15 176 GLU B C 1
ATOM 2715 O O . GLU B 1 152 ? 4.650 -9.154 7.387 1.00 28.24 176 GLU B O 1
ATOM 2721 N N . ILE B 1 153 ? 3.649 -11.028 6.667 1.00 27.14 177 ILE B N 1
ATOM 2722 C CA . ILE B 1 153 ? 4.592 -11.911 7.338 1.00 26.61 177 ILE B CA 1
ATOM 2723 C C . ILE B 1 153 ? 6.002 -11.788 6.764 1.00 25.87 177 ILE B C 1
ATOM 2724 O O . ILE B 1 153 ? 6.983 -11.796 7.527 1.00 24.77 177 ILE B O 1
ATOM 2729 N N . ARG B 1 154 ? 6.122 -11.684 5.439 1.00 24.23 178 ARG B N 1
ATOM 2730 C CA . ARG B 1 154 ? 7.451 -11.555 4.856 1.00 24.74 178 ARG B CA 1
ATOM 2731 C C . ARG B 1 154 ? 8.056 -10.285 5.451 1.00 24.22 178 ARG B C 1
ATOM 2732 O O . ARG B 1 154 ? 9.216 -10.269 5.857 1.00 23.89 178 ARG B O 1
ATOM 2740 N N . SER B 1 155 ? 7.258 -9.221 5.509 1.00 23.09 179 SER B N 1
ATOM 2741 C CA . SER B 1 155 ? 7.728 -7.946 6.047 1.00 22.45 179 SER B CA 1
ATOM 2742 C C . SER B 1 155 ? 8.244 -8.102 7.483 1.00 23.23 179 SER B C 1
ATOM 2743 O O . SER B 1 155 ? 9.227 -7.478 7.873 1.00 18.56 179 SER B O 1
ATOM 2746 N N . ALA B 1 156 ? 7.565 -8.934 8.266 1.00 24.92 180 ALA B N 1
ATOM 2747 C CA . ALA B 1 156 ? 7.982 -9.188 9.641 1.00 28.20 180 ALA B CA 1
ATOM 2748 C C . ALA B 1 156 ? 9.329 -9.925 9.608 1.00 29.55 180 ALA B C 1
ATOM 2749 O O . ALA B 1 156 ? 10.263 -9.582 10.332 1.00 31.57 180 ALA B O 1
ATOM 2751 N N . LEU B 1 157 ? 9.423 -10.928 8.744 1.00 31.52 181 LEU B N 1
ATOM 2752 C CA . LEU B 1 157 ? 10.643 -11.706 8.599 1.00 33.33 181 LEU B CA 1
ATOM 2753 C C . LEU B 1 157 ? 11.796 -10.790 8.190 1.00 35.12 181 LEU B C 1
ATOM 2754 O O . LEU B 1 157 ? 12.877 -10.840 8.778 1.00 36.42 181 LEU B O 1
ATOM 2759 N N . ALA B 1 158 ? 11.565 -9.963 7.170 1.00 37.49 182 ALA B N 1
ATOM 2760 C CA . ALA B 1 158 ? 12.575 -9.031 6.683 1.00 38.76 182 ALA B CA 1
ATOM 2761 C C . ALA B 1 158 ? 13.041 -8.173 7.841 1.00 40.35 182 ALA B C 1
ATOM 2762 O O . ALA B 1 158 ? 14.237 -7.939 7.998 1.00 41.13 182 ALA B O 1
ATOM 2764 N N . GLU B 1 159 ? 12.092 -7.694 8.642 1.00 41.56 183 GLU B N 1
ATOM 2765 C CA . GLU B 1 159 ? 12.419 -6.873 9.802 1.00 43.02 183 GLU B CA 1
ATOM 2766 C C . GLU B 1 159 ? 13.376 -7.662 10.690 1.00 42.66 183 GLU B C 1
ATOM 2767 O O . GLU B 1 159 ? 14.375 -7.136 11.178 1.00 41.59 183 GLU B O 1
ATOM 2773 N N . LEU B 1 160 ? 13.067 -8.942 10.868 1.00 41.94 184 LEU B N 1
ATOM 2774 C CA . LEU B 1 160 ? 13.887 -9.829 11.685 1.00 42.25 184 LEU B CA 1
ATOM 2775 C C . LEU B 1 160 ? 15.264 -10.073 11.075 1.00 41.72 184 LEU B C 1
ATOM 2776 O O . LEU B 1 160 ? 16.218 -10.396 11.777 1.00 40.83 184 LEU B O 1
ATOM 2781 N N . TYR B 1 161 ? 15.369 -9.928 9.763 1.00 41.42 185 TYR B N 1
ATOM 2782 C CA . TYR B 1 161 ? 16.651 -10.125 9.110 1.00 41.21 185 TYR B CA 1
ATOM 2783 C C . TYR B 1 161 ? 17.470 -8.841 9.173 1.00 42.07 185 TYR B C 1
ATOM 2784 O O . TYR B 1 161 ? 18.697 -8.862 9.047 1.00 42.16 185 TYR B O 1
ATOM 2793 N N . LEU B 1 162 ? 16.787 -7.720 9.375 1.00 42.35 186 LEU B N 1
ATOM 2794 C CA . LEU B 1 162 ? 17.477 -6.448 9.496 1.00 44.35 186 LEU B CA 1
ATOM 2795 C C . LEU B 1 162 ? 18.057 -6.373 10.911 1.00 45.78 186 LEU B C 1
ATOM 2796 O O . LEU B 1 162 ? 19.134 -5.810 11.137 1.00 46.16 186 LEU B O 1
ATOM 2801 N N . SER B 1 163 ? 17.338 -6.955 11.863 1.00 46.66 187 SER B N 1
ATOM 2802 C CA . SER B 1 163 ? 17.801 -6.964 13.239 1.00 48.07 187 SER B CA 1
ATOM 2803 C C . SER B 1 163 ? 19.031 -7.866 13.342 1.00 48.98 187 SER B C 1
ATOM 2804 O O . SER B 1 163 ? 20.042 -7.486 13.926 1.00 49.92 187 SER B O 1
ATOM 2807 N N . MET B 1 164 ? 18.949 -9.053 12.754 1.00 49.81 188 MET B N 1
ATOM 2808 C CA . MET B 1 164 ? 20.063 -9.992 12.784 1.00 50.63 188 MET B CA 1
ATOM 2809 C C . MET B 1 164 ? 21.297 -9.502 12.016 1.00 52.60 188 MET B C 1
ATOM 2810 O O . MET B 1 164 ? 22.421 -9.932 12.290 1.00 53.09 188 MET B O 1
ATOM 2815 N N . GLY B 1 165 ? 21.093 -8.607 11.056 1.00 53.91 189 GLY B N 1
ATOM 2816 C CA . GLY B 1 165 ? 22.218 -8.104 10.294 1.00 54.03 189 GLY B CA 1
ATOM 2817 C C . GLY B 1 165 ? 22.262 -8.639 8.874 1.00 54.68 189 GLY B C 1
ATOM 2818 O O . GLY B 1 165 ? 23.193 -8.337 8.126 1.00 55.41 189 GLY B O 1
ATOM 2819 N N . ARG B 1 166 ? 21.274 -9.445 8.500 1.00 54.31 190 ARG B N 1
ATOM 2820 C CA . ARG B 1 166 ? 21.219 -9.986 7.142 1.00 54.49 190 ARG B CA 1
ATOM 2821 C C . ARG B 1 166 ? 20.480 -8.989 6.250 1.00 53.72 190 ARG B C 1
ATOM 2822 O O . ARG B 1 166 ? 19.267 -9.077 6.068 1.00 52.85 190 ARG B O 1
ATOM 2830 N N . LEU B 1 167 ? 21.219 -8.031 5.704 1.00 53.26 191 LEU B N 1
ATOM 2831 C CA . LEU B 1 167 ? 20.638 -7.011 4.839 1.00 51.50 191 LEU B CA 1
ATOM 2832 C C . LEU B 1 167 ? 20.183 -7.627 3.516 1.00 49.55 191 LEU B C 1
ATOM 2833 O O . LEU B 1 167 ? 19.048 -7.433 3.085 1.00 48.48 191 LEU B O 1
ATOM 2838 N N . ASP B 1 168 ? 21.071 -8.382 2.879 1.00 47.76 192 ASP B N 1
ATOM 2839 C CA . ASP B 1 168 ? 20.742 -9.036 1.623 1.00 46.63 192 ASP B CA 1
ATOM 2840 C C . ASP B 1 168 ? 19.430 -9.801 1.720 1.00 46.78 192 ASP B C 1
ATOM 2841 O O . ASP B 1 168 ? 18.537 -9.621 0.890 1.00 47.89 192 ASP B O 1
ATOM 2846 N N . GLU B 1 169 ? 19.316 -10.646 2.742 1.00 45.97 193 GLU B N 1
ATOM 2847 C CA . GLU B 1 169 ? 18.122 -11.465 2.937 1.00 44.03 193 GLU B CA 1
ATOM 2848 C C . GLU B 1 169 ? 16.899 -10.710 3.433 1.00 41.05 193 GLU B C 1
ATOM 2849 O O . GLU B 1 169 ? 15.774 -11.195 3.320 1.00 40.31 193 GLU B O 1
ATOM 2855 N N . ALA B 1 170 ? 17.115 -9.529 3.992 1.00 37.98 194 ALA B N 1
ATOM 2856 C CA . ALA B 1 170 ? 16.002 -8.731 4.470 1.00 36.11 194 ALA B CA 1
ATOM 2857 C C . ALA B 1 170 ? 15.396 -8.081 3.233 1.00 34.69 194 ALA B C 1
ATOM 2858 O O . ALA B 1 170 ? 14.184 -7.905 3.124 1.00 33.14 194 ALA B O 1
ATOM 2860 N N . LEU B 1 171 ? 16.274 -7.738 2.299 1.00 34.34 195 LEU B N 1
ATOM 2861 C CA . LEU B 1 171 ? 15.889 -7.114 1.042 1.00 33.62 195 LEU B CA 1
ATOM 2862 C C . LEU B 1 171 ? 15.213 -8.135 0.153 1.00 33.30 195 LEU B C 1
ATOM 2863 O O . LEU B 1 171 ? 14.292 -7.801 -0.594 1.00 32.02 195 LEU B O 1
ATOM 2868 N N . ALA B 1 172 ? 15.681 -9.378 0.231 1.00 32.38 196 ALA B N 1
ATOM 2869 C CA . ALA B 1 172 ? 15.091 -10.436 -0.569 1.00 31.74 196 ALA B CA 1
ATOM 2870 C C . ALA B 1 172 ? 13.674 -10.647 -0.093 1.00 30.62 196 ALA B C 1
ATOM 2871 O O . ALA B 1 172 ? 12.767 -10.800 -0.902 1.00 34.03 196 ALA B O 1
ATOM 2873 N N . GLN B 1 173 ? 13.473 -10.641 1.216 1.00 29.06 197 GLN B N 1
ATOM 2874 C CA . GLN B 1 173 ? 12.135 -10.831 1.750 1.00 28.50 197 GLN B CA 1
ATOM 2875 C C . GLN B 1 173 ? 11.193 -9.717 1.314 1.00 28.14 197 GLN B C 1
ATOM 2876 O O . GLN B 1 173 ? 10.025 -9.977 0.998 1.00 28.86 197 GLN B O 1
ATOM 2882 N N . TYR B 1 174 ? 11.702 -8.482 1.299 1.00 26.88 198 TYR B N 1
ATOM 2883 C CA . TYR B 1 174 ? 10.907 -7.328 0.893 1.00 24.68 198 TYR B CA 1
ATOM 2884 C C . TYR B 1 174 ? 10.574 -7.429 -0.595 1.00 24.41 198 TYR B C 1
ATOM 2885 O O . TYR B 1 174 ? 9.496 -7.039 -1.025 1.00 20.95 198 TYR B O 1
ATOM 2894 N N . ALA B 1 175 ? 11.527 -7.941 -1.367 1.00 24.02 199 ALA B N 1
ATOM 2895 C CA . ALA B 1 175 ? 11.374 -8.103 -2.808 1.00 25.82 199 ALA B CA 1
ATOM 2896 C C . ALA B 1 175 ? 10.221 -9.055 -3.077 1.00 26.97 199 ALA B C 1
ATOM 2897 O O . ALA B 1 175 ? 9.369 -8.807 -3.938 1.00 27.47 199 ALA B O 1
ATOM 2899 N N . LYS B 1 176 ? 10.212 -10.143 -2.318 1.00 26.06 200 LYS B N 1
ATOM 2900 C CA . LYS B 1 176 ? 9.198 -11.176 -2.418 1.00 25.76 200 LYS B CA 1
ATOM 2901 C C . LYS B 1 176 ? 7.824 -10.643 -2.027 1.00 24.28 200 LYS B C 1
ATOM 2902 O O . LYS B 1 176 ? 6.823 -10.964 -2.661 1.00 24.42 200 LYS B O 1
ATOM 2908 N N . ALA B 1 177 ? 7.778 -9.837 -0.974 1.00 23.59 201 ALA B N 1
ATOM 2909 C CA . ALA B 1 177 ? 6.530 -9.266 -0.499 1.00 21.44 201 ALA B CA 1
ATOM 2910 C C . ALA B 1 177 ? 5.971 -8.302 -1.529 1.00 21.80 201 ALA B C 1
ATOM 2911 O O . ALA B 1 177 ? 4.760 -8.219 -1.703 1.00 22.29 201 ALA B O 1
ATOM 2913 N N . LEU B 1 178 ? 6.856 -7.586 -2.220 1.00 23.57 202 LEU B N 1
ATOM 2914 C CA . LEU B 1 178 ? 6.431 -6.629 -3.231 1.00 27.36 202 LEU B CA 1
ATOM 2915 C C . LEU B 1 178 ? 5.905 -7.323 -4.483 1.00 29.67 202 LEU B C 1
ATOM 2916 O O . LEU B 1 178 ? 5.098 -6.751 -5.214 1.00 31.56 202 LEU B O 1
ATOM 2921 N N . GLU B 1 179 ? 6.358 -8.548 -4.740 1.00 31.24 203 GLU B N 1
ATOM 2922 C CA . GLU B 1 179 ? 5.853 -9.277 -5.899 1.00 32.86 203 GLU B CA 1
ATOM 2923 C C . GLU B 1 179 ? 4.434 -9.747 -5.596 1.00 31.35 203 GLU B C 1
ATOM 2924 O O . GLU B 1 179 ? 3.651 -9.980 -6.508 1.00 31.70 203 GLU B O 1
ATOM 2930 N N . GLN B 1 180 ? 4.098 -9.851 -4.310 1.00 30.15 204 GLN B N 1
ATOM 2931 C CA . GLN B 1 180 ? 2.757 -10.282 -3.886 1.00 27.83 204 GLN B CA 1
ATOM 2932 C C . GLN B 1 180 ? 1.797 -9.101 -3.815 1.00 26.00 204 GLN B C 1
ATOM 2933 O O . GLN B 1 180 ? 0.579 -9.269 -3.855 1.00 24.57 204 GLN B O 1
ATOM 2939 N N . ALA B 1 181 ? 2.351 -7.906 -3.667 1.00 24.45 205 ALA B N 1
ATOM 2940 C CA . ALA B 1 181 ? 1.547 -6.693 -3.604 1.00 22.83 205 ALA B CA 1
ATOM 2941 C C . ALA B 1 181 ? 2.413 -5.564 -4.139 1.00 22.80 205 ALA B C 1
ATOM 2942 O O . ALA B 1 181 ? 2.904 -4.727 -3.374 1.00 21.82 205 ALA B O 1
ATOM 2944 N N . PRO B 1 182 ? 2.615 -5.530 -5.465 1.00 24.04 206 PRO B N 1
ATOM 2945 C CA . PRO B 1 182 ? 3.434 -4.501 -6.133 1.00 23.44 206 PRO B CA 1
ATOM 2946 C C . PRO B 1 182 ? 3.046 -3.041 -5.853 1.00 22.79 206 PRO B C 1
ATOM 2947 O O . PRO B 1 182 ? 3.908 -2.153 -5.814 1.00 22.51 206 PRO B O 1
ATOM 2951 N N . LYS B 1 183 ? 1.756 -2.806 -5.635 1.00 23.00 207 LYS B N 1
ATOM 2952 C CA . LYS B 1 183 ? 1.249 -1.464 -5.372 1.00 23.82 207 LYS B CA 1
ATOM 2953 C C . LYS B 1 183 ? 1.219 -1.051 -3.901 1.00 24.84 207 LYS B C 1
ATOM 2954 O O . LYS B 1 183 ? 0.675 0.003 -3.560 1.00 26.07 207 LYS B O 1
ATOM 2960 N N . ASP B 1 184 ? 1.805 -1.864 -3.027 1.00 26.82 208 ASP B N 1
ATOM 2961 C CA . ASP B 1 184 ? 1.847 -1.521 -1.605 1.00 27.71 208 ASP B CA 1
ATOM 2962 C C . ASP B 1 184 ? 2.924 -0.438 -1.460 1.00 26.02 208 ASP B C 1
ATOM 2963 O O . ASP B 1 184 ? 4.115 -0.732 -1.554 1.00 23.01 208 ASP B O 1
ATOM 2968 N N . LEU B 1 185 ? 2.512 0.812 -1.255 1.00 27.27 209 LEU B N 1
ATOM 2969 C CA . LEU B 1 185 ? 3.476 1.910 -1.143 1.00 28.52 209 LEU B CA 1
ATOM 2970 C C . LEU B 1 185 ? 4.250 1.848 0.175 1.00 29.32 209 LEU B C 1
ATOM 2971 O O . LEU B 1 185 ? 5.471 2.044 0.214 1.00 28.42 209 LEU B O 1
ATOM 2976 N N . ASP B 1 186 ? 3.528 1.581 1.253 1.00 30.80 210 ASP B N 1
ATOM 2977 C CA . ASP B 1 186 ? 4.137 1.446 2.565 1.00 32.41 210 ASP B CA 1
ATOM 2978 C C . ASP B 1 186 ? 5.259 0.418 2.429 1.00 32.38 210 ASP B C 1
ATOM 2979 O O . ASP B 1 186 ? 6.356 0.599 2.959 1.00 32.84 210 ASP B O 1
ATOM 2984 N N . LEU B 1 187 ? 4.974 -0.648 1.683 1.00 30.02 211 LEU B N 1
ATOM 2985 C CA . LEU B 1 187 ? 5.937 -1.711 1.457 1.00 28.03 211 LEU B CA 1
ATOM 2986 C C . LEU B 1 187 ? 7.116 -1.251 0.616 1.00 25.63 211 LEU B C 1
ATOM 2987 O O . LEU B 1 187 ? 8.229 -1.732 0.800 1.00 26.09 211 LEU B O 1
ATOM 2992 N N . ARG B 1 1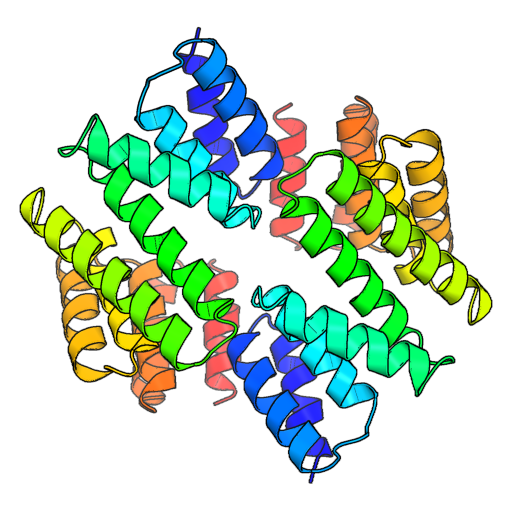88 ? 6.883 -0.323 -0.306 1.00 24.12 212 ARG B N 1
ATOM 2993 C CA . ARG B 1 188 ? 7.984 0.197 -1.114 1.00 23.35 212 ARG B CA 1
ATOM 2994 C C . ARG B 1 188 ? 8.888 1.105 -0.246 1.00 22.42 212 ARG B C 1
ATOM 2995 O O . ARG B 1 188 ? 10.117 1.147 -0.419 1.00 20.05 212 ARG B O 1
ATOM 3003 N N . VAL B 1 189 ? 8.282 1.835 0.686 1.00 20.33 213 VAL B N 1
ATOM 3004 C CA . VAL B 1 189 ? 9.062 2.720 1.534 1.00 20.79 213 VAL B CA 1
ATOM 3005 C C . VAL B 1 189 ? 10.051 1.925 2.385 1.00 20.05 213 VAL B C 1
ATOM 3006 O O . VAL B 1 189 ? 11.252 2.203 2.392 1.00 17.58 213 VAL B O 1
ATOM 3010 N N . ARG B 1 190 ? 9.533 0.928 3.085 1.00 21.59 214 ARG B N 1
ATOM 3011 C CA . ARG B 1 190 ? 10.337 0.087 3.948 1.00 22.71 214 ARG B CA 1
ATOM 3012 C C . ARG B 1 190 ? 11.472 -0.569 3.193 1.00 23.39 214 ARG B C 1
ATOM 3013 O O . ARG B 1 190 ? 12.588 -0.673 3.708 1.00 24.79 214 ARG B O 1
ATOM 3021 N N . TYR B 1 191 ? 11.191 -0.997 1.969 1.00 23.77 215 TYR B N 1
ATOM 3022 C CA . TYR B 1 191 ? 12.202 -1.644 1.136 1.00 23.74 215 TYR B CA 1
ATOM 3023 C C . TYR B 1 191 ? 13.272 -0.619 0.763 1.00 22.27 215 TYR B C 1
ATOM 3024 O O . TYR B 1 191 ? 14.480 -0.899 0.819 1.00 21.08 215 TYR B O 1
ATOM 3033 N N . ALA B 1 192 ? 12.827 0.573 0.378 1.00 22.55 216 ALA B N 1
ATOM 3034 C CA . ALA B 1 192 ? 13.765 1.636 0.009 1.00 24.78 216 ALA B CA 1
ATOM 3035 C C . ALA B 1 192 ? 14.593 2.017 1.237 1.00 24.75 216 ALA B C 1
ATOM 3036 O O . ALA B 1 192 ? 15.785 2.221 1.140 1.00 24.54 216 ALA B O 1
ATOM 3038 N N . SER B 1 193 ? 13.950 2.099 2.396 1.00 26.57 217 SER B N 1
ATOM 3039 C CA . SER B 1 193 ? 14.661 2.433 3.627 1.00 29.59 217 SER B CA 1
ATOM 3040 C C . SER B 1 193 ? 15.727 1.380 3.875 1.00 29.24 217 SER B C 1
ATOM 3041 O O . SER B 1 193 ? 16.860 1.707 4.262 1.00 28.15 217 SER B O 1
ATOM 3044 N N . ALA B 1 194 ? 15.361 0.119 3.646 1.00 28.86 218 ALA B N 1
ATOM 3045 C CA . ALA B 1 194 ? 16.295 -0.983 3.842 1.00 29.03 218 ALA B CA 1
ATOM 3046 C C . ALA B 1 194 ? 17.469 -0.853 2.880 1.00 29.88 218 ALA B C 1
ATOM 3047 O O . ALA B 1 194 ? 18.617 -0.959 3.290 1.00 30.86 218 ALA B O 1
ATOM 3049 N N . LEU B 1 195 ? 17.185 -0.610 1.606 1.00 31.40 219 LEU B N 1
ATOM 3050 C CA . LEU B 1 195 ? 18.251 -0.463 0.617 1.00 32.90 219 LEU B CA 1
ATOM 3051 C C . LEU B 1 195 ? 19.184 0.685 0.984 1.00 33.97 219 LEU B C 1
ATOM 3052 O O . LEU B 1 195 ? 20.364 0.685 0.617 1.00 33.52 219 LEU B O 1
ATOM 3057 N N . LEU B 1 196 ? 18.649 1.668 1.700 1.00 34.89 220 LEU B N 1
ATOM 3058 C CA . LEU B 1 196 ? 19.443 2.815 2.125 1.00 37.95 220 LEU B CA 1
ATOM 3059 C C . LEU B 1 196 ? 20.460 2.422 3.194 1.00 40.14 220 LEU B C 1
ATOM 3060 O O . LEU B 1 196 ? 21.224 3.264 3.679 1.00 38.52 220 LEU B O 1
ATOM 3065 N N . LEU B 1 197 ? 20.464 1.137 3.554 1.00 43.70 221 LEU B N 1
ATOM 3066 C CA . LEU B 1 197 ? 21.387 0.605 4.560 1.00 45.14 221 LEU B CA 1
ATOM 3067 C C . LEU B 1 197 ? 21.338 1.512 5.783 1.00 45.82 221 LEU B C 1
ATOM 3068 O O . LEU B 1 197 ? 20.275 2.180 5.961 1.00 37.29 221 LEU B O 1
#